Protein AF-A0A3N5VSU7-F1 (afdb_monomer)

Secondary structure (DSSP, 8-state):
----HHHIIIIIHHHHHHHHGGG---TTT--TTHHHHHHHHHHHHTT--HHHHHHHHHHHHHHHHHHHHHTT-SPPPPPPPP-HHHHTTS-HHHHHHHHHHHHHHHTTS-GGGHHHHHHHHHHHHHHHHHHHHHHH---SSTT--HHHHHHHHHHHHHTT--HHHHHHHHHHHHHHHHHHHHTT----HHHHTPPPP----PPP----HHHHHHHHHHHHHHHHT--SHHHHHHHHHHHHHHHHHHTS---HHHHTT-BGGGEETTTTEEEE--TTTS--EEEE--HHHHHHHHHHTTTS---SS-BS-EETTEEPPHHHHHHHHHHHHHHTT----HHHHHHHHHHHHHHTT--HHHHHHHHT-SSTHHHHHHHTT-SHHHHHHHHHHHHHHHHHHT-PPPP---TT---TTSS--HHHHHHHHHHHHHHT-TT--HHHHHHHHHHHHHHHHTT-PPP------------PPPPPPPPPPPP-

Solvent-accessible surface area (backbone atoms only — not comparable to full-atom values): 28752 Å² total; per-residue (Å²): 136,94,60,53,73,61,49,40,60,70,47,50,47,49,50,48,43,67,54,46,52,81,63,76,56,56,88,89,72,57,48,76,57,66,57,51,49,54,37,50,51,51,50,57,72,66,70,62,55,73,67,56,49,49,54,53,49,56,49,52,53,52,50,41,50,49,54,27,52,79,68,65,74,42,86,73,72,76,74,77,72,90,48,63,84,70,52,61,90,56,48,67,70,54,53,52,51,51,50,55,51,46,59,65,50,50,83,77,50,57,80,95,44,44,63,65,50,53,54,48,51,50,65,43,51,41,54,62,53,48,48,38,33,72,79,66,64,49,71,53,75,86,78,61,50,56,64,62,57,50,51,50,49,51,52,40,50,75,71,69,53,57,61,70,56,54,42,46,43,52,48,42,48,47,54,48,52,52,50,39,46,76,69,74,41,93,65,66,69,66,58,76,66,64,78,73,75,85,65,80,91,72,75,79,67,53,60,55,72,68,52,46,48,50,44,50,52,52,44,55,48,44,40,72,68,31,87,44,75,69,47,32,35,54,25,31,48,49,44,26,52,48,36,39,21,30,74,43,34,38,52,56,75,53,57,47,67,33,35,56,91,33,56,37,65,94,77,32,33,32,52,52,80,46,86,84,94,46,86,63,44,67,32,63,47,54,71,71,40,44,52,33,42,61,65,22,59,82,54,48,67,76,49,97,58,63,43,62,50,52,50,97,42,36,74,39,56,57,66,57,58,41,49,52,48,31,52,55,14,58,77,67,78,35,95,50,46,50,69,30,35,23,40,26,30,53,47,52,42,42,77,71,70,46,52,68,70,56,53,30,57,57,64,63,54,95,48,68,70,79,50,50,56,57,55,74,76,44,71,68,54,55,55,52,52,47,51,61,48,46,53,54,48,30,62,72,68,65,56,72,74,77,75,75,69,62,93,86,70,69,67,77,86,76,58,72,51,74,66,55,52,48,52,51,51,55,53,49,58,62,66,65,46,87,86,65,52,74,69,61,51,52,54,51,51,50,52,52,49,52,66,63,49,73,74,72,68,79,81,78,78,78,84,75,90,78,82,89,82,88,81,83,84,75,85,83,83,85,82,84,84,82,83,128

Structure (mmCIF, N/CA/C/O backbone):
data_AF-A0A3N5VSU7-F1
#
_entry.id   AF-A0A3N5VSU7-F1
#
loop_
_atom_site.group_PDB
_atom_site.id
_atom_site.type_symbol
_atom_site.label_atom_id
_atom_site.label_alt_id
_atom_site.label_comp_id
_atom_site.label_asym_id
_atom_site.label_entity_id
_atom_site.label_seq_id
_atom_site.pdbx_PDB_ins_code
_atom_site.Cartn_x
_atom_site.Cartn_y
_atom_site.Cartn_z
_atom_site.occupancy
_atom_site.B_iso_or_equiv
_atom_site.auth_seq_id
_atom_site.auth_comp_id
_atom_site.auth_asym_id
_atom_site.auth_atom_id
_atom_site.pdbx_PDB_model_num
ATOM 1 N N . GLY A 1 1 ? 15.247 24.105 -7.153 1.00 31.05 1 GLY A N 1
ATOM 2 C CA . GLY A 1 1 ? 13.771 24.134 -7.088 1.00 31.05 1 GLY A CA 1
ATOM 3 C C . GLY A 1 1 ? 13.085 23.922 -8.432 1.00 31.05 1 GLY A C 1
ATOM 4 O O . GLY A 1 1 ? 12.150 24.657 -8.707 1.00 31.05 1 GLY A O 1
ATOM 5 N N . GLY A 1 2 ? 13.484 22.916 -9.225 1.00 35.47 2 GLY A N 1
ATOM 6 C CA . GLY A 1 2 ? 12.639 22.325 -10.278 1.00 35.47 2 GLY A CA 1
ATOM 7 C C . GLY A 1 2 ? 12.098 23.236 -11.389 1.00 35.47 2 GLY A C 1
ATOM 8 O O . GLY A 1 2 ? 11.000 22.976 -11.862 1.00 35.47 2 GLY A O 1
ATOM 9 N N . ALA A 1 3 ? 12.816 24.279 -11.797 1.00 38.09 3 ALA A N 1
ATOM 10 C CA . ALA A 1 3 ? 12.512 25.017 -13.023 1.00 38.09 3 ALA A CA 1
ATOM 11 C C . ALA A 1 3 ? 13.635 24.755 -14.029 1.00 38.09 3 ALA A C 1
ATOM 13 O O . ALA A 1 3 ? 14.801 24.710 -13.624 1.00 38.09 3 ALA A O 1
ATOM 14 N N . SER A 1 4 ? 13.304 24.547 -15.309 1.00 40.97 4 SER A N 1
ATOM 15 C CA . SER A 1 4 ? 14.345 24.376 -16.331 1.00 40.97 4 SER A CA 1
ATOM 16 C C . SER A 1 4 ? 15.227 25.633 -16.388 1.00 40.97 4 SER A C 1
ATOM 18 O O . SER A 1 4 ? 14.719 26.725 -16.123 1.00 40.97 4 SER A O 1
ATOM 20 N N . PRO A 1 5 ? 16.520 25.546 -16.763 1.00 46.00 5 PRO A N 1
ATOM 21 C CA . PRO A 1 5 ? 17.362 26.734 -16.917 1.00 46.00 5 PRO A CA 1
ATOM 22 C C . PRO A 1 5 ? 16.716 27.783 -17.828 1.00 46.00 5 PRO A C 1
ATOM 24 O O . PRO A 1 5 ? 16.808 28.973 -17.548 1.00 46.00 5 PRO A O 1
ATOM 27 N N . LYS A 1 6 ? 15.968 27.336 -18.850 1.00 44.88 6 LYS A N 1
ATOM 28 C CA . LYS A 1 6 ? 15.149 28.193 -19.714 1.00 44.88 6 LYS A CA 1
ATOM 29 C C . LYS A 1 6 ? 14.007 28.874 -18.960 1.00 44.88 6 LYS A C 1
ATOM 31 O O . LYS A 1 6 ? 13.850 30.072 -19.096 1.00 44.88 6 LYS A O 1
ATOM 36 N N . GLU A 1 7 ? 13.221 28.175 -18.151 1.00 43.97 7 GLU A N 1
ATOM 37 C CA . GLU A 1 7 ? 12.134 28.804 -17.377 1.00 43.97 7 GLU A CA 1
ATOM 38 C C . GLU A 1 7 ? 12.673 29.765 -16.315 1.00 43.97 7 GLU A C 1
ATOM 40 O O . GLU A 1 7 ? 12.093 30.826 -16.082 1.00 43.97 7 GLU A O 1
ATOM 45 N N . VAL A 1 8 ? 13.807 29.421 -15.696 1.00 50.56 8 VAL A N 1
ATOM 46 C CA . VAL A 1 8 ? 14.531 30.325 -14.798 1.00 50.56 8 VAL A CA 1
ATOM 47 C C . VAL A 1 8 ? 14.943 31.584 -15.553 1.00 50.56 8 VAL A C 1
ATOM 49 O O . VAL A 1 8 ? 14.630 32.672 -15.087 1.00 50.56 8 VAL A O 1
ATOM 52 N N . TYR A 1 9 ? 15.536 31.464 -16.741 1.00 47.72 9 TYR A N 1
ATOM 53 C CA . TYR A 1 9 ? 16.007 32.613 -17.522 1.00 47.72 9 TYR A CA 1
ATOM 54 C C . TYR A 1 9 ? 14.926 33.428 -18.239 1.00 47.72 9 TYR A C 1
ATOM 56 O O . TYR A 1 9 ? 15.093 34.633 -18.380 1.00 47.72 9 TYR A O 1
ATOM 64 N N . PHE A 1 10 ? 13.847 32.803 -18.708 1.00 46.84 10 PHE A N 1
ATOM 65 C CA . PHE A 1 10 ? 12.838 33.454 -19.553 1.00 46.84 10 PHE A CA 1
ATOM 66 C C . PHE A 1 10 ? 11.585 33.881 -18.793 1.00 46.84 10 PHE A C 1
ATOM 68 O O . PHE A 1 10 ? 10.910 34.813 -19.215 1.00 46.84 10 PHE A O 1
ATOM 75 N N . LEU A 1 11 ? 11.269 33.221 -17.678 1.00 48.00 11 LEU A N 1
ATOM 76 C CA . LEU A 1 11 ? 10.078 33.518 -16.887 1.00 48.00 11 LEU A CA 1
ATOM 77 C C . LEU A 1 11 ? 10.457 34.057 -15.517 1.00 48.00 11 LEU A C 1
ATOM 79 O O . LEU A 1 11 ? 10.079 35.178 -15.196 1.00 48.00 11 LEU A O 1
ATOM 83 N N . TYR A 1 12 ? 11.231 33.313 -14.724 1.00 51.94 12 TYR A N 1
ATOM 84 C CA . TYR A 1 12 ? 11.472 33.685 -13.328 1.00 51.94 12 TYR A CA 1
ATOM 85 C C . TYR A 1 12 ? 12.434 34.869 -13.168 1.00 51.94 12 TYR A C 1
ATOM 87 O O . TYR A 1 12 ? 12.132 35.760 -12.384 1.00 51.94 12 TYR A O 1
ATOM 95 N N . ILE A 1 13 ? 13.548 34.923 -13.905 1.00 53.44 13 ILE A N 1
ATOM 96 C CA . ILE A 1 13 ? 14.518 36.031 -13.861 1.00 53.44 13 ILE A CA 1
ATOM 97 C C . ILE A 1 13 ? 13.912 37.329 -14.419 1.00 53.44 13 ILE A C 1
ATOM 99 O O . ILE A 1 13 ? 14.052 38.349 -13.752 1.00 53.44 13 ILE A O 1
ATOM 103 N N . PRO A 1 14 ? 13.184 37.341 -15.554 1.00 53.12 14 PRO A N 1
ATOM 104 C CA . PRO A 1 14 ? 12.535 38.550 -16.049 1.00 53.12 14 PRO A CA 1
ATOM 105 C C . PRO A 1 14 ? 11.371 38.992 -15.161 1.00 53.12 14 PRO A C 1
ATOM 107 O O . PRO A 1 14 ? 11.241 40.184 -14.920 1.00 53.12 14 PRO A O 1
ATOM 110 N N . MET A 1 15 ? 10.571 38.074 -14.593 1.00 56.38 15 MET A N 1
ATOM 111 C CA . MET A 1 15 ? 9.531 38.424 -13.607 1.00 56.38 15 MET A CA 1
ATOM 112 C C . MET A 1 15 ? 10.117 38.979 -12.313 1.00 56.38 15 MET A C 1
ATOM 114 O O . MET A 1 15 ? 9.653 40.007 -11.821 1.00 56.38 15 MET A O 1
ATOM 118 N N . ALA A 1 16 ? 11.142 38.321 -11.769 1.00 56.22 16 ALA A N 1
ATOM 119 C CA . ALA A 1 16 ? 11.876 38.808 -10.612 1.00 56.22 16 ALA A CA 1
ATOM 120 C C . ALA A 1 16 ? 12.530 40.156 -10.934 1.00 56.22 16 ALA A C 1
ATOM 122 O O . ALA A 1 16 ? 12.445 41.063 -10.125 1.00 56.22 16 ALA A O 1
ATOM 123 N N . GLY A 1 17 ? 13.085 40.341 -12.131 1.00 56.41 17 GLY A N 1
ATOM 124 C CA . GLY A 1 17 ? 13.634 41.607 -12.612 1.00 56.41 17 GLY A CA 1
ATOM 125 C C . GLY A 1 17 ? 12.578 42.693 -12.829 1.00 56.41 17 GLY A C 1
ATOM 126 O O . GLY A 1 17 ? 12.853 43.853 -12.574 1.00 56.41 17 GLY A O 1
ATOM 127 N N . HIS A 1 18 ? 11.352 42.358 -13.224 1.00 54.72 18 HIS A N 1
ATOM 128 C CA . HIS A 1 18 ? 10.284 43.342 -13.417 1.00 54.72 18 HIS A CA 1
ATOM 129 C C . HIS A 1 18 ? 9.660 43.785 -12.085 1.00 54.72 18 HIS A C 1
ATOM 131 O O . HIS A 1 18 ? 9.273 44.939 -11.930 1.00 54.72 18 HIS A O 1
ATOM 137 N N . VAL A 1 19 ? 9.606 42.879 -11.105 1.00 52.59 19 VAL A N 1
ATOM 138 C CA . VAL A 1 19 ? 9.018 43.123 -9.780 1.00 52.59 19 VAL A CA 1
ATOM 139 C C . VAL A 1 19 ? 10.049 43.634 -8.761 1.00 52.59 19 VAL A C 1
ATOM 141 O O . VAL A 1 19 ? 9.732 44.494 -7.946 1.00 52.59 19 VAL A O 1
ATOM 144 N N . LEU A 1 20 ? 11.298 43.163 -8.822 1.00 53.41 20 LEU A N 1
ATOM 145 C CA . LEU A 1 20 ? 12.416 43.605 -7.972 1.00 53.41 20 LEU A CA 1
ATOM 146 C C . LEU A 1 20 ? 13.298 44.660 -8.646 1.00 53.41 20 LEU A C 1
ATOM 148 O O . LEU A 1 20 ? 14.059 45.328 -7.954 1.00 53.41 20 LEU A O 1
ATOM 152 N N . GLY A 1 21 ? 13.208 44.852 -9.965 1.00 51.94 21 GLY A N 1
ATOM 153 C CA . GLY A 1 21 ? 13.948 45.904 -10.678 1.00 51.94 21 GLY A CA 1
ATOM 154 C C . GLY A 1 21 ? 13.509 47.314 -10.299 1.00 51.94 21 GLY A C 1
ATOM 155 O O . GLY A 1 21 ? 14.288 48.248 -10.445 1.00 51.94 21 GLY A O 1
ATOM 156 N N . LEU A 1 22 ? 12.321 47.467 -9.707 1.00 52.94 22 LEU A N 1
ATOM 157 C CA . LEU A 1 22 ? 11.906 48.709 -9.047 1.00 52.94 22 LEU A CA 1
ATOM 158 C C . LEU A 1 22 ? 12.660 48.965 -7.733 1.00 52.94 22 LEU A C 1
ATOM 160 O O . LEU A 1 22 ? 12.688 50.092 -7.253 1.00 52.94 22 LEU A O 1
ATOM 164 N N . ASN A 1 23 ? 13.288 47.936 -7.160 1.00 52.84 23 ASN A N 1
ATOM 165 C CA . ASN A 1 23 ? 14.057 48.028 -5.925 1.00 52.84 23 ASN A CA 1
ATOM 166 C C . ASN A 1 23 ? 15.552 48.312 -6.163 1.00 52.84 23 ASN A C 1
ATOM 168 O O . ASN A 1 23 ? 16.261 48.479 -5.180 1.00 52.84 23 ASN A O 1
ATOM 172 N N . LEU A 1 24 ? 16.037 48.367 -7.419 1.00 56.28 24 LEU A N 1
ATOM 173 C CA . LEU A 1 24 ? 17.417 48.710 -7.846 1.00 56.28 24 LEU A CA 1
ATOM 174 C C . LEU A 1 24 ? 18.577 48.054 -7.051 1.00 56.28 24 LEU A C 1
ATOM 176 O O . LEU A 1 24 ? 19.728 48.471 -7.165 1.00 56.28 24 LEU A O 1
ATOM 180 N N . LYS A 1 25 ? 18.308 47.014 -6.256 1.00 63.25 25 LYS A N 1
ATOM 181 C CA . LYS A 1 25 ? 19.294 46.351 -5.398 1.00 63.25 25 LYS A CA 1
ATOM 182 C C . LYS A 1 25 ? 19.906 45.142 -6.113 1.00 63.25 25 LYS A C 1
ATOM 184 O O . LYS A 1 25 ? 19.167 44.326 -6.670 1.00 63.25 25 LYS A O 1
ATOM 189 N N . PRO A 1 26 ? 21.235 44.950 -6.032 1.00 62.56 26 PRO A N 1
ATOM 190 C CA . PRO A 1 26 ? 21.881 43.696 -6.398 1.00 62.56 26 PRO A CA 1
ATOM 191 C C . PRO A 1 26 ? 21.276 42.509 -5.637 1.00 62.56 26 PRO A C 1
ATOM 193 O O . PRO A 1 26 ? 20.895 42.631 -4.471 1.00 62.56 26 PRO A O 1
ATOM 196 N N . HIS A 1 27 ? 21.254 41.328 -6.260 1.00 60.28 27 HIS A N 1
ATOM 197 C CA . HIS A 1 27 ? 20.685 40.112 -5.664 1.00 60.28 27 HIS A CA 1
ATOM 198 C C . HIS A 1 27 ? 21.313 39.729 -4.313 1.00 60.28 27 HIS A C 1
ATOM 200 O O . HIS A 1 27 ? 20.669 39.034 -3.536 1.00 60.28 27 HIS A O 1
ATOM 206 N N . SER A 1 28 ? 22.539 40.167 -4.010 1.00 63.94 28 SER A N 1
ATOM 207 C CA . SER A 1 28 ? 23.222 39.964 -2.725 1.00 63.94 28 SER A CA 1
ATOM 208 C C . SER A 1 28 ? 22.706 40.877 -1.604 1.00 63.94 28 SER A C 1
ATOM 210 O O . SER A 1 28 ? 22.816 40.521 -0.435 1.00 63.94 28 SER A O 1
ATOM 212 N N . GLN A 1 29 ? 22.091 42.011 -1.950 1.00 69.44 29 GLN A N 1
ATOM 213 C CA . GLN A 1 29 ? 21.651 43.068 -1.029 1.00 69.44 29 GLN A CA 1
ATOM 214 C C . GLN A 1 29 ? 20.128 43.105 -0.813 1.00 69.44 29 GLN A C 1
ATOM 216 O O . GLN A 1 29 ? 19.635 43.905 -0.021 1.00 69.44 29 GLN A O 1
ATOM 221 N N . LEU A 1 30 ? 19.368 42.248 -1.505 1.00 71.12 30 LEU A N 1
ATOM 222 C CA . LEU A 1 30 ? 17.921 42.121 -1.304 1.00 71.12 30 LEU A CA 1
ATOM 223 C C . LEU A 1 30 ? 17.590 41.570 0.090 1.00 71.12 30 LEU A C 1
ATOM 225 O O . LEU A 1 30 ? 18.140 40.537 0.492 1.00 71.12 30 LEU A O 1
ATOM 229 N N . ASP A 1 31 ? 16.639 42.194 0.780 1.00 76.94 31 ASP A N 1
ATOM 230 C CA . ASP A 1 31 ? 16.004 41.623 1.966 1.00 76.94 31 ASP A CA 1
ATOM 231 C C . ASP A 1 31 ? 14.941 40.608 1.525 1.00 76.94 31 ASP A C 1
ATOM 233 O O . ASP A 1 31 ? 13.937 40.947 0.897 1.00 76.94 31 ASP A O 1
ATOM 237 N N . LEU A 1 32 ? 15.157 39.334 1.855 1.00 72.25 32 LEU A N 1
ATOM 238 C CA . LEU A 1 32 ? 14.327 38.232 1.362 1.00 72.25 32 LEU A CA 1
ATOM 239 C C . LEU A 1 32 ? 12.917 38.181 1.968 1.00 72.25 32 LEU A C 1
ATOM 241 O O . LEU A 1 32 ? 12.115 37.335 1.564 1.00 72.25 32 LEU A O 1
ATOM 245 N N . ASN A 1 33 ? 12.622 39.025 2.951 1.00 73.19 33 ASN A N 1
ATOM 246 C CA . ASN A 1 33 ? 11.301 39.142 3.546 1.00 73.19 33 ASN A CA 1
ATOM 247 C C . ASN A 1 33 ? 10.680 40.474 3.130 1.00 73.19 33 ASN A C 1
ATOM 249 O O . ASN A 1 33 ? 9.670 40.472 2.433 1.00 73.19 33 ASN A O 1
ATOM 253 N N . ALA A 1 34 ? 11.332 41.591 3.456 1.00 75.50 34 ALA A N 1
ATOM 254 C CA . ALA A 1 34 ? 10.753 42.918 3.270 1.00 75.50 34 ALA A CA 1
ATOM 255 C C . ALA A 1 34 ? 10.638 43.329 1.792 1.00 75.50 34 ALA A C 1
ATOM 257 O O . ALA A 1 34 ? 9.630 43.908 1.386 1.00 75.50 34 ALA A O 1
ATOM 258 N N . ASP A 1 35 ? 11.641 43.024 0.959 1.00 73.06 35 ASP A N 1
ATOM 259 C CA . ASP A 1 35 ? 11.614 43.418 -0.458 1.00 73.06 35 ASP A CA 1
ATOM 260 C C . ASP A 1 35 ? 10.674 42.515 -1.280 1.00 73.06 35 ASP A C 1
ATOM 262 O O . ASP A 1 35 ? 10.074 42.963 -2.257 1.00 73.06 35 ASP A O 1
ATOM 266 N N . LEU A 1 36 ? 10.499 41.257 -0.860 1.00 72.69 36 LEU A N 1
ATOM 267 C CA . LEU A 1 36 ? 9.578 40.302 -1.486 1.00 72.69 36 LEU A CA 1
ATOM 268 C C . LEU A 1 36 ? 8.115 40.517 -1.071 1.00 72.69 36 LEU A C 1
ATOM 270 O O . LEU A 1 36 ? 7.214 40.269 -1.869 1.00 72.69 36 LEU A O 1
ATOM 274 N N . GLU A 1 37 ? 7.868 41.011 0.140 1.00 76.00 37 GLU A N 1
ATOM 275 C CA . GLU A 1 37 ? 6.533 41.400 0.601 1.00 76.00 37 GLU A CA 1
ATOM 276 C C . GLU A 1 37 ? 6.036 42.657 -0.125 1.00 76.00 37 GLU A C 1
ATOM 278 O O . GLU A 1 37 ? 4.949 42.641 -0.699 1.00 76.00 37 GLU A O 1
ATOM 283 N N . LYS A 1 38 ? 6.887 43.683 -0.269 1.00 75.50 38 LYS A N 1
ATOM 284 C CA . LYS A 1 38 ? 6.589 44.872 -1.094 1.00 75.50 38 LYS A CA 1
ATOM 285 C C . LYS A 1 38 ? 6.265 44.519 -2.548 1.00 75.50 38 LYS A C 1
ATOM 287 O O . LYS A 1 38 ? 5.363 45.093 -3.154 1.00 75.50 38 LYS A O 1
ATOM 292 N N . ALA A 1 39 ? 6.990 43.552 -3.101 1.00 73.81 39 ALA A N 1
ATOM 293 C CA . ALA A 1 39 ? 6.745 42.999 -4.425 1.00 73.81 39 ALA A CA 1
ATOM 294 C C . ALA A 1 39 ? 5.363 42.326 -4.542 1.00 73.81 39 ALA A C 1
ATOM 296 O O . ALA A 1 39 ? 4.654 42.530 -5.529 1.00 73.81 39 ALA A O 1
ATOM 297 N N . LEU A 1 40 ? 4.959 41.547 -3.534 1.00 73.94 40 LEU A N 1
ATOM 298 C CA . LEU A 1 40 ? 3.635 40.922 -3.477 1.00 73.94 40 LEU A CA 1
ATOM 299 C C . LEU A 1 40 ? 2.518 41.955 -3.336 1.00 73.94 40 LEU A C 1
ATOM 301 O O . LEU A 1 40 ? 1.483 41.824 -3.988 1.00 73.94 40 LEU A O 1
ATOM 305 N N . ASP A 1 41 ? 2.725 42.985 -2.522 1.00 78.31 41 ASP A N 1
ATOM 306 C CA . ASP A 1 41 ? 1.742 44.047 -2.321 1.00 78.31 41 ASP A CA 1
ATOM 307 C C . ASP A 1 41 ? 1.550 44.888 -3.583 1.00 78.31 41 ASP A C 1
ATOM 309 O O . ASP A 1 41 ? 0.416 45.208 -3.935 1.00 78.31 41 ASP A O 1
ATOM 313 N N . TYR A 1 42 ? 2.617 45.134 -4.348 1.00 76.88 42 TYR A N 1
ATOM 314 C CA . TYR A 1 42 ? 2.517 45.742 -5.676 1.00 76.88 42 TYR A CA 1
ATOM 315 C C . TYR A 1 42 ? 1.690 44.887 -6.652 1.00 76.88 42 TYR A C 1
ATOM 317 O O . TYR A 1 42 ? 0.819 45.399 -7.357 1.00 76.88 42 TYR A O 1
ATOM 325 N N . VAL A 1 43 ? 1.920 43.569 -6.678 1.00 73.81 43 VAL A N 1
ATOM 326 C CA . VAL A 1 43 ? 1.156 42.642 -7.531 1.00 73.81 43 VAL A CA 1
ATOM 327 C C . VAL A 1 43 ? -0.328 42.628 -7.152 1.00 73.81 43 VAL A C 1
ATOM 329 O O . VAL A 1 43 ? -1.180 42.616 -8.041 1.00 73.81 43 VAL A O 1
ATOM 332 N N . LYS A 1 44 ? -0.651 42.667 -5.853 1.00 77.12 44 LYS A N 1
ATOM 333 C CA . LYS A 1 44 ? -2.037 42.775 -5.366 1.00 77.12 44 LYS A CA 1
ATOM 334 C C . LYS A 1 44 ? -2.661 44.125 -5.732 1.00 77.12 44 LYS A C 1
ATOM 336 O O . LYS A 1 44 ? -3.796 44.160 -6.198 1.00 77.12 44 LYS A O 1
ATOM 341 N N . ALA A 1 45 ? -1.916 45.220 -5.579 1.00 76.75 45 ALA A N 1
ATOM 342 C CA . ALA A 1 45 ? -2.375 46.573 -5.891 1.00 76.75 45 ALA A CA 1
ATOM 343 C C . ALA A 1 45 ? -2.669 46.778 -7.387 1.00 76.75 45 ALA A C 1
ATOM 345 O O . ALA A 1 45 ? -3.509 47.601 -7.740 1.00 76.75 45 ALA A O 1
ATOM 346 N N . LYS A 1 46 ? -2.039 45.994 -8.274 1.00 75.31 46 LYS A N 1
ATOM 347 C CA . LYS A 1 46 ? -2.329 46.000 -9.716 1.00 75.31 46 LYS A CA 1
ATOM 348 C C . LYS A 1 46 ? -3.717 45.457 -10.091 1.00 75.31 46 LYS A C 1
ATOM 350 O O . LYS A 1 46 ? -4.072 45.526 -11.265 1.00 75.31 46 LYS A O 1
ATOM 355 N N . GLY A 1 47 ? -4.481 44.898 -9.145 1.00 61.28 47 GLY A N 1
ATOM 356 C CA . GLY A 1 47 ? -5.886 44.517 -9.351 1.00 61.28 47 GLY A CA 1
ATOM 357 C C . GLY A 1 47 ? -6.120 43.450 -10.429 1.00 61.28 47 GLY A C 1
ATOM 358 O O . GLY A 1 47 ? -7.181 43.416 -11.043 1.00 61.28 47 GLY A O 1
ATOM 359 N N . SER A 1 48 ? -5.119 42.610 -10.709 1.00 74.88 48 SER A N 1
ATOM 360 C CA . SER A 1 48 ? -5.216 41.512 -11.685 1.00 74.88 48 SER A CA 1
ATOM 361 C C . SER A 1 48 ? -6.028 40.321 -11.140 1.00 74.88 48 SER A C 1
ATOM 363 O O . SER A 1 48 ? -6.416 40.313 -9.974 1.00 74.88 48 SER A O 1
ATOM 365 N N . SER A 1 49 ? -6.299 39.306 -11.972 1.00 72.44 49 SER A N 1
ATOM 366 C CA . SER A 1 49 ? -7.096 38.135 -11.567 1.00 72.44 49 SER A CA 1
ATOM 367 C C . SER A 1 49 ? -6.483 37.370 -10.382 1.00 72.44 49 SER A C 1
ATOM 369 O O . SER A 1 49 ? -5.265 37.340 -10.205 1.00 72.44 49 SER A O 1
ATOM 371 N N . ALA A 1 50 ? -7.328 36.692 -9.595 1.00 67.88 50 ALA A N 1
ATOM 372 C CA . ALA A 1 50 ? -6.890 35.920 -8.428 1.00 67.88 50 ALA A CA 1
ATOM 373 C C . ALA A 1 50 ? -5.873 34.816 -8.784 1.00 67.88 50 ALA A C 1
ATOM 375 O O . ALA A 1 50 ? -4.913 34.599 -8.046 1.00 67.88 50 ALA A O 1
ATOM 376 N N . GLU A 1 51 ? -6.039 34.167 -9.942 1.00 55.03 51 GLU A N 1
ATOM 377 C CA . GLU A 1 51 ? -5.078 33.188 -10.469 1.00 55.03 51 GLU A CA 1
ATOM 378 C C . GLU A 1 51 ? -3.728 33.831 -10.810 1.00 55.03 51 GLU A C 1
ATOM 380 O O . GLU A 1 51 ? -2.678 33.261 -10.517 1.00 55.03 51 GLU A O 1
ATOM 385 N N . TRP A 1 52 ? -3.730 35.041 -11.377 1.00 67.69 52 TRP A N 1
ATOM 386 C CA . TRP A 1 52 ? -2.502 35.768 -11.698 1.00 67.69 52 TRP A CA 1
ATOM 387 C C . TRP A 1 52 ? -1.731 36.169 -10.436 1.00 67.69 52 TRP A C 1
ATOM 389 O O . TRP A 1 52 ? -0.522 35.947 -10.346 1.00 67.69 52 TRP A O 1
ATOM 399 N N . THR A 1 53 ? -2.429 36.695 -9.427 1.00 73.25 53 THR A N 1
ATOM 400 C CA . THR A 1 53 ? -1.834 37.015 -8.122 1.00 73.25 53 THR A CA 1
ATOM 401 C C . THR A 1 53 ? -1.241 35.770 -7.459 1.00 73.25 53 THR A C 1
ATOM 403 O O . THR A 1 53 ? -0.152 35.844 -6.884 1.00 73.25 53 THR A O 1
ATOM 406 N N . ASP A 1 54 ? -1.908 34.618 -7.576 1.00 65.75 54 ASP A N 1
ATOM 407 C CA . ASP A 1 54 ? -1.406 33.353 -7.043 1.00 65.75 54 ASP A CA 1
ATOM 408 C C . ASP A 1 54 ? -0.150 32.855 -7.777 1.00 65.75 54 ASP A C 1
ATOM 410 O O . ASP A 1 54 ? 0.853 32.517 -7.144 1.00 65.75 54 ASP A O 1
ATOM 414 N N . MET A 1 55 ? -0.137 32.892 -9.113 1.00 63.25 55 MET A N 1
ATOM 415 C CA . MET A 1 55 ? 1.055 32.529 -9.886 1.00 63.25 55 MET A CA 1
ATOM 416 C C . MET A 1 55 ? 2.263 33.401 -9.526 1.00 63.25 55 MET A C 1
ATOM 418 O O . MET A 1 55 ? 3.364 32.879 -9.325 1.00 63.25 55 MET A O 1
ATOM 422 N N . CYS A 1 56 ? 2.068 34.718 -9.404 1.00 67.44 56 CYS A N 1
ATOM 423 C CA . CYS A 1 56 ? 3.121 35.642 -8.988 1.00 67.44 56 CYS A CA 1
ATOM 424 C C . CYS A 1 56 ? 3.597 35.355 -7.560 1.00 67.44 56 CYS A C 1
ATOM 426 O O . CYS A 1 56 ? 4.804 35.365 -7.308 1.00 67.44 56 CYS A O 1
ATOM 428 N N . ARG A 1 57 ? 2.681 35.028 -6.639 1.00 76.62 57 ARG A N 1
ATOM 429 C CA . ARG A 1 57 ? 3.029 34.604 -5.278 1.00 76.62 57 ARG A CA 1
ATOM 430 C C . ARG A 1 57 ? 3.930 33.377 -5.281 1.00 76.62 57 ARG A C 1
ATOM 432 O O . ARG A 1 57 ? 5.017 33.411 -4.707 1.00 76.62 57 ARG A O 1
ATOM 439 N N . VAL A 1 58 ? 3.519 32.326 -5.984 1.00 62.56 58 VAL A N 1
ATOM 440 C CA . VAL A 1 58 ? 4.283 31.078 -6.093 1.00 62.56 58 VAL A CA 1
ATOM 441 C C . VAL A 1 58 ? 5.653 31.319 -6.742 1.00 62.56 58 VAL A C 1
ATOM 443 O O . VAL A 1 58 ? 6.651 30.733 -6.317 1.00 62.56 58 VAL A O 1
ATOM 446 N N . ALA A 1 59 ? 5.737 32.184 -7.756 1.00 62.06 59 ALA A N 1
ATOM 447 C CA . ALA A 1 59 ? 6.999 32.541 -8.404 1.00 62.06 59 ALA A CA 1
ATOM 448 C C . ALA A 1 59 ? 7.956 33.289 -7.456 1.00 62.06 59 ALA A C 1
ATOM 450 O O . ALA A 1 59 ? 9.128 32.915 -7.357 1.00 62.06 59 ALA A O 1
ATOM 451 N N . LEU A 1 60 ? 7.460 34.286 -6.715 1.00 71.81 60 LEU A N 1
ATOM 452 C CA . LEU A 1 60 ? 8.246 35.048 -5.739 1.00 71.81 60 LEU A CA 1
ATOM 453 C C . LEU A 1 60 ? 8.699 34.179 -4.557 1.00 71.81 60 LEU A C 1
ATOM 455 O O . LEU A 1 60 ? 9.842 34.289 -4.120 1.00 71.81 60 LEU A O 1
ATOM 459 N N . GLU A 1 61 ? 7.869 33.248 -4.085 1.00 67.00 61 GLU A N 1
ATOM 460 C CA . GLU A 1 61 ? 8.250 32.281 -3.047 1.00 67.00 61 GLU A CA 1
ATOM 461 C C . GLU A 1 61 ? 9.331 31.300 -3.520 1.00 67.00 61 GLU A C 1
ATOM 463 O O . GLU A 1 61 ? 10.275 30.999 -2.780 1.00 67.00 61 GLU A O 1
ATOM 468 N N . LYS A 1 62 ? 9.244 30.817 -4.765 1.00 61.03 62 LYS A N 1
ATOM 469 C CA . LYS A 1 62 ? 10.293 29.982 -5.370 1.00 61.03 62 LYS A CA 1
ATOM 470 C C . LYS A 1 62 ? 11.607 30.749 -5.503 1.00 61.03 62 LYS A C 1
ATOM 472 O O . LYS A 1 62 ? 12.657 30.193 -5.181 1.00 61.03 62 LYS A O 1
ATOM 477 N N . PHE A 1 63 ? 11.550 32.014 -5.918 1.00 66.94 63 PHE A N 1
ATOM 478 C CA . PHE A 1 63 ? 12.720 32.885 -6.018 1.00 66.94 63 PHE A CA 1
ATOM 479 C C . PHE A 1 63 ? 13.334 33.185 -4.640 1.00 66.94 63 PHE A C 1
ATOM 481 O O . PHE A 1 63 ? 14.540 33.034 -4.452 1.00 66.94 63 PHE A O 1
ATOM 488 N N . ARG A 1 64 ? 12.502 33.481 -3.632 1.00 70.62 64 ARG A N 1
ATOM 489 C CA . ARG A 1 64 ? 12.909 33.608 -2.222 1.00 70.62 64 ARG A CA 1
ATOM 490 C C . ARG A 1 64 ? 13.644 32.366 -1.746 1.00 70.62 64 ARG A C 1
ATOM 492 O O . ARG A 1 64 ? 14.706 32.459 -1.139 1.00 70.62 64 ARG A O 1
ATOM 499 N N . ARG A 1 65 ? 13.085 31.187 -2.025 1.00 61.12 65 ARG A N 1
ATOM 500 C CA . ARG A 1 65 ? 13.681 29.904 -1.653 1.00 61.12 65 ARG A CA 1
ATOM 501 C C . ARG A 1 65 ? 15.019 29.675 -2.355 1.00 61.12 65 ARG A C 1
ATOM 503 O O . ARG A 1 65 ? 15.942 29.207 -1.699 1.00 61.12 65 ARG A O 1
ATOM 510 N N . PHE A 1 66 ? 15.131 30.025 -3.635 1.00 64.88 66 PHE A N 1
ATOM 511 C CA . PHE A 1 66 ? 16.385 29.966 -4.387 1.00 64.88 66 PHE A CA 1
ATOM 512 C C . PHE A 1 66 ? 17.464 30.866 -3.764 1.00 64.88 66 PHE A C 1
ATOM 514 O O . PHE A 1 66 ? 18.532 30.374 -3.421 1.00 64.88 66 PHE A O 1
ATOM 521 N N . LEU A 1 67 ? 17.166 32.142 -3.489 1.00 68.00 67 LEU A N 1
ATOM 522 C CA . LEU A 1 67 ? 18.135 33.048 -2.858 1.00 68.00 67 LEU A CA 1
ATOM 523 C C . LEU A 1 67 ? 18.498 32.636 -1.426 1.00 68.00 67 LEU A C 1
ATOM 525 O O . LEU A 1 67 ? 19.641 32.798 -1.010 1.00 68.00 67 LEU A O 1
ATOM 529 N N . ARG A 1 68 ? 17.559 32.061 -0.662 1.00 68.75 68 ARG A N 1
ATOM 530 C CA . ARG A 1 68 ? 17.881 31.470 0.648 1.00 68.75 68 ARG A CA 1
ATOM 531 C C . ARG A 1 68 ? 18.823 30.273 0.523 1.00 68.75 68 ARG A C 1
ATOM 533 O O . ARG A 1 68 ? 19.604 30.059 1.439 1.00 68.75 68 ARG A O 1
ATOM 540 N N . GLN A 1 69 ? 18.746 29.505 -0.563 1.00 61.03 69 GLN A N 1
ATOM 541 C CA . GLN A 1 69 ? 19.659 28.391 -0.829 1.00 61.03 69 GLN A CA 1
ATOM 542 C C . GLN A 1 69 ? 21.048 28.894 -1.232 1.00 61.03 69 GLN A C 1
ATOM 544 O O . GLN A 1 69 ? 22.019 28.484 -0.608 1.00 61.03 69 GLN A O 1
ATOM 549 N N . GLU A 1 70 ? 21.131 29.843 -2.168 1.00 63.84 70 GLU A N 1
ATOM 550 C CA . GLU A 1 70 ? 22.390 30.495 -2.575 1.00 63.84 70 GLU A CA 1
ATOM 551 C C . GLU A 1 70 ? 23.114 31.164 -1.394 1.00 63.84 70 GLU A C 1
ATOM 553 O O . GLU A 1 70 ? 24.334 31.118 -1.295 1.00 63.84 70 GLU A O 1
ATOM 558 N N . ARG A 1 71 ? 22.363 31.750 -0.450 1.00 74.31 71 ARG A N 1
ATOM 559 C CA . ARG A 1 71 ? 22.918 32.402 0.751 1.00 74.31 71 ARG A CA 1
ATOM 560 C C . ARG A 1 71 ? 23.117 31.466 1.952 1.00 74.31 71 ARG A C 1
ATOM 562 O O . ARG A 1 71 ? 23.477 31.945 3.022 1.00 74.31 71 ARG A O 1
ATOM 569 N N . GLY A 1 72 ? 22.815 30.169 1.836 1.00 67.88 72 GLY A N 1
ATOM 570 C CA . GLY A 1 72 ? 22.930 29.213 2.950 1.00 67.88 72 GLY A CA 1
ATOM 571 C C . GLY A 1 72 ? 21.948 29.432 4.120 1.00 67.88 72 GLY A C 1
ATOM 572 O O . GLY A 1 72 ? 22.163 28.919 5.212 1.00 67.88 72 GLY A O 1
ATOM 573 N N . LEU A 1 73 ? 20.858 30.182 3.913 1.00 66.50 73 LEU A N 1
ATOM 574 C CA . LEU A 1 73 ? 19.846 30.576 4.916 1.00 66.50 73 LEU A CA 1
ATOM 575 C C . LEU A 1 73 ? 18.617 29.640 4.975 1.00 66.50 73 LEU A C 1
ATOM 577 O O . LEU A 1 73 ? 17.624 29.931 5.659 1.00 66.50 73 LEU A O 1
ATOM 581 N N . ALA A 1 74 ? 18.610 28.559 4.198 1.00 56.09 74 ALA A N 1
ATOM 582 C CA . ALA A 1 74 ? 17.602 27.503 4.252 1.00 56.09 74 ALA A CA 1
ATOM 583 C C . ALA A 1 74 ? 18.251 26.215 4.774 1.00 56.09 74 ALA A C 1
ATOM 585 O O . ALA A 1 74 ? 19.404 25.963 4.424 1.00 56.09 74 ALA A O 1
ATOM 586 N N . PRO A 1 75 ? 17.534 25.374 5.551 1.00 50.41 75 PRO A N 1
ATOM 587 C CA . PRO A 1 75 ? 18.015 24.025 5.812 1.00 50.41 75 PRO A CA 1
ATOM 588 C C . PRO A 1 75 ? 18.308 23.380 4.457 1.00 50.41 75 PRO A C 1
ATOM 590 O O . PRO A 1 75 ? 17.454 23.418 3.559 1.00 50.41 75 PRO A O 1
ATOM 593 N N . ALA A 1 76 ? 19.539 22.892 4.289 1.00 49.09 76 ALA A N 1
ATOM 594 C CA . ALA A 1 76 ? 19.971 22.256 3.057 1.00 49.09 76 ALA A CA 1
ATOM 595 C C . ALA A 1 76 ? 18.901 21.237 2.650 1.00 49.09 76 ALA A C 1
ATOM 597 O O . ALA A 1 76 ? 18.435 20.453 3.483 1.00 49.09 76 ALA A O 1
ATOM 598 N N . LEU A 1 77 ? 18.464 21.275 1.384 1.00 51.19 77 LEU A N 1
ATOM 599 C CA . LEU A 1 77 ? 17.737 20.127 0.850 1.00 51.19 77 LEU A CA 1
ATOM 600 C C . LEU A 1 77 ? 18.607 18.904 1.160 1.00 51.19 77 LEU A C 1
ATOM 602 O O . LEU A 1 77 ? 19.822 18.999 0.955 1.00 51.19 77 LEU A O 1
ATOM 606 N N . PRO A 1 78 ? 18.033 17.804 1.682 1.00 54.78 78 PRO A N 1
ATOM 607 C CA . PRO A 1 78 ? 18.812 16.590 1.838 1.00 54.78 78 PRO A CA 1
ATOM 608 C C . PRO A 1 78 ? 19.504 16.323 0.497 1.00 54.78 78 PRO A C 1
ATOM 610 O O . PRO A 1 78 ? 18.865 16.520 -0.548 1.00 54.78 78 PRO A O 1
ATOM 613 N N . PRO A 1 79 ? 20.805 15.984 0.510 1.00 56.50 79 PRO A N 1
ATOM 614 C CA . PRO A 1 79 ? 21.537 15.755 -0.722 1.00 56.50 79 PRO A CA 1
ATOM 615 C C . PRO A 1 79 ? 20.765 14.743 -1.575 1.00 56.50 79 PRO A C 1
ATOM 617 O O . PRO A 1 79 ? 20.093 13.864 -1.013 1.00 56.50 79 PRO A O 1
ATOM 620 N N . PRO A 1 80 ? 20.804 14.873 -2.914 1.00 64.31 80 PRO A N 1
ATOM 621 C CA . PRO A 1 80 ? 20.192 13.875 -3.774 1.00 64.31 80 PRO A CA 1
ATOM 622 C C . PRO A 1 80 ? 20.699 12.485 -3.365 1.00 64.31 80 PRO A C 1
ATOM 624 O O . PRO A 1 80 ? 21.841 12.363 -2.907 1.00 64.31 80 PRO A O 1
ATOM 627 N N . PRO A 1 81 ? 19.853 11.445 -3.468 1.00 72.88 81 PRO A N 1
ATOM 628 C CA . PRO A 1 81 ? 20.266 10.096 -3.123 1.00 72.88 81 PRO A CA 1
ATOM 629 C C . PRO A 1 81 ? 21.569 9.760 -3.840 1.00 72.88 81 PRO A C 1
ATOM 631 O O . PRO A 1 81 ? 21.687 10.004 -5.037 1.00 72.88 81 PRO A O 1
ATOM 634 N N . ASP A 1 82 ? 22.522 9.169 -3.124 1.00 78.50 82 ASP A N 1
ATOM 635 C CA . ASP A 1 82 ? 23.670 8.556 -3.779 1.00 78.50 82 ASP A CA 1
ATOM 636 C C . ASP A 1 82 ? 23.174 7.405 -4.672 1.00 78.50 82 ASP A C 1
ATOM 638 O O . ASP A 1 82 ? 22.511 6.469 -4.198 1.00 78.50 82 ASP A O 1
ATOM 642 N N . LEU A 1 83 ? 23.438 7.548 -5.973 1.00 82.94 83 LEU A N 1
ATOM 643 C CA . LEU A 1 83 ? 23.054 6.634 -7.047 1.00 82.94 83 LEU A CA 1
ATOM 644 C C . LEU A 1 83 ? 24.262 5.943 -7.689 1.00 82.94 83 LEU A C 1
ATOM 646 O O . LEU A 1 83 ? 24.077 5.193 -8.649 1.00 82.94 83 LEU A O 1
ATOM 650 N N . SER A 1 84 ? 25.471 6.163 -7.164 1.00 81.50 84 SER A N 1
ATOM 651 C CA . SER A 1 84 ? 26.726 5.616 -7.698 1.00 81.50 84 SER A CA 1
ATOM 652 C C . SER A 1 84 ? 26.627 4.110 -7.954 1.00 81.50 84 SER A C 1
ATOM 654 O O . SER A 1 84 ? 26.816 3.649 -9.076 1.00 81.50 84 SER A O 1
ATOM 656 N N . ARG A 1 85 ? 26.172 3.346 -6.956 1.00 82.94 85 ARG A N 1
ATOM 657 C CA . ARG A 1 85 ? 25.962 1.892 -7.051 1.00 82.94 85 ARG A CA 1
ATOM 658 C C . ARG A 1 85 ? 24.942 1.481 -8.121 1.00 82.94 85 ARG A C 1
ATOM 660 O O . ARG A 1 85 ? 25.002 0.385 -8.677 1.00 82.94 85 ARG A O 1
ATOM 667 N N . GLN A 1 86 ? 23.924 2.299 -8.371 1.00 82.44 86 GLN A N 1
ATOM 668 C CA . GLN A 1 86 ? 22.911 2.010 -9.383 1.00 82.44 86 GLN A CA 1
ATOM 669 C C . GLN A 1 86 ? 23.430 2.299 -10.792 1.00 82.44 86 GLN A C 1
ATOM 671 O O . GLN A 1 86 ? 22.997 1.615 -11.715 1.00 82.44 86 GLN A O 1
ATOM 676 N N . GLN A 1 87 ? 24.332 3.268 -10.933 1.00 86.31 87 GLN A N 1
ATOM 677 C CA . GLN A 1 87 ? 24.909 3.714 -12.202 1.00 86.31 87 GLN A CA 1
ATOM 678 C C . GLN A 1 87 ? 26.163 2.922 -12.598 1.00 86.31 87 GLN A C 1
ATOM 680 O O . GLN A 1 87 ? 26.483 2.835 -13.779 1.00 86.31 87 GLN A O 1
ATOM 685 N N . GLU A 1 88 ? 26.833 2.293 -11.632 1.00 85.88 88 GLU A N 1
ATOM 686 C CA . GLU A 1 88 ? 28.038 1.495 -11.848 1.00 85.88 88 GLU A CA 1
ATOM 687 C C . GLU A 1 88 ? 27.838 0.386 -12.900 1.00 85.88 88 GLU A C 1
ATOM 689 O O . GLU A 1 88 ? 26.891 -0.414 -12.829 1.00 85.88 88 GLU A O 1
ATOM 694 N N . GLY A 1 89 ? 28.757 0.349 -13.874 1.00 83.56 89 GLY A N 1
ATOM 695 C CA . GLY A 1 89 ? 28.804 -0.642 -14.952 1.00 83.56 89 GLY A CA 1
ATOM 696 C C . GLY A 1 89 ? 27.762 -0.455 -16.060 1.00 83.56 89 GLY A C 1
ATOM 697 O O . GLY A 1 89 ? 27.604 -1.352 -16.885 1.00 83.56 89 GLY A O 1
ATOM 698 N N . LEU A 1 90 ? 27.028 0.664 -16.079 1.00 88.69 90 LEU A N 1
ATOM 699 C CA . LEU A 1 90 ? 26.072 0.984 -17.142 1.00 88.69 90 LEU A CA 1
ATOM 700 C C . LEU A 1 90 ? 26.695 1.911 -18.201 1.00 88.69 90 LEU A C 1
ATOM 702 O O . LEU A 1 90 ? 27.530 2.741 -17.853 1.00 88.69 90 LEU A O 1
ATOM 706 N N . PRO A 1 91 ? 26.260 1.831 -19.473 1.00 89.81 91 PRO A N 1
ATOM 707 C CA . PRO A 1 91 ? 26.680 2.777 -20.507 1.00 89.81 91 PRO A CA 1
ATOM 708 C C . PRO A 1 91 ? 26.291 4.227 -20.178 1.00 89.81 91 PRO A C 1
ATOM 710 O O . PRO A 1 91 ? 25.167 4.480 -19.734 1.00 89.81 91 PRO A O 1
ATOM 713 N N . ASP A 1 92 ? 27.167 5.185 -20.491 1.00 90.19 92 ASP A N 1
ATOM 714 C CA . ASP A 1 92 ? 26.958 6.609 -20.175 1.00 90.19 92 ASP A CA 1
ATOM 715 C C . ASP A 1 92 ? 25.668 7.172 -20.783 1.00 90.19 92 ASP A C 1
ATOM 717 O O . ASP A 1 92 ? 24.891 7.839 -20.097 1.00 90.19 92 ASP A O 1
ATOM 721 N N . TRP A 1 93 ? 25.377 6.830 -22.046 1.00 90.25 93 TRP A N 1
ATOM 722 C CA . TRP A 1 93 ? 24.146 7.264 -22.717 1.00 90.25 93 TRP A CA 1
ATOM 723 C C . TRP A 1 93 ? 22.896 6.789 -21.965 1.00 90.25 93 TRP A C 1
ATOM 725 O O . TRP A 1 93 ? 21.900 7.506 -21.886 1.00 90.25 93 TRP A O 1
ATOM 735 N N . LEU A 1 94 ? 22.936 5.584 -21.386 1.00 91.88 94 LEU A N 1
ATOM 736 C CA . LEU A 1 94 ? 21.805 5.010 -20.670 1.00 91.88 94 LEU A CA 1
ATOM 737 C C . LEU A 1 94 ? 21.596 5.741 -19.345 1.00 91.88 94 LEU A C 1
ATOM 739 O O . LEU A 1 94 ? 20.461 6.075 -19.004 1.00 91.88 94 LEU A O 1
ATOM 743 N N . VAL A 1 95 ? 22.680 6.008 -18.611 1.00 92.38 95 VAL A N 1
ATOM 744 C CA . VAL A 1 95 ? 22.634 6.772 -17.357 1.00 92.38 95 VAL A CA 1
ATOM 745 C C . VAL A 1 95 ? 22.102 8.180 -17.613 1.00 92.38 95 VAL A C 1
ATOM 747 O O . VAL A 1 95 ? 21.225 8.646 -16.880 1.00 92.38 95 VAL A O 1
ATOM 750 N N . GLU A 1 96 ? 22.554 8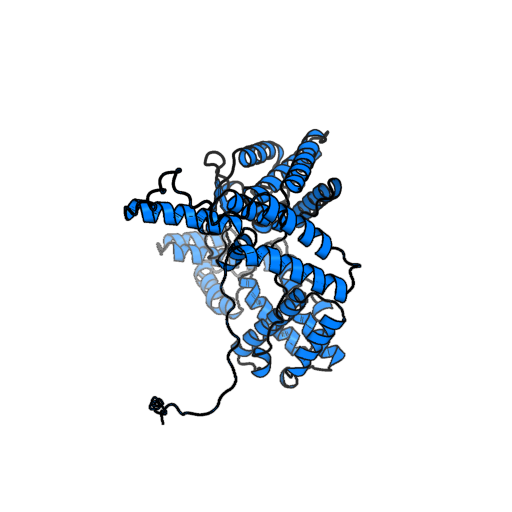.833 -18.682 1.00 91.75 96 GLU A N 1
ATOM 751 C CA . GLU A 1 96 ? 22.073 10.153 -19.081 1.00 91.75 96 GLU A CA 1
ATOM 752 C C . GLU A 1 96 ? 20.564 10.139 -19.376 1.00 91.75 96 GLU A C 1
ATOM 754 O O . GLU A 1 96 ? 19.803 10.920 -18.794 1.00 91.75 96 GLU A O 1
ATOM 759 N N . GLN A 1 97 ? 20.098 9.222 -20.231 1.00 92.81 97 GLN A N 1
ATOM 760 C CA . GLN A 1 97 ? 18.686 9.161 -20.616 1.00 92.81 97 GLN A CA 1
ATOM 761 C C . GLN A 1 97 ? 17.778 8.728 -19.460 1.00 92.81 97 GLN A C 1
ATOM 763 O O . GLN A 1 97 ? 16.686 9.276 -19.299 1.00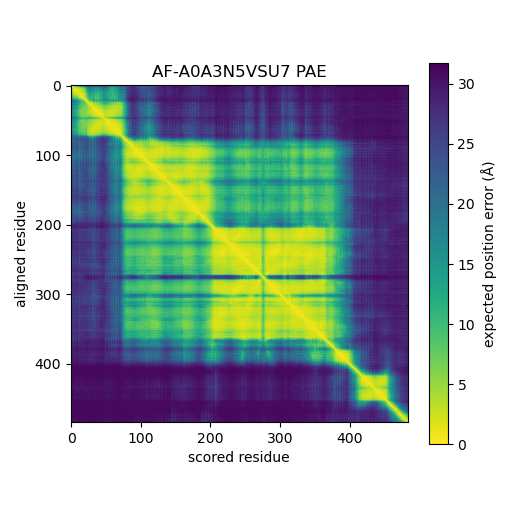 92.81 97 GLN A O 1
ATOM 768 N N . LEU A 1 98 ? 18.219 7.802 -18.602 1.00 93.69 98 LEU A N 1
ATOM 769 C CA . LEU A 1 98 ? 17.480 7.435 -17.391 1.00 93.69 98 LEU A CA 1
ATOM 770 C C . LEU A 1 98 ? 17.387 8.603 -16.411 1.00 93.69 98 LEU A C 1
ATOM 772 O O . LEU A 1 98 ? 16.337 8.784 -15.800 1.00 93.69 98 LEU A O 1
ATOM 776 N N . THR A 1 99 ? 18.431 9.426 -16.297 1.00 91.94 99 THR A N 1
ATOM 777 C CA . THR A 1 99 ? 18.409 10.642 -15.472 1.00 91.94 99 THR A CA 1
ATOM 778 C C . THR A 1 99 ? 17.400 11.656 -16.018 1.00 91.94 99 THR A C 1
ATOM 780 O O . THR A 1 99 ? 16.581 12.189 -15.266 1.00 91.94 99 THR A O 1
ATOM 783 N N . ARG A 1 100 ? 17.375 11.877 -17.340 1.00 89.88 100 ARG A N 1
ATOM 784 C CA . ARG A 1 100 ? 16.365 12.732 -17.994 1.00 89.88 100 ARG A CA 1
ATOM 785 C C . ARG A 1 100 ? 14.946 12.209 -17.759 1.00 89.88 100 ARG A C 1
ATOM 787 O O . ARG A 1 100 ? 14.069 12.974 -17.351 1.00 89.88 100 ARG A O 1
ATOM 794 N N . TYR A 1 101 ? 14.730 10.908 -17.952 1.00 92.31 101 TYR A N 1
ATOM 795 C CA . TYR A 1 101 ? 13.429 10.282 -17.733 1.00 92.31 101 TYR A CA 1
ATOM 796 C C . TYR A 1 101 ? 12.985 10.392 -16.269 1.00 92.31 101 TYR A C 1
ATOM 798 O O . TYR A 1 101 ? 11.843 10.748 -15.972 1.00 92.31 101 TYR A O 1
ATOM 806 N N . GLN A 1 102 ? 13.909 10.165 -15.339 1.00 92.25 102 GLN A N 1
ATOM 807 C CA . GLN A 1 102 ? 13.682 10.304 -13.908 1.00 92.25 102 GLN A CA 1
ATOM 808 C C . GLN A 1 102 ? 13.225 11.721 -13.544 1.00 92.25 102 GLN A C 1
ATOM 810 O O . GLN A 1 102 ? 12.224 11.861 -12.841 1.00 92.25 102 GLN A O 1
ATOM 815 N N . HIS A 1 103 ? 13.891 12.767 -14.041 1.00 86.69 103 HIS A N 1
ATOM 816 C CA . HIS A 1 103 ? 13.481 14.156 -13.796 1.00 86.69 103 HIS A CA 1
ATOM 817 C C . HIS A 1 103 ? 12.079 14.455 -14.350 1.00 86.69 103 HIS A C 1
ATOM 819 O O . HIS A 1 103 ? 11.279 15.138 -13.706 1.00 86.69 103 HIS A O 1
ATOM 825 N N . LEU A 1 104 ? 11.731 13.894 -15.514 1.00 85.12 104 LEU A N 1
ATOM 826 C CA . LEU A 1 104 ? 10.386 14.020 -16.076 1.00 85.12 104 LEU A CA 1
ATOM 827 C C . LEU A 1 104 ? 9.328 13.328 -15.199 1.00 85.12 104 LEU A C 1
ATOM 829 O O . LEU A 1 104 ? 8.204 13.818 -15.081 1.00 85.12 104 LEU A O 1
ATOM 833 N N . MET A 1 105 ? 9.662 12.203 -14.565 1.00 81.88 105 MET A N 1
ATOM 834 C CA . MET A 1 105 ? 8.745 11.488 -13.674 1.00 81.88 105 MET A CA 1
ATOM 835 C C . MET A 1 105 ? 8.591 12.150 -12.300 1.00 81.88 105 MET A C 1
ATOM 837 O O . MET A 1 105 ? 7.492 12.122 -11.739 1.00 81.88 105 MET A O 1
ATOM 841 N N . GLU A 1 106 ? 9.645 12.777 -11.773 1.00 81.88 106 GLU A N 1
ATOM 842 C CA . GLU A 1 106 ? 9.645 13.434 -10.459 1.00 81.88 106 GLU A CA 1
ATOM 843 C C . GLU A 1 106 ? 8.527 14.464 -10.292 1.00 81.88 106 GLU A C 1
ATOM 845 O O . GLU A 1 106 ? 7.959 14.579 -9.206 1.00 81.88 106 GLU A O 1
ATOM 850 N N . ARG A 1 107 ? 8.130 15.156 -11.372 1.00 73.38 107 ARG A N 1
ATOM 851 C CA . ARG A 1 107 ? 7.026 16.142 -11.362 1.00 73.38 107 ARG A CA 1
ATOM 852 C C . ARG A 1 107 ? 5.683 15.567 -10.893 1.00 73.38 107 ARG A C 1
ATOM 854 O O . ARG A 1 107 ? 4.777 16.320 -10.521 1.00 73.38 107 ARG A O 1
ATOM 861 N N . ASN A 1 108 ? 5.550 14.243 -10.964 1.00 72.88 108 ASN A N 1
ATOM 862 C CA . ASN A 1 108 ? 4.367 13.479 -10.581 1.00 72.88 108 ASN A CA 1
ATOM 863 C C . ASN A 1 108 ? 4.546 12.753 -9.240 1.00 72.88 108 ASN A C 1
ATOM 865 O O . ASN A 1 108 ? 3.610 12.111 -8.757 1.00 72.88 108 ASN A O 1
ATOM 869 N N . TRP A 1 109 ? 5.733 12.808 -8.636 1.00 77.38 109 TRP A N 1
ATOM 870 C CA . TRP A 1 109 ? 6.006 12.176 -7.353 1.00 77.38 109 TRP A CA 1
ATOM 871 C C . TRP A 1 109 ? 5.705 13.136 -6.209 1.00 77.38 109 TRP A C 1
ATOM 873 O O . TRP A 1 109 ? 5.842 14.354 -6.310 1.00 77.38 109 TRP A O 1
ATOM 883 N N . ARG A 1 110 ? 5.255 12.575 -5.085 1.00 65.94 110 ARG A N 1
ATOM 884 C CA . ARG A 1 110 ? 4.981 13.372 -3.889 1.00 65.94 110 ARG A CA 1
ATOM 885 C C . ARG A 1 110 ? 6.307 13.865 -3.296 1.00 65.94 110 ARG A C 1
ATOM 887 O O . ARG A 1 110 ? 7.174 13.019 -3.067 1.00 65.94 110 ARG A O 1
ATOM 894 N N . PRO A 1 111 ? 6.448 15.163 -2.959 1.00 66.44 111 PRO A N 1
ATOM 895 C CA . PRO A 1 111 ? 7.691 15.711 -2.409 1.00 66.44 111 PRO A CA 1
ATOM 896 C C . PRO A 1 111 ? 8.190 14.968 -1.166 1.00 66.44 111 PRO A C 1
ATOM 898 O O . PRO A 1 111 ? 9.375 14.674 -1.058 1.00 66.44 111 PRO A O 1
ATOM 901 N N . ALA A 1 112 ? 7.274 14.570 -0.278 1.00 63.75 112 ALA A N 1
ATOM 902 C CA . ALA A 1 112 ? 7.587 13.822 0.940 1.00 63.75 112 ALA A CA 1
ATOM 903 C C . ALA A 1 112 ? 8.226 12.439 0.689 1.00 63.75 112 ALA A C 1
ATOM 905 O O . ALA A 1 112 ? 8.745 11.823 1.612 1.00 63.75 112 ALA A O 1
ATOM 906 N N . ARG A 1 113 ? 8.175 11.918 -0.546 1.00 69.50 113 ARG A N 1
ATOM 907 C CA . ARG A 1 113 ? 8.630 10.561 -0.898 1.00 69.50 113 ARG A CA 1
ATOM 908 C C . ARG A 1 113 ? 9.666 10.550 -2.014 1.00 69.50 113 ARG A C 1
ATOM 910 O O . ARG A 1 113 ? 9.891 9.498 -2.610 1.00 69.50 113 ARG A O 1
ATOM 917 N N . LEU A 1 114 ? 10.259 11.701 -2.316 1.00 78.56 114 LEU A N 1
ATOM 918 C CA . LEU A 1 114 ? 11.105 11.873 -3.490 1.00 78.56 114 LEU A CA 1
ATOM 919 C C . LEU A 1 114 ? 12.303 10.907 -3.480 1.00 78.56 114 LEU A C 1
ATOM 921 O O . LEU A 1 114 ? 12.421 10.109 -4.402 1.00 78.56 114 LEU A O 1
ATOM 925 N N . ASP A 1 115 ? 13.093 10.871 -2.399 1.00 78.56 115 ASP A N 1
ATOM 926 C CA . ASP A 1 115 ? 14.259 9.974 -2.259 1.00 78.56 115 ASP A CA 1
ATOM 927 C C . ASP A 1 115 ? 13.895 8.499 -2.509 1.00 78.56 115 ASP A C 1
ATOM 929 O O . ASP A 1 115 ? 14.478 7.828 -3.364 1.00 78.56 115 ASP A O 1
ATOM 9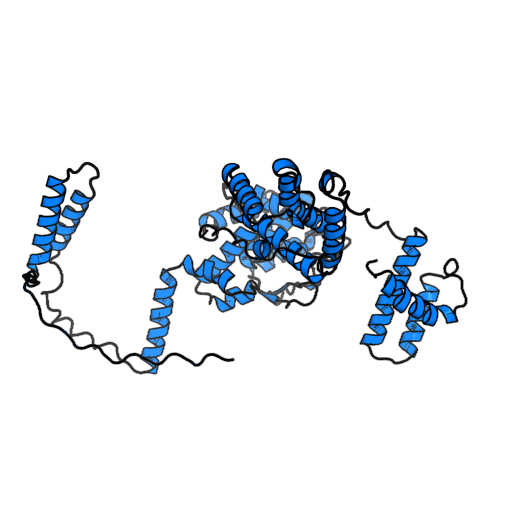33 N N . THR A 1 116 ? 12.861 7.999 -1.826 1.00 79.31 116 THR A N 1
ATOM 934 C CA . THR A 1 116 ? 12.432 6.602 -1.973 1.00 79.31 116 THR A CA 1
ATOM 935 C C . THR A 1 116 ? 11.967 6.296 -3.396 1.00 79.31 116 THR A C 1
ATOM 937 O O . THR A 1 116 ? 12.198 5.197 -3.903 1.00 79.31 116 THR A O 1
ATOM 940 N N . GLN A 1 117 ? 11.291 7.245 -4.044 1.00 84.00 117 GLN A N 1
ATOM 941 C CA . GLN A 1 117 ? 10.800 7.074 -5.408 1.00 84.00 117 GLN A CA 1
ATOM 942 C C . GLN A 1 117 ? 11.946 7.093 -6.424 1.00 84.00 117 GLN A C 1
ATOM 944 O O . GLN A 1 117 ? 11.951 6.231 -7.301 1.00 84.00 117 GLN A O 1
ATOM 949 N N . ILE A 1 118 ? 12.952 7.957 -6.246 1.00 88.50 118 ILE A N 1
ATOM 950 C CA . ILE A 1 118 ? 14.175 7.965 -7.063 1.00 88.50 118 ILE A CA 1
ATOM 951 C C . ILE A 1 118 ? 14.896 6.615 -6.943 1.00 88.50 118 ILE A C 1
ATOM 953 O O . ILE A 1 118 ? 15.168 5.960 -7.949 1.00 88.50 118 ILE A O 1
ATOM 957 N N . ARG A 1 119 ? 15.140 6.126 -5.719 1.00 86.88 119 ARG A N 1
ATOM 958 C CA . ARG A 1 119 ? 15.823 4.833 -5.509 1.00 86.88 119 ARG A CA 1
ATOM 959 C C . ARG A 1 119 ? 15.064 3.666 -6.137 1.00 86.88 119 ARG A C 1
ATOM 961 O O . ARG A 1 119 ? 15.679 2.769 -6.720 1.00 86.88 119 ARG A O 1
ATOM 968 N N . ARG A 1 120 ? 13.730 3.666 -6.033 1.00 87.31 120 ARG A N 1
ATOM 969 C CA . ARG A 1 120 ? 12.862 2.653 -6.658 1.00 87.31 120 ARG A CA 1
ATOM 970 C C . ARG A 1 120 ? 12.885 2.730 -8.177 1.00 87.31 120 ARG A C 1
ATOM 972 O O . ARG A 1 120 ? 12.938 1.681 -8.812 1.00 87.31 120 ARG A O 1
ATOM 979 N N . PHE A 1 121 ? 12.855 3.939 -8.735 1.00 92.38 121 PHE A N 1
ATOM 980 C CA . PHE A 1 121 ? 12.973 4.165 -10.169 1.00 92.38 121 PHE A CA 1
ATOM 981 C C . PHE A 1 121 ? 14.259 3.529 -10.694 1.00 92.38 121 PHE A C 1
ATOM 983 O O . PHE A 1 121 ? 14.184 2.632 -11.532 1.00 92.38 121 PHE A O 1
ATOM 990 N N . TRP A 1 122 ? 15.412 3.897 -10.132 1.00 93.00 122 TRP A N 1
ATOM 991 C CA . TRP A 1 122 ? 16.700 3.373 -10.580 1.00 93.00 122 TRP A CA 1
ATOM 992 C C . TRP A 1 122 ? 16.785 1.859 -10.396 1.00 93.00 122 TRP A C 1
ATOM 994 O O . TRP A 1 122 ? 17.061 1.143 -11.349 1.00 93.00 122 TRP A O 1
ATOM 1004 N N . SER A 1 123 ? 16.421 1.339 -9.220 1.00 89.69 123 SER A N 1
ATOM 1005 C CA . SER A 1 123 ? 16.456 -0.108 -8.944 1.00 89.69 123 SER A CA 1
ATOM 1006 C C . SER A 1 123 ? 15.567 -0.944 -9.876 1.00 89.69 123 SER A C 1
ATOM 1008 O O . SER A 1 123 ? 15.840 -2.126 -10.090 1.00 89.69 123 SER A O 1
ATOM 1010 N N . GLY A 1 124 ? 14.473 -0.370 -10.381 1.00 90.44 124 GLY A N 1
ATOM 1011 C CA . GLY A 1 124 ? 13.577 -1.025 -11.332 1.00 90.44 124 GLY A CA 1
ATOM 1012 C C . GLY A 1 124 ? 14.074 -0.951 -12.774 1.00 90.44 124 GLY A C 1
ATOM 1013 O O . GLY A 1 124 ? 13.975 -1.942 -13.489 1.00 90.44 124 GLY A O 1
ATOM 1014 N N . HIS A 1 125 ? 14.616 0.194 -13.194 1.00 92.44 125 HIS A N 1
ATOM 1015 C CA . HIS A 1 125 ? 15.034 0.405 -14.581 1.00 92.44 125 HIS A CA 1
ATOM 1016 C C . HIS A 1 125 ? 16.391 -0.229 -14.887 1.00 92.44 125 HIS A C 1
ATOM 1018 O O . HIS A 1 125 ? 16.554 -0.796 -15.959 1.00 92.44 125 HIS A O 1
ATOM 1024 N N . VAL A 1 126 ? 17.348 -0.224 -13.954 1.00 92.38 126 VAL A N 1
ATOM 1025 C CA . VAL A 1 126 ? 18.708 -0.725 -14.240 1.00 92.38 126 VAL A CA 1
ATOM 1026 C C . VAL A 1 126 ? 18.830 -2.245 -14.225 1.00 92.38 126 VAL A C 1
ATOM 1028 O O . VAL A 1 126 ? 19.823 -2.775 -14.704 1.00 92.38 126 VAL A O 1
ATOM 1031 N N . ARG A 1 127 ? 17.856 -2.975 -13.668 1.00 92.56 127 ARG A N 1
ATOM 1032 C CA . ARG A 1 127 ? 17.981 -4.425 -13.440 1.00 92.56 127 ARG A CA 1
ATOM 1033 C C . ARG A 1 127 ? 18.153 -5.211 -14.737 1.00 92.56 127 ARG A C 1
ATOM 1035 O O . ARG A 1 127 ? 19.044 -6.048 -14.823 1.00 92.56 127 ARG A O 1
ATOM 1042 N N . LEU A 1 128 ? 17.288 -4.943 -15.712 1.00 93.06 128 LEU A N 1
ATOM 1043 C CA . LEU A 1 128 ? 17.333 -5.589 -17.020 1.00 93.06 128 LEU A CA 1
ATOM 1044 C C . LEU A 1 128 ? 18.575 -5.127 -17.791 1.00 93.06 128 LEU A C 1
ATOM 1046 O O . LEU A 1 128 ? 19.317 -5.957 -18.301 1.00 93.06 128 LEU A O 1
ATOM 1050 N N . TRP A 1 129 ? 18.857 -3.822 -17.802 1.00 92.25 129 TRP A N 1
ATOM 1051 C CA . TRP A 1 129 ? 20.018 -3.261 -18.500 1.00 92.25 129 TRP A CA 1
ATOM 1052 C C . TRP A 1 129 ? 21.356 -3.782 -17.983 1.00 92.25 129 TRP A C 1
ATOM 1054 O O . TRP A 1 129 ? 22.231 -4.100 -18.779 1.00 92.25 129 TRP A O 1
ATOM 1064 N N . ARG A 1 130 ? 21.507 -3.926 -16.665 1.00 92.00 130 ARG A N 1
ATOM 1065 C CA . ARG A 1 130 ? 22.714 -4.497 -16.064 1.00 92.00 130 ARG A CA 1
ATOM 1066 C C . ARG A 1 130 ? 22.928 -5.938 -16.509 1.00 92.00 130 ARG A C 1
ATOM 1068 O O . ARG A 1 130 ? 24.042 -6.293 -16.868 1.00 92.00 130 ARG A O 1
ATOM 1075 N N . TRP A 1 131 ? 21.865 -6.741 -16.522 1.00 93.25 131 TRP A N 1
ATOM 1076 C CA . TRP A 1 131 ? 21.941 -8.112 -17.021 1.00 93.25 131 TRP A CA 1
ATOM 1077 C C . TRP A 1 131 ? 22.326 -8.145 -18.507 1.00 93.25 131 TRP A C 1
ATOM 1079 O O . TRP A 1 131 ? 23.218 -8.894 -18.881 1.00 93.25 131 TRP A O 1
ATOM 1089 N N . LEU A 1 132 ? 21.739 -7.281 -19.345 1.00 92.69 132 LEU A N 1
ATOM 1090 C CA . LEU A 1 132 ? 22.106 -7.188 -20.766 1.00 92.69 132 LEU A CA 1
ATOM 1091 C C . LEU A 1 132 ? 23.573 -6.782 -20.975 1.00 92.69 132 LEU A C 1
ATOM 1093 O O . LEU A 1 132 ? 24.244 -7.339 -21.842 1.00 92.69 132 LEU A O 1
ATOM 1097 N N . ALA A 1 133 ? 24.072 -5.830 -20.186 1.00 89.94 133 ALA A N 1
ATOM 1098 C CA . ALA A 1 133 ? 25.457 -5.380 -20.267 1.00 89.94 133 ALA A CA 1
ATOM 1099 C C . ALA A 1 133 ? 26.437 -6.486 -19.837 1.00 89.94 133 ALA A C 1
ATOM 1101 O O . ALA A 1 133 ? 27.442 -6.702 -20.506 1.00 89.94 133 ALA A O 1
ATOM 1102 N N . GLN A 1 134 ? 26.127 -7.213 -18.759 1.00 90.75 134 GLN A N 1
ATOM 1103 C CA . GLN A 1 134 ? 27.005 -8.240 -18.187 1.00 90.75 134 GLN A CA 1
ATOM 1104 C C . GLN A 1 134 ? 26.974 -9.565 -18.964 1.00 90.75 134 GLN A C 1
ATOM 1106 O O . GLN A 1 134 ? 28.022 -10.125 -19.256 1.00 90.75 134 GLN A O 1
ATOM 1111 N N . GLU A 1 135 ? 25.786 -10.056 -19.322 1.00 91.06 135 GLU A N 1
ATOM 1112 C CA . GLU A 1 135 ? 25.588 -11.416 -19.859 1.00 91.06 135 GLU A CA 1
ATOM 1113 C C . GLU A 1 135 ? 25.503 -11.467 -21.388 1.00 91.06 135 GLU A C 1
ATOM 1115 O O . GLU A 1 135 ? 25.577 -12.540 -21.993 1.00 91.06 135 GLU A O 1
ATOM 1120 N N . ARG A 1 136 ? 25.254 -10.323 -22.032 1.00 88.00 136 ARG A N 1
ATOM 1121 C CA . ARG A 1 136 ? 25.114 -10.218 -23.494 1.00 88.00 136 ARG A CA 1
ATOM 1122 C C . ARG A 1 136 ? 26.034 -9.164 -24.110 1.00 88.00 136 ARG A C 1
ATOM 1124 O O . ARG A 1 136 ? 26.035 -9.026 -25.328 1.00 88.00 136 ARG A O 1
ATOM 1131 N N . GLY A 1 137 ? 26.802 -8.428 -23.300 1.00 87.50 137 GLY A N 1
ATOM 1132 C CA . GLY A 1 137 ? 27.723 -7.391 -23.776 1.00 87.50 137 GLY A CA 1
ATOM 1133 C C . GLY A 1 137 ? 27.030 -6.219 -24.477 1.00 87.50 137 GLY A C 1
ATOM 1134 O O . GLY A 1 137 ? 27.661 -5.510 -25.258 1.00 87.50 137 GLY A O 1
ATOM 1135 N N . ILE A 1 138 ? 25.728 -6.018 -24.251 1.00 87.25 138 ILE A N 1
ATOM 1136 C CA . ILE A 1 138 ? 24.956 -5.005 -24.976 1.00 87.25 138 ILE A CA 1
ATOM 1137 C C . ILE A 1 138 ? 25.189 -3.648 -24.332 1.00 87.25 138 ILE A C 1
ATOM 1139 O O . ILE A 1 138 ? 24.679 -3.357 -23.250 1.00 87.25 138 ILE A O 1
ATOM 1143 N N . VAL A 1 139 ? 25.936 -2.809 -25.041 1.00 82.75 139 VAL A N 1
ATOM 1144 C CA . VAL A 1 139 ? 26.264 -1.447 -24.611 1.00 82.75 139 VAL A CA 1
ATOM 1145 C C . VAL A 1 139 ? 25.511 -0.378 -25.392 1.00 82.75 139 VAL A C 1
ATOM 1147 O O . VAL A 1 139 ? 25.461 0.759 -24.935 1.00 82.75 139 VAL A O 1
ATOM 1150 N N . CYS A 1 140 ? 24.886 -0.714 -26.525 1.00 86.19 140 CYS A N 1
ATOM 1151 C CA . CYS A 1 140 ? 24.097 0.226 -27.318 1.00 86.19 140 CYS A CA 1
ATOM 1152 C C . CYS A 1 140 ? 22.672 -0.282 -27.585 1.00 86.19 140 CYS A C 1
ATOM 1154 O O . CYS A 1 140 ? 22.398 -1.482 -27.597 1.00 86.19 140 CYS A O 1
ATOM 1156 N N . LEU A 1 141 ? 21.743 0.654 -27.794 1.00 86.50 141 LEU A N 1
ATOM 1157 C CA . LEU A 1 141 ? 20.337 0.336 -28.047 1.00 86.50 141 LEU A CA 1
ATOM 1158 C C . LEU A 1 141 ? 20.119 -0.367 -29.399 1.00 86.50 141 LEU A C 1
ATOM 1160 O O . LEU A 1 141 ? 19.206 -1.179 -29.516 1.00 86.50 141 LEU A O 1
ATOM 1164 N N . ALA A 1 142 ? 20.948 -0.073 -30.405 1.00 85.88 142 ALA A N 1
ATOM 1165 C CA . ALA A 1 142 ? 20.815 -0.633 -31.751 1.00 85.88 142 ALA A CA 1
ATOM 1166 C C . ALA A 1 142 ? 21.103 -2.145 -31.800 1.00 85.88 142 ALA A C 1
ATOM 1168 O O . ALA A 1 142 ? 20.480 -2.867 -32.578 1.00 85.88 142 ALA A O 1
ATOM 1169 N N . ASP A 1 143 ? 21.978 -2.636 -30.921 1.00 87.44 143 ASP A N 1
ATOM 1170 C CA . ASP A 1 143 ? 22.323 -4.060 -30.822 1.00 87.44 143 ASP A CA 1
ATOM 1171 C C . ASP A 1 143 ? 21.242 -4.879 -30.103 1.00 87.44 143 ASP A C 1
ATOM 1173 O O . ASP A 1 143 ? 21.250 -6.116 -30.112 1.00 87.44 143 ASP A O 1
ATOM 1177 N N . LEU A 1 144 ? 20.285 -4.205 -29.462 1.00 91.25 144 LEU A N 1
ATOM 1178 C CA . LEU A 1 144 ? 19.268 -4.857 -28.662 1.00 91.25 144 LEU A CA 1
ATOM 1179 C C . LEU A 1 144 ? 18.190 -5.494 -29.545 1.00 91.25 144 LEU A C 1
ATOM 1181 O O . LEU A 1 144 ? 17.390 -4.829 -30.201 1.00 91.25 144 LEU A O 1
ATOM 1185 N N . ARG A 1 145 ? 18.129 -6.826 -29.512 1.00 90.88 145 ARG A N 1
ATOM 1186 C CA . ARG A 1 145 ? 17.136 -7.638 -30.217 1.00 90.88 145 ARG A CA 1
ATOM 1187 C C . ARG A 1 145 ? 16.090 -8.178 -29.253 1.00 90.88 145 ARG A C 1
ATOM 1189 O O . ARG A 1 145 ? 16.344 -8.360 -28.065 1.00 90.88 145 ARG A O 1
ATOM 1196 N N . ARG A 1 146 ? 14.925 -8.531 -29.804 1.00 90.69 146 ARG A N 1
ATOM 1197 C CA . ARG A 1 146 ? 13.833 -9.181 -29.062 1.00 90.69 146 ARG A CA 1
ATOM 1198 C C . ARG A 1 146 ? 14.303 -10.430 -28.308 1.00 90.69 146 ARG A C 1
ATOM 1200 O O . ARG A 1 146 ? 13.879 -10.624 -27.174 1.00 90.69 146 ARG A O 1
ATOM 1207 N N . GLN A 1 147 ? 15.191 -11.226 -28.909 1.00 91.06 147 GLN A N 1
ATOM 1208 C CA . GLN A 1 147 ? 15.705 -12.451 -28.293 1.00 91.06 147 GLN A CA 1
ATOM 1209 C C . GLN A 1 147 ? 16.405 -12.182 -26.957 1.00 91.06 147 GLN A C 1
ATOM 1211 O O . GLN A 1 147 ? 16.163 -12.901 -26.003 1.00 91.06 147 GLN A O 1
ATOM 1216 N N . HIS A 1 148 ? 17.169 -11.095 -26.829 1.00 93.56 148 HIS A N 1
ATOM 1217 C CA . HIS A 1 148 ? 17.862 -10.774 -25.576 1.00 93.56 148 HIS A CA 1
ATOM 1218 C C . HIS A 1 148 ? 16.889 -10.491 -24.421 1.00 93.56 148 HIS A C 1
ATOM 1220 O O . HIS A 1 148 ? 17.196 -10.759 -23.263 1.00 93.56 148 HIS A O 1
ATOM 1226 N N . ILE A 1 149 ? 15.697 -9.969 -24.727 1.00 93.62 149 ILE A N 1
ATOM 1227 C CA . ILE A 1 149 ? 14.651 -9.751 -23.722 1.00 93.62 149 ILE A CA 1
ATOM 1228 C C . ILE A 1 149 ? 13.993 -11.076 -23.323 1.00 93.62 149 ILE A C 1
ATOM 1230 O O . ILE A 1 149 ? 13.665 -11.259 -22.155 1.00 93.62 149 ILE A O 1
ATOM 1234 N N . LEU A 1 150 ? 13.818 -12.003 -24.269 1.00 92.12 150 LEU A N 1
ATOM 1235 C CA . LEU A 1 150 ? 13.308 -13.346 -23.978 1.00 92.12 150 LEU A CA 1
ATOM 1236 C C . LEU A 1 150 ? 14.316 -14.145 -23.145 1.00 92.12 150 LEU A C 1
ATOM 1238 O O . LEU A 1 150 ? 13.939 -14.681 -22.111 1.00 92.12 150 LEU A O 1
ATOM 1242 N N . ASP A 1 151 ? 15.602 -14.092 -23.492 1.00 93.31 151 ASP A N 1
ATOM 1243 C CA . ASP A 1 151 ? 16.672 -14.702 -22.701 1.00 93.31 151 ASP A CA 1
ATOM 1244 C C . ASP A 1 151 ? 16.701 -14.162 -21.259 1.00 93.31 151 ASP A C 1
ATOM 1246 O O . ASP A 1 151 ? 16.920 -14.914 -20.310 1.00 93.31 151 ASP A O 1
ATOM 1250 N N . TYR A 1 152 ? 16.464 -12.855 -21.070 1.00 94.62 152 TYR A N 1
ATOM 1251 C CA . TYR A 1 152 ? 16.340 -12.261 -19.735 1.00 94.62 152 TYR A CA 1
ATOM 1252 C C . TYR A 1 152 ? 15.150 -12.845 -18.971 1.00 94.62 152 TYR A C 1
ATOM 1254 O O . TYR A 1 152 ? 15.253 -13.140 -17.778 1.00 94.62 152 TYR A O 1
ATOM 1262 N N . VAL A 1 153 ? 14.009 -12.996 -19.645 1.00 93.38 153 VAL A N 1
ATOM 1263 C CA . VAL A 1 153 ? 12.813 -13.603 -19.060 1.00 93.38 153 VAL A CA 1
ATOM 1264 C C . VAL A 1 153 ? 13.102 -15.042 -18.637 1.00 93.38 153 VAL A C 1
ATOM 1266 O O . VAL A 1 153 ? 12.828 -15.383 -17.486 1.00 93.38 153 VAL A O 1
ATOM 1269 N N . ASP A 1 154 ? 13.727 -15.838 -19.501 1.00 92.69 154 ASP A N 1
ATOM 1270 C CA . ASP A 1 154 ? 14.086 -17.230 -19.222 1.00 92.69 154 ASP A CA 1
ATOM 1271 C C . ASP A 1 154 ? 15.083 -17.330 -18.065 1.00 92.69 154 ASP A C 1
ATOM 1273 O O . ASP A 1 154 ? 14.879 -18.112 -17.138 1.00 92.69 154 ASP A O 1
ATOM 1277 N N . HIS A 1 155 ? 16.102 -16.466 -18.032 1.00 93.75 155 HIS A N 1
ATOM 1278 C CA . HIS A 1 155 ? 17.041 -16.375 -16.913 1.00 93.75 155 HIS A CA 1
ATOM 1279 C C . HIS A 1 155 ? 16.327 -16.079 -15.584 1.00 93.75 155 HIS A C 1
ATOM 1281 O O . HIS A 1 155 ? 16.615 -16.694 -14.554 1.00 93.75 155 HIS A O 1
ATOM 1287 N N . ARG A 1 156 ? 15.368 -15.145 -15.581 1.00 94.25 156 ARG A N 1
ATOM 1288 C CA . ARG A 1 156 ? 14.619 -14.776 -14.370 1.00 94.25 156 ARG A CA 1
ATOM 1289 C C . ARG A 1 156 ? 13.661 -15.885 -13.935 1.00 94.25 156 ARG A C 1
ATOM 1291 O O . ARG A 1 156 ? 13.501 -16.095 -12.733 1.00 94.25 156 ARG A O 1
ATOM 1298 N N . LEU A 1 157 ? 13.049 -16.595 -14.879 1.00 92.00 157 LEU A N 1
ATOM 1299 C CA . LEU A 1 157 ? 12.218 -17.763 -14.589 1.00 92.00 157 LEU A CA 1
ATOM 1300 C C . LEU A 1 157 ? 13.059 -18.913 -14.020 1.00 92.00 157 LEU A C 1
ATOM 1302 O O . LEU A 1 157 ? 12.697 -19.457 -12.980 1.00 92.00 157 LEU A O 1
ATOM 1306 N N . ALA A 1 158 ? 14.211 -19.215 -14.627 1.00 92.25 158 ALA A N 1
ATOM 1307 C CA . ALA A 1 158 ? 15.144 -20.241 -14.159 1.00 92.25 158 ALA A CA 1
ATOM 1308 C C . ALA A 1 158 ? 15.690 -19.943 -12.752 1.00 92.25 158 ALA A C 1
ATOM 1310 O O . ALA A 1 158 ? 15.868 -20.850 -11.945 1.00 92.25 158 ALA A O 1
ATOM 1311 N N . ALA A 1 159 ? 15.884 -18.664 -12.418 1.00 92.81 159 ALA A N 1
ATOM 1312 C CA . ALA A 1 159 ? 16.270 -18.223 -11.078 1.00 92.81 159 ALA A CA 1
ATOM 1313 C C . ALA A 1 159 ? 15.102 -18.174 -10.062 1.00 92.81 159 ALA A C 1
ATOM 1315 O O . ALA A 1 159 ? 15.285 -17.704 -8.938 1.00 92.81 159 ALA A O 1
ATOM 1316 N N . GLY A 1 160 ? 13.896 -18.619 -10.435 1.00 90.12 160 GLY A N 1
ATOM 1317 C CA . GLY A 1 160 ? 12.745 -18.738 -9.533 1.00 90.12 160 GLY A CA 1
ATOM 1318 C C . GLY A 1 160 ? 12.041 -17.418 -9.194 1.00 90.12 160 GLY A C 1
ATOM 1319 O O . GLY A 1 160 ? 11.305 -17.343 -8.206 1.00 90.12 160 GLY A O 1
ATOM 1320 N N . TYR A 1 161 ? 12.242 -16.351 -9.976 1.00 90.62 161 TYR A N 1
ATOM 1321 C CA . TYR A 1 161 ? 11.551 -15.083 -9.734 1.00 90.62 161 TYR A CA 1
ATOM 1322 C C . TYR A 1 161 ? 10.064 -15.165 -10.102 1.00 90.62 161 TYR A C 1
ATOM 1324 O O . TYR A 1 161 ? 9.669 -15.732 -11.117 1.00 90.62 161 TYR A O 1
ATOM 1332 N N . ALA A 1 162 ? 9.220 -14.510 -9.301 1.00 87.25 162 ALA A N 1
ATOM 1333 C CA . ALA A 1 162 ? 7.790 -14.439 -9.573 1.00 87.25 162 ALA A CA 1
ATOM 1334 C C . ALA A 1 162 ? 7.489 -13.699 -10.891 1.00 87.25 162 ALA A C 1
ATOM 1336 O O . ALA A 1 162 ? 8.013 -12.609 -11.140 1.00 87.25 162 ALA A O 1
ATOM 1337 N N . VAL A 1 163 ? 6.535 -14.229 -11.665 1.00 89.06 163 VAL A N 1
ATOM 1338 C CA . VAL A 1 163 ? 6.054 -13.667 -12.943 1.00 89.06 163 VAL A CA 1
ATOM 1339 C C . VAL A 1 163 ? 5.674 -12.184 -12.830 1.00 89.06 163 VAL A C 1
ATOM 1341 O O . VAL A 1 163 ? 5.955 -11.381 -13.718 1.00 89.06 163 VAL A O 1
ATOM 1344 N N . SER A 1 164 ? 5.077 -11.779 -11.706 1.00 86.12 164 SER A N 1
ATOM 1345 C CA . SER A 1 164 ? 4.699 -10.384 -11.445 1.00 86.12 164 SER A CA 1
ATOM 1346 C C . SER A 1 164 ? 5.898 -9.434 -11.344 1.00 86.12 164 SER A C 1
ATOM 1348 O O . SER A 1 164 ? 5.795 -8.278 -11.765 1.00 86.12 164 SER A O 1
ATOM 1350 N N . GLY A 1 165 ? 7.025 -9.916 -10.811 1.00 87.38 165 GLY A N 1
ATOM 1351 C CA . GLY A 1 165 ? 8.288 -9.186 -10.738 1.00 87.38 165 GLY A CA 1
ATOM 1352 C C . GLY A 1 165 ? 8.912 -9.015 -12.118 1.00 87.38 165 GLY A C 1
ATOM 1353 O O . GLY A 1 165 ? 9.235 -7.892 -12.493 1.00 87.38 165 GLY A O 1
ATOM 1354 N N . ILE A 1 166 ? 8.960 -10.095 -12.905 1.00 91.50 166 ILE A N 1
ATOM 1355 C CA . ILE A 1 166 ? 9.454 -10.085 -14.293 1.00 91.50 166 ILE A CA 1
ATOM 1356 C C . ILE A 1 166 ? 8.634 -9.108 -15.144 1.0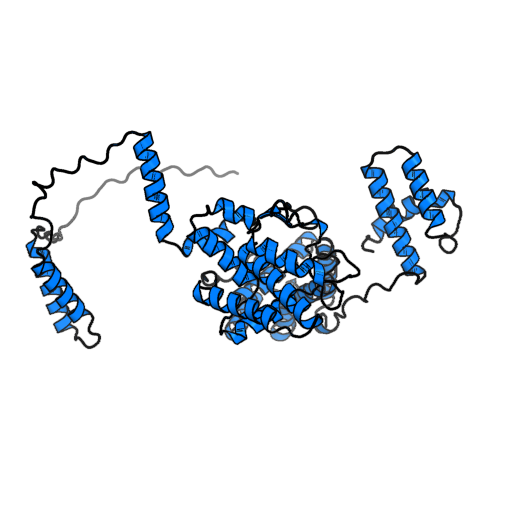0 91.50 166 ILE A C 1
ATOM 1358 O O . ILE A 1 166 ? 9.181 -8.217 -15.786 1.00 91.50 166 ILE A O 1
ATOM 1362 N N . ASN A 1 167 ? 7.305 -9.176 -15.057 1.00 92.19 167 ASN A N 1
ATOM 1363 C CA . ASN A 1 167 ? 6.416 -8.216 -15.715 1.00 92.19 167 ASN A CA 1
ATOM 1364 C C . ASN A 1 167 ? 6.590 -6.778 -15.201 1.00 92.19 167 ASN A C 1
ATOM 1366 O O . ASN A 1 167 ? 6.201 -5.829 -15.878 1.00 92.19 167 ASN A O 1
ATOM 1370 N N . GLY A 1 168 ? 7.096 -6.583 -13.981 1.00 90.88 168 GLY A N 1
ATOM 1371 C CA . GLY A 1 168 ? 7.494 -5.273 -13.466 1.00 90.88 168 GLY A CA 1
ATOM 1372 C C . GLY A 1 168 ? 8.726 -4.730 -14.181 1.00 90.88 168 GLY A C 1
ATOM 1373 O O . GLY A 1 168 ? 8.702 -3.586 -14.631 1.00 90.88 168 GLY A O 1
ATOM 1374 N N . ASP A 1 169 ? 9.749 -5.569 -14.338 1.00 92.62 169 ASP A N 1
ATOM 1375 C CA . ASP A 1 169 ? 10.972 -5.235 -15.070 1.00 92.62 169 ASP A CA 1
ATOM 1376 C C . ASP A 1 169 ? 10.648 -4.911 -16.546 1.00 92.62 169 ASP A C 1
ATOM 1378 O O . ASP A 1 169 ? 11.026 -3.848 -17.040 1.00 92.62 169 ASP A O 1
ATOM 1382 N N . LEU A 1 170 ? 9.834 -5.743 -17.215 1.00 92.81 170 LEU A N 1
ATOM 1383 C CA . LEU A 1 170 ? 9.389 -5.519 -18.601 1.00 92.81 170 LEU A CA 1
ATOM 1384 C C . LEU A 1 170 ? 8.568 -4.231 -18.769 1.00 92.81 170 LEU A C 1
ATOM 1386 O O . LEU A 1 170 ? 8.731 -3.519 -19.758 1.00 92.81 170 LEU A O 1
ATOM 1390 N N . ARG A 1 171 ? 7.705 -3.889 -17.802 1.00 92.88 171 ARG A N 1
ATOM 1391 C CA . ARG A 1 171 ? 6.939 -2.630 -17.835 1.00 92.88 171 ARG A CA 1
ATOM 1392 C C . ARG A 1 171 ? 7.830 -1.401 -17.704 1.00 92.88 171 ARG A C 1
ATOM 1394 O O . ARG A 1 171 ? 7.593 -0.428 -18.414 1.00 92.88 171 ARG A O 1
ATOM 1401 N N . ASN A 1 172 ? 8.825 -1.433 -16.816 1.00 93.00 172 ASN A N 1
ATOM 1402 C CA . ASN A 1 172 ? 9.787 -0.335 -16.674 1.00 93.00 172 ASN A CA 1
ATOM 1403 C C . ASN A 1 172 ? 10.605 -0.168 -17.957 1.00 93.00 172 ASN A C 1
ATOM 1405 O O . ASN A 1 172 ? 10.753 0.944 -18.454 1.00 93.00 172 ASN A O 1
ATOM 1409 N N . PHE A 1 173 ? 11.074 -1.283 -18.522 1.00 93.62 173 PHE A N 1
ATOM 1410 C CA . PHE A 1 173 ? 11.790 -1.298 -19.792 1.00 93.62 173 PHE A CA 1
ATOM 1411 C C . PHE A 1 173 ? 10.945 -0.702 -20.924 1.00 93.62 173 PHE A C 1
ATOM 1413 O O . PHE A 1 173 ? 11.380 0.236 -21.583 1.00 93.62 173 PHE A O 1
ATOM 1420 N N . HIS A 1 174 ? 9.703 -1.163 -21.090 1.00 92.56 174 HIS A N 1
ATOM 1421 C CA . HIS A 1 174 ? 8.807 -0.658 -22.128 1.00 92.56 174 HIS A CA 1
ATOM 1422 C C . HIS A 1 174 ? 8.480 0.832 -21.954 1.00 92.56 174 HIS A C 1
ATOM 1424 O O . HIS A 1 174 ? 8.531 1.592 -22.915 1.00 92.56 174 HIS A O 1
ATOM 1430 N N . ALA A 1 175 ? 8.198 1.275 -20.724 1.00 91.88 175 ALA A N 1
ATOM 1431 C CA . ALA A 1 175 ? 7.937 2.685 -20.440 1.00 91.88 175 ALA A CA 1
ATOM 1432 C C . ALA A 1 175 ? 9.147 3.575 -20.768 1.00 91.88 175 ALA A C 1
ATOM 1434 O O . ALA A 1 175 ? 8.976 4.675 -21.285 1.00 91.88 175 ALA A O 1
ATOM 1435 N N . PHE A 1 176 ? 10.362 3.089 -20.507 1.00 94.69 176 PHE A N 1
ATOM 1436 C CA . PHE A 1 176 ? 11.583 3.794 -20.877 1.00 94.69 176 PHE A CA 1
ATOM 1437 C C . PHE A 1 176 ? 11.803 3.831 -22.394 1.00 94.69 176 PHE A C 1
ATOM 1439 O O . PHE A 1 176 ? 12.154 4.880 -22.919 1.00 94.69 176 PHE A O 1
ATOM 1446 N N . LEU A 1 177 ? 11.535 2.740 -23.119 1.00 93.69 177 LEU A N 1
ATOM 1447 C CA . LEU A 1 177 ? 11.609 2.743 -24.584 1.00 93.69 177 LEU A CA 1
ATOM 1448 C C . LEU A 1 177 ? 10.626 3.734 -25.222 1.00 93.69 177 LEU A C 1
ATOM 1450 O O . LEU A 1 177 ? 10.989 4.426 -26.166 1.00 93.69 177 LEU A O 1
ATOM 1454 N N . LEU A 1 178 ? 9.406 3.842 -24.688 1.00 93.12 178 LEU A N 1
ATOM 1455 C CA . LEU A 1 178 ? 8.440 4.846 -25.143 1.00 93.12 178 LEU A CA 1
ATOM 1456 C C . LEU A 1 178 ? 8.935 6.273 -24.876 1.00 93.12 178 LEU A C 1
ATOM 1458 O O . LEU A 1 178 ? 8.760 7.141 -25.722 1.00 93.12 178 LEU A O 1
ATOM 1462 N N . PHE A 1 179 ? 9.587 6.509 -23.733 1.00 93.94 179 PHE A N 1
ATOM 1463 C CA . PHE A 1 179 ? 10.247 7.788 -23.464 1.00 93.94 179 PHE A CA 1
ATOM 1464 C C . PHE A 1 179 ? 11.350 8.084 -24.489 1.00 93.94 179 PHE A C 1
ATOM 1466 O O . PHE A 1 179 ? 11.399 9.191 -25.004 1.00 93.94 179 PHE A O 1
ATOM 1473 N N . LEU A 1 180 ? 12.205 7.112 -24.822 1.00 93.88 180 LEU A N 1
ATOM 1474 C CA . LEU A 1 180 ? 13.244 7.304 -25.840 1.00 93.88 180 LEU A CA 1
ATOM 1475 C C . LEU A 1 180 ? 12.636 7.651 -27.206 1.00 93.88 180 LEU A C 1
ATOM 1477 O O . LEU A 1 180 ? 13.110 8.571 -27.865 1.00 93.88 180 LEU A O 1
ATOM 1481 N N . GLN A 1 181 ? 11.555 6.969 -27.592 1.00 92.56 181 GLN A N 1
ATOM 1482 C CA . GLN A 1 181 ? 10.836 7.245 -28.835 1.00 92.56 181 GLN A CA 1
ATOM 1483 C C . GLN A 1 181 ? 10.235 8.663 -28.863 1.00 92.56 181 GLN A C 1
ATOM 1485 O O . GLN A 1 181 ? 10.290 9.316 -29.897 1.00 92.56 181 GLN A O 1
ATOM 1490 N N . ASP A 1 182 ? 9.703 9.149 -27.737 1.00 91.44 182 ASP A N 1
ATOM 1491 C CA . ASP A 1 182 ? 9.179 10.519 -27.579 1.00 91.44 182 ASP A CA 1
ATOM 1492 C C . ASP A 1 182 ? 10.282 11.595 -27.621 1.00 91.44 182 ASP A C 1
ATOM 1494 O O . ASP A 1 182 ? 10.008 12.763 -27.872 1.00 91.44 182 ASP A O 1
ATOM 1498 N N . GLN A 1 183 ? 11.539 11.212 -27.383 1.00 90.94 183 GLN A N 1
ATOM 1499 C CA . GLN A 1 183 ? 12.716 12.076 -27.528 1.00 90.94 183 GLN A CA 1
ATOM 1500 C C . GLN A 1 183 ? 13.393 11.928 -28.904 1.00 90.94 183 GLN A C 1
ATOM 1502 O O . GLN A 1 183 ? 14.564 12.279 -29.043 1.00 90.94 183 GLN A O 1
ATOM 1507 N N . ASP A 1 184 ? 12.686 11.369 -29.893 1.00 90.38 184 ASP A N 1
ATOM 1508 C CA . ASP A 1 184 ? 13.174 11.104 -31.254 1.00 90.38 184 ASP A CA 1
ATOM 1509 C C . ASP A 1 184 ? 14.415 10.187 -31.318 1.00 90.38 184 ASP A C 1
ATOM 1511 O O . ASP A 1 184 ? 15.144 10.158 -32.313 1.00 90.38 184 ASP A O 1
ATOM 1515 N N . ILE A 1 185 ? 14.668 9.391 -30.271 1.00 90.25 185 ILE A N 1
ATOM 1516 C CA . ILE A 1 185 ? 15.758 8.411 -30.257 1.00 90.25 185 ILE A CA 1
ATOM 1517 C C . ILE A 1 185 ? 15.282 7.135 -30.977 1.00 90.25 185 ILE A C 1
ATOM 1519 O O . ILE A 1 185 ? 14.212 6.613 -30.648 1.00 90.25 185 ILE A O 1
ATOM 1523 N N . PRO A 1 186 ? 16.056 6.572 -31.930 1.00 88.62 186 PRO A N 1
ATOM 1524 C CA . PRO A 1 186 ? 15.639 5.389 -32.678 1.00 88.62 186 PRO A CA 1
ATOM 1525 C C . PRO A 1 186 ? 15.487 4.161 -31.773 1.00 88.62 186 PRO A C 1
ATOM 1527 O O . PRO A 1 186 ? 16.461 3.661 -31.213 1.00 88.62 186 PRO A O 1
ATOM 1530 N N . VAL A 1 187 ? 14.264 3.635 -31.669 1.00 90.38 187 VAL A N 1
ATOM 1531 C CA . VAL A 1 187 ? 13.954 2.410 -30.917 1.00 90.38 187 VAL A CA 1
ATOM 1532 C C . VAL A 1 187 ? 13.495 1.308 -31.877 1.00 90.38 187 VAL A C 1
ATOM 1534 O O . VAL A 1 187 ? 12.538 1.517 -32.632 1.00 90.38 187 VAL A O 1
ATOM 1537 N N . PRO A 1 188 ? 14.096 0.103 -31.834 1.00 88.81 188 PRO A N 1
ATOM 1538 C CA . PRO A 1 188 ? 13.602 -1.035 -32.602 1.00 88.81 188 PRO A CA 1
ATOM 1539 C C . PRO A 1 188 ? 12.152 -1.393 -32.233 1.00 88.81 188 PRO A C 1
ATOM 1541 O O . PRO A 1 188 ? 11.862 -1.814 -31.112 1.00 88.81 188 PRO A O 1
ATOM 1544 N N . GLN A 1 189 ? 11.232 -1.300 -33.200 1.00 87.25 189 GLN A N 1
ATOM 1545 C CA . GLN A 1 189 ? 9.791 -1.541 -32.988 1.00 87.25 189 GLN A CA 1
ATOM 1546 C C . GLN A 1 189 ? 9.475 -2.948 -32.454 1.00 87.25 189 GLN A C 1
ATOM 1548 O O . GLN A 1 189 ? 8.488 -3.150 -31.747 1.00 87.25 189 GLN A O 1
ATOM 1553 N N . ALA A 1 190 ? 10.332 -3.930 -32.744 1.00 87.00 190 ALA A N 1
ATOM 1554 C CA . ALA A 1 190 ? 10.201 -5.287 -32.221 1.00 87.00 190 ALA A CA 1
ATOM 1555 C C . ALA A 1 190 ? 10.279 -5.353 -30.682 1.00 87.00 190 ALA A C 1
ATOM 1557 O O . ALA A 1 190 ? 9.662 -6.236 -30.086 1.00 87.00 190 ALA A O 1
ATOM 1558 N N . LEU A 1 191 ? 10.995 -4.424 -30.037 1.00 88.38 191 LEU A N 1
ATOM 1559 C CA . LEU A 1 191 ? 11.135 -4.369 -28.578 1.00 88.38 191 LEU A CA 1
ATOM 1560 C C . LEU A 1 191 ? 9.873 -3.833 -27.888 1.00 88.38 191 LEU A C 1
ATOM 1562 O O . LEU A 1 191 ? 9.571 -4.239 -26.769 1.00 88.38 191 LEU A O 1
ATOM 1566 N N . LEU A 1 192 ? 9.098 -2.985 -28.572 1.00 86.12 192 LEU A N 1
ATOM 1567 C CA . LEU A 1 192 ? 7.818 -2.468 -28.069 1.00 86.12 192 LEU A CA 1
ATOM 1568 C C . LEU A 1 192 ? 6.702 -3.527 -28.087 1.00 86.12 192 LEU A C 1
ATOM 1570 O O . LEU A 1 192 ? 5.671 -3.376 -27.440 1.00 86.12 192 LEU A O 1
ATOM 1574 N N . ARG A 1 193 ? 6.906 -4.628 -28.820 1.00 84.25 193 ARG A N 1
ATOM 1575 C CA . ARG A 1 193 ? 5.935 -5.725 -28.967 1.00 84.25 193 ARG A CA 1
ATOM 1576 C C . ARG A 1 193 ? 6.245 -6.939 -28.089 1.00 84.25 193 ARG A C 1
ATOM 1578 O O . ARG A 1 193 ? 5.640 -7.992 -28.281 1.00 84.25 193 ARG A O 1
ATOM 1585 N N . VAL A 1 194 ? 7.190 -6.832 -27.153 1.00 84.62 194 VAL A N 1
ATOM 1586 C CA . VAL A 1 194 ? 7.490 -7.928 -26.223 1.00 84.62 194 VAL A CA 1
ATOM 1587 C C . VAL A 1 194 ? 6.286 -8.139 -25.294 1.00 84.62 194 VAL A C 1
ATOM 1589 O O . VAL A 1 194 ? 5.918 -7.218 -24.560 1.00 84.62 194 VAL A O 1
ATOM 1592 N N . PRO A 1 195 ? 5.648 -9.324 -25.310 1.00 80.69 195 PRO A N 1
ATOM 1593 C CA . PRO A 1 195 ? 4.475 -9.569 -24.487 1.00 80.69 195 PRO A CA 1
ATOM 1594 C C . PRO A 1 195 ? 4.865 -9.682 -23.009 1.00 80.69 195 PRO A C 1
ATOM 1596 O O . PRO A 1 195 ? 5.929 -10.189 -22.660 1.00 80.69 195 PRO A O 1
ATOM 1599 N N . SER A 1 196 ? 3.969 -9.240 -22.127 1.00 86.12 196 SER A N 1
ATOM 1600 C CA . SER A 1 196 ? 4.057 -9.604 -20.711 1.00 86.12 196 SER A CA 1
ATOM 1601 C C . SER A 1 196 ? 3.664 -11.068 -20.531 1.00 86.12 196 SER A C 1
ATOM 1603 O O . SER A 1 196 ? 2.779 -11.574 -21.222 1.00 86.12 196 SER A O 1
ATOM 1605 N N . LEU A 1 197 ? 4.282 -11.734 -19.563 1.00 85.06 197 LEU A N 1
ATOM 1606 C CA . LEU A 1 197 ? 3.922 -13.094 -19.184 1.00 85.06 197 LEU A CA 1
ATOM 1607 C C . LEU A 1 197 ? 2.511 -13.123 -18.588 1.00 85.06 197 LEU A C 1
ATOM 1609 O O . LEU A 1 197 ? 2.154 -12.232 -17.811 1.00 85.06 197 LEU A O 1
ATOM 1613 N N . LYS A 1 198 ? 1.720 -14.155 -18.900 1.00 79.00 198 LYS A N 1
ATOM 1614 C CA . LYS A 1 198 ? 0.399 -14.349 -18.287 1.00 79.00 198 LYS A CA 1
ATOM 1615 C C . LYS A 1 198 ? 0.593 -14.684 -16.799 1.00 79.00 198 LYS A C 1
ATOM 1617 O O . LYS A 1 198 ? 1.158 -15.734 -16.498 1.00 79.00 198 LYS A O 1
ATOM 1622 N N . PRO A 1 199 ? 0.194 -13.808 -15.857 1.00 71.44 199 PRO A N 1
ATOM 1623 C CA . PRO A 1 199 ? 0.273 -14.148 -14.446 1.00 71.44 199 PRO A CA 1
ATOM 1624 C C . PRO A 1 199 ? -0.764 -15.237 -14.126 1.00 71.44 199 PRO A C 1
ATOM 1626 O O . PRO A 1 199 ? -1.826 -15.254 -14.752 1.00 71.44 199 PRO A O 1
ATOM 1629 N N . PRO A 1 200 ? -0.496 -16.121 -13.152 1.00 67.31 200 PRO A N 1
ATOM 1630 C CA . PRO A 1 200 ? -1.531 -17.002 -12.628 1.00 67.31 200 PRO A CA 1
ATOM 1631 C C . PRO A 1 200 ? -2.661 -16.165 -12.015 1.00 67.31 200 PRO A C 1
ATOM 1633 O O . PRO A 1 200 ? -2.400 -15.139 -11.374 1.00 67.31 200 PRO A O 1
ATOM 1636 N N . ASP A 1 201 ? -3.908 -16.600 -12.202 1.00 60.47 201 ASP A N 1
ATOM 1637 C CA . ASP A 1 201 ? -5.070 -15.970 -11.579 1.00 60.47 201 ASP A CA 1
ATOM 1638 C C . ASP A 1 201 ? -5.003 -16.194 -10.063 1.00 60.47 201 ASP A C 1
ATOM 1640 O O . ASP A 1 201 ? -5.344 -17.254 -9.546 1.00 60.47 201 ASP A O 1
ATOM 1644 N N . SER A 1 202 ? -4.506 -15.202 -9.323 1.00 60.56 202 SER A N 1
ATOM 1645 C CA . SER A 1 202 ? -4.483 -15.261 -7.863 1.00 60.56 202 SER A CA 1
ATOM 1646 C C . SER A 1 202 ? -5.746 -14.624 -7.301 1.00 60.56 202 SER A C 1
ATOM 1648 O O . SER A 1 202 ? -5.952 -13.417 -7.475 1.00 60.56 202 SER A O 1
ATOM 1650 N N . LEU A 1 203 ? -6.547 -15.398 -6.569 1.00 64.50 203 LEU A N 1
ATOM 1651 C CA . LEU A 1 203 ? -7.618 -14.833 -5.754 1.00 64.50 203 LEU A CA 1
ATOM 1652 C C . LEU A 1 203 ? -7.028 -13.858 -4.714 1.00 64.50 203 LEU A C 1
ATOM 1654 O O . LEU A 1 203 ? -5.913 -14.081 -4.215 1.00 64.50 203 LEU A O 1
ATOM 1658 N N . PRO A 1 204 ? -7.728 -12.758 -4.375 1.00 66.31 204 PRO A N 1
ATOM 1659 C CA . PRO A 1 204 ? -7.290 -11.850 -3.334 1.00 66.31 204 PRO A CA 1
ATOM 1660 C C . PRO A 1 204 ? -7.138 -12.632 -2.044 1.00 66.31 204 PRO A C 1
ATOM 1662 O O . PRO A 1 204 ? -8.042 -13.336 -1.608 1.00 66.31 204 PRO A O 1
ATOM 1665 N N . LYS A 1 205 ? -5.988 -12.477 -1.400 1.00 78.94 205 LYS A N 1
ATOM 1666 C CA . LYS A 1 205 ? -5.791 -13.017 -0.061 1.00 78.94 205 LYS A CA 1
ATOM 1667 C C . LYS A 1 205 ? -6.456 -12.042 0.904 1.00 78.94 205 LYS A C 1
ATOM 1669 O O . LYS A 1 205 ? -5.896 -10.975 1.146 1.00 78.94 205 LYS A O 1
ATOM 1674 N N . PHE A 1 206 ? -7.634 -12.388 1.414 1.00 85.31 206 PHE A N 1
ATOM 1675 C CA . PHE A 1 206 ? -8.306 -11.710 2.528 1.00 85.31 206 PHE A CA 1
ATOM 1676 C C . PHE A 1 206 ? -8.127 -12.522 3.823 1.00 85.31 206 PHE A C 1
ATOM 1678 O O . PHE A 1 206 ? -7.426 -13.539 3.826 1.00 85.31 206 PHE A O 1
ATOM 1685 N N . LEU A 1 207 ? -8.612 -12.009 4.949 1.00 87.69 207 LEU A N 1
ATOM 1686 C CA . LEU A 1 207 ? -8.636 -12.718 6.235 1.00 87.69 207 LEU A CA 1
ATOM 1687 C C . LEU A 1 207 ? -10.016 -13.339 6.446 1.00 87.69 207 LEU A C 1
ATOM 1689 O O . LEU A 1 207 ? -11.000 -12.681 6.126 1.00 87.69 207 LEU A O 1
ATOM 1693 N N . THR A 1 208 ? -10.080 -14.546 7.009 1.00 89.19 208 THR A N 1
ATOM 1694 C CA . THR A 1 208 ? -11.359 -15.109 7.477 1.00 89.19 208 THR A CA 1
ATOM 1695 C C . THR A 1 208 ? -11.858 -14.359 8.711 1.00 89.19 208 THR A C 1
ATOM 1697 O O . THR A 1 208 ? -11.088 -13.646 9.367 1.00 89.19 208 THR A O 1
ATOM 1700 N N . ASP A 1 209 ? -13.128 -14.534 9.063 1.00 88.31 209 ASP A N 1
ATOM 1701 C CA . ASP A 1 209 ? -13.719 -13.864 10.221 1.00 88.31 209 ASP A CA 1
ATOM 1702 C C . ASP A 1 209 ? -13.087 -14.323 11.543 1.00 88.31 209 ASP A C 1
ATOM 1704 O O . ASP A 1 209 ? -12.944 -13.529 12.469 1.00 88.31 209 ASP A O 1
ATOM 1708 N N . GLU A 1 210 ? -12.617 -15.568 11.637 1.00 91.56 210 GLU A N 1
ATOM 1709 C CA . GLU A 1 210 ? -11.845 -16.074 12.783 1.00 91.56 210 GLU A CA 1
ATOM 1710 C C . GLU A 1 210 ? -10.500 -15.351 12.889 1.00 91.56 210 GLU A C 1
ATOM 1712 O O . GLU A 1 210 ? -10.118 -14.892 13.964 1.00 91.56 210 GLU A O 1
ATOM 1717 N N . GLN A 1 211 ? -9.793 -15.196 11.764 1.00 94.06 211 GLN A N 1
ATOM 1718 C CA . GLN A 1 211 ? -8.499 -14.506 11.723 1.00 94.06 211 GLN A CA 1
ATOM 1719 C C . GLN A 1 211 ? -8.640 -13.024 12.084 1.00 94.06 211 GLN A C 1
ATOM 1721 O O . GLN A 1 211 ? -7.779 -12.459 12.759 1.00 94.06 211 GLN A O 1
ATOM 1726 N N . VAL A 1 212 ? -9.722 -12.391 11.630 1.00 94.06 212 VAL A N 1
ATOM 1727 C CA . VAL A 1 212 ? -10.067 -11.006 11.961 1.00 94.06 212 VAL A CA 1
ATOM 1728 C C . VAL A 1 212 ? -10.393 -10.866 13.442 1.00 94.06 212 VAL A C 1
ATOM 1730 O O . VAL A 1 212 ? -9.865 -9.956 14.077 1.00 94.06 212 VAL A O 1
ATOM 1733 N N . ARG A 1 213 ? -11.209 -11.772 14.001 1.00 95.06 213 ARG A N 1
ATOM 1734 C CA . ARG A 1 213 ? -11.539 -11.802 15.433 1.00 95.06 213 ARG A CA 1
ATOM 1735 C C . ARG A 1 213 ? -10.281 -11.947 16.287 1.00 95.06 213 ARG A C 1
ATOM 1737 O O . ARG A 1 213 ? -10.035 -11.088 17.125 1.00 95.06 213 ARG A O 1
ATOM 1744 N N . ALA A 1 214 ? -9.434 -12.934 15.996 1.00 96.12 214 ALA A N 1
ATOM 1745 C CA . ALA A 1 214 ? -8.181 -13.146 16.721 1.00 96.12 214 ALA A CA 1
ATOM 1746 C C . ALA A 1 214 ? -7.257 -11.916 16.669 1.00 96.12 214 ALA A C 1
ATOM 1748 O O . ALA A 1 214 ? -6.705 -11.498 17.686 1.00 96.12 214 ALA A O 1
ATOM 1749 N N . LEU A 1 215 ? -7.112 -11.297 15.491 1.00 96.12 215 LEU A N 1
ATOM 1750 C CA . LEU A 1 215 ? -6.291 -10.097 15.331 1.00 96.12 215 LEU A CA 1
ATOM 1751 C C . LEU A 1 215 ? -6.874 -8.884 16.071 1.00 96.12 215 LEU A C 1
ATOM 1753 O O . LEU A 1 215 ? -6.122 -8.136 16.694 1.00 96.12 215 LEU A O 1
ATOM 1757 N N . ARG A 1 216 ? -8.196 -8.685 16.009 1.00 96.50 216 ARG A N 1
ATOM 1758 C CA . ARG A 1 216 ? -8.903 -7.635 16.756 1.00 96.50 216 ARG A CA 1
ATOM 1759 C C . ARG A 1 216 ? -8.665 -7.807 18.253 1.00 96.50 216 ARG A C 1
ATOM 1761 O O . ARG A 1 216 ? -8.266 -6.850 18.907 1.00 96.50 216 ARG A O 1
ATOM 1768 N N . ASP A 1 217 ? -8.880 -9.010 18.770 1.00 96.31 217 ASP A N 1
ATOM 1769 C CA . ASP A 1 217 ? -8.801 -9.292 20.202 1.00 96.31 217 ASP A CA 1
ATOM 1770 C C . ASP A 1 217 ? -7.377 -9.082 20.734 1.00 96.31 217 ASP A C 1
ATOM 1772 O O . ASP A 1 217 ? -7.201 -8.500 21.801 1.00 96.31 217 ASP A O 1
ATOM 1776 N N . GLU A 1 218 ? -6.346 -9.433 19.959 1.00 97.19 218 GLU A N 1
ATOM 17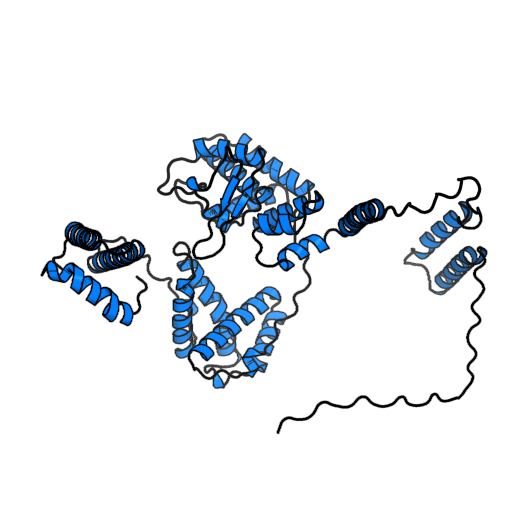77 C CA . GLU A 1 218 ? -4.950 -9.144 20.314 1.00 97.19 218 GLU A CA 1
ATOM 1778 C C . GLU A 1 218 ? -4.623 -7.639 20.315 1.00 97.19 218 GLU A C 1
ATOM 1780 O O . GLU A 1 218 ? -3.870 -7.166 21.171 1.00 97.19 218 GLU A O 1
ATOM 1785 N N . ILE A 1 219 ? -5.193 -6.862 19.389 1.00 95.69 219 ILE A N 1
ATOM 1786 C CA . ILE A 1 219 ? -5.020 -5.401 19.356 1.00 95.69 219 ILE A CA 1
ATOM 1787 C C . ILE A 1 219 ? -5.720 -4.745 20.552 1.00 95.69 219 ILE A C 1
ATOM 1789 O O . ILE A 1 219 ? -5.133 -3.880 21.206 1.00 95.69 219 ILE A O 1
ATOM 1793 N N . GLU A 1 220 ? -6.940 -5.176 20.877 1.00 95.62 220 GLU A N 1
ATOM 1794 C CA . GLU A 1 220 ? -7.684 -4.701 22.051 1.00 95.62 220 GLU A CA 1
ATOM 1795 C C . GLU A 1 220 ? -6.963 -5.087 23.359 1.00 95.62 220 GLU A C 1
ATOM 1797 O O . GLU A 1 220 ? -6.748 -4.237 24.227 1.00 95.62 220 GLU A O 1
ATOM 1802 N N . ALA A 1 221 ? -6.465 -6.324 23.471 1.00 95.50 221 ALA A N 1
ATOM 1803 C CA . ALA A 1 221 ? -5.644 -6.767 24.599 1.00 95.50 221 ALA A CA 1
ATOM 1804 C C . ALA A 1 221 ? -4.343 -5.955 24.731 1.00 95.50 221 ALA A C 1
ATOM 1806 O O . ALA A 1 221 ? -3.878 -5.689 25.841 1.00 95.50 221 ALA A O 1
ATOM 1807 N N . GLY A 1 222 ? -3.761 -5.512 23.612 1.00 93.75 222 GLY A N 1
ATOM 1808 C CA . GLY A 1 222 ? -2.606 -4.616 23.592 1.00 93.75 222 GLY A CA 1
ATOM 1809 C C . GLY A 1 222 ? -2.854 -3.278 24.295 1.00 93.75 222 GLY A C 1
ATOM 1810 O O . GLY A 1 222 ? -1.952 -2.780 24.969 1.00 93.75 222 GLY A O 1
ATOM 1811 N N . VAL A 1 223 ? -4.068 -2.728 24.196 1.00 94.94 223 VAL A N 1
ATOM 1812 C CA . VAL A 1 223 ? -4.460 -1.501 24.911 1.00 94.94 223 VAL A CA 1
ATOM 1813 C C . VAL A 1 223 ? -4.580 -1.759 26.412 1.00 94.94 223 VAL A C 1
ATOM 1815 O O . VAL A 1 223 ? -4.114 -0.944 27.202 1.00 94.94 223 VAL A O 1
ATOM 1818 N N . ILE A 1 224 ? -5.138 -2.906 26.809 1.00 95.31 224 ILE A N 1
ATOM 1819 C CA . ILE A 1 224 ? -5.305 -3.285 28.223 1.00 95.31 224 ILE A CA 1
ATOM 1820 C C . ILE A 1 224 ? -3.948 -3.545 28.896 1.00 95.31 224 ILE A C 1
ATOM 1822 O O . ILE A 1 224 ? -3.730 -3.135 30.032 1.00 95.31 224 ILE A O 1
ATOM 1826 N N . ARG A 1 225 ? -3.006 -4.191 28.195 1.00 94.81 225 ARG A N 1
ATOM 1827 C CA . ARG A 1 225 ? -1.655 -4.480 28.716 1.00 94.81 225 ARG A CA 1
ATOM 1828 C C . ARG A 1 225 ? -0.756 -3.243 28.831 1.00 94.81 225 ARG A C 1
ATOM 1830 O O . ARG A 1 225 ? 0.336 -3.341 29.389 1.00 94.81 225 ARG A O 1
ATOM 1837 N N . ALA A 1 226 ? -1.150 -2.101 28.270 1.00 93.50 226 ALA A N 1
ATOM 1838 C CA . ALA A 1 226 ? -0.322 -0.904 28.261 1.00 93.50 226 ALA A CA 1
ATOM 1839 C C . ALA A 1 226 ? -0.248 -0.263 29.659 1.00 93.50 226 ALA A C 1
ATOM 1841 O O . ALA A 1 226 ? -1.153 0.450 30.077 1.00 93.50 226 ALA A O 1
ATOM 1842 N N . GLY A 1 227 ? 0.860 -0.492 30.369 1.00 91.31 227 GLY A N 1
ATOM 1843 C CA . GLY A 1 227 ? 1.054 -0.002 31.740 1.00 91.31 227 GLY A CA 1
ATOM 1844 C C . GLY A 1 227 ? 1.636 1.411 31.848 1.00 91.31 227 GLY A C 1
ATOM 1845 O O . GLY A 1 227 ? 1.649 1.988 32.930 1.00 91.31 227 GLY A O 1
ATOM 1846 N N . THR A 1 228 ? 2.141 1.982 30.749 1.00 94.25 228 THR A N 1
ATOM 1847 C CA . THR A 1 228 ? 2.761 3.320 30.733 1.00 94.25 228 THR A CA 1
ATOM 1848 C C . THR A 1 228 ? 2.063 4.256 29.744 1.00 94.25 228 THR A C 1
ATOM 1850 O O . THR A 1 228 ? 1.562 3.782 28.721 1.00 94.25 228 THR A O 1
ATOM 1853 N N . PRO A 1 229 ? 2.105 5.590 29.947 1.00 90.06 229 PRO A N 1
ATOM 1854 C CA . PRO A 1 229 ? 1.486 6.544 29.019 1.00 90.06 229 PRO A CA 1
ATOM 1855 C C . PRO A 1 229 ? 1.995 6.419 27.575 1.00 90.06 229 PRO A C 1
ATOM 1857 O O . PRO A 1 229 ? 1.234 6.550 26.617 1.00 90.06 229 PRO A O 1
ATOM 1860 N N . VAL A 1 230 ? 3.287 6.115 27.401 1.00 89.62 230 VAL A N 1
ATOM 1861 C CA . VAL A 1 230 ? 3.896 5.923 26.075 1.00 89.62 230 VAL A CA 1
ATOM 1862 C C . VAL A 1 230 ? 3.350 4.667 25.398 1.00 89.62 230 VAL A C 1
ATOM 1864 O O . VAL A 1 230 ? 2.977 4.719 24.226 1.00 89.62 230 VAL A O 1
ATOM 1867 N N . GLN A 1 231 ? 3.266 3.550 26.127 1.00 92.44 231 GLN A N 1
ATOM 1868 C CA . GLN A 1 231 ? 2.681 2.312 25.605 1.00 92.44 231 GLN A CA 1
ATOM 1869 C C . GLN A 1 231 ? 1.196 2.488 25.290 1.00 92.44 231 GLN A C 1
ATOM 1871 O O . GLN A 1 231 ? 0.737 2.000 24.263 1.00 92.44 231 GLN A O 1
ATOM 1876 N N . GLN A 1 232 ? 0.462 3.221 26.130 1.00 93.94 232 GLN A N 1
ATOM 1877 C CA . GLN A 1 232 ? -0.963 3.468 25.938 1.00 93.94 232 GLN A CA 1
ATOM 1878 C C . GLN A 1 232 ? -1.209 4.287 24.669 1.00 93.94 232 GLN A C 1
ATOM 1880 O O . GLN A 1 232 ? -2.052 3.918 23.852 1.00 93.94 232 GLN A O 1
ATOM 1885 N N . ARG A 1 233 ? -0.421 5.349 24.447 1.00 94.00 233 ARG A N 1
ATOM 1886 C CA . ARG A 1 233 ? -0.463 6.122 23.200 1.00 94.00 233 ARG A CA 1
ATOM 1887 C C . ARG A 1 233 ? -0.218 5.236 21.984 1.00 94.00 233 ARG A C 1
ATOM 1889 O O . ARG A 1 233 ? -0.972 5.300 21.017 1.00 94.00 233 ARG A O 1
ATOM 1896 N N . ASP A 1 234 ? 0.844 4.439 22.021 1.00 93.44 234 ASP A N 1
ATOM 1897 C CA . ASP A 1 234 ? 1.239 3.588 20.903 1.00 93.44 234 ASP A CA 1
ATOM 1898 C C . ASP A 1 234 ? 0.194 2.489 20.613 1.00 93.44 234 ASP A C 1
ATOM 1900 O O . ASP A 1 234 ? -0.076 2.204 19.446 1.00 93.44 234 ASP A O 1
ATOM 1904 N N . ALA A 1 235 ? -0.425 1.909 21.647 1.00 95.81 235 ALA A N 1
ATOM 1905 C CA . ALA A 1 235 ? -1.480 0.904 21.510 1.00 95.81 235 ALA A CA 1
ATOM 1906 C C . ALA A 1 235 ? -2.784 1.503 20.956 1.00 95.81 235 ALA A C 1
ATOM 1908 O O . ALA A 1 235 ? -3.398 0.930 20.058 1.00 95.81 235 ALA A O 1
ATOM 1909 N N . LEU A 1 236 ? -3.184 2.691 21.424 1.00 96.44 236 LEU A N 1
ATOM 1910 C CA . LEU A 1 236 ? -4.355 3.404 20.899 1.00 96.44 236 LEU A CA 1
ATOM 1911 C C . LEU A 1 236 ? -4.145 3.864 19.449 1.00 96.44 236 LEU A C 1
ATOM 1913 O O . LEU A 1 236 ? -5.063 3.767 18.634 1.00 96.44 236 LEU A O 1
ATOM 1917 N N . MET A 1 237 ? -2.927 4.292 19.105 1.00 96.19 237 MET A N 1
ATOM 1918 C CA . MET A 1 237 ? -2.527 4.588 17.728 1.00 96.19 237 MET A CA 1
ATOM 1919 C C . MET A 1 237 ? -2.691 3.355 16.830 1.00 96.19 237 MET A C 1
ATOM 1921 O O . MET A 1 237 ? -3.283 3.441 15.755 1.00 96.19 237 MET A O 1
ATOM 1925 N N . GLU A 1 238 ? -2.171 2.207 17.271 1.00 95.56 238 GLU A N 1
ATOM 1926 C CA . GLU A 1 238 ? -2.245 0.935 16.548 1.00 95.56 238 GLU A CA 1
ATOM 1927 C C . GLU A 1 238 ? -3.696 0.474 16.361 1.00 95.56 238 GLU A C 1
ATOM 1929 O O . GLU A 1 238 ? -4.085 0.130 15.244 1.00 95.56 238 GLU A O 1
ATOM 1934 N N . ARG A 1 239 ? -4.518 0.574 17.412 1.00 97.31 239 ARG A N 1
ATOM 1935 C CA . ARG A 1 239 ? -5.957 0.284 17.375 1.00 97.31 239 ARG A CA 1
ATOM 1936 C C . ARG A 1 239 ? -6.700 1.161 16.368 1.00 97.31 239 ARG A C 1
ATOM 1938 O O . ARG A 1 239 ? -7.418 0.644 15.513 1.00 97.31 239 ARG A O 1
ATOM 1945 N N . ALA A 1 240 ? -6.512 2.479 16.422 1.00 97.12 240 ALA A N 1
ATOM 1946 C CA . ALA A 1 240 ? -7.148 3.402 15.485 1.00 97.12 240 ALA A CA 1
ATOM 1947 C C . ALA A 1 240 ? -6.692 3.151 14.036 1.00 97.12 240 ALA A C 1
ATOM 1949 O O . ALA A 1 240 ? -7.515 3.138 13.117 1.00 97.12 240 ALA A O 1
ATOM 1950 N N . ALA A 1 241 ? -5.398 2.888 13.821 1.00 96.75 241 ALA A N 1
ATOM 1951 C CA . ALA A 1 241 ? -4.870 2.554 12.501 1.00 96.75 241 ALA A CA 1
ATOM 1952 C C . ALA A 1 241 ? -5.458 1.239 11.962 1.00 96.75 241 ALA A C 1
ATOM 1954 O O . ALA A 1 241 ? -5.831 1.171 10.791 1.00 96.75 241 ALA A O 1
ATOM 1955 N N . PHE A 1 242 ? -5.589 0.213 12.806 1.00 97.06 242 PHE A N 1
ATOM 1956 C CA . PHE A 1 242 ? -6.199 -1.065 12.445 1.00 97.06 242 PHE A CA 1
ATOM 1957 C C . PHE A 1 242 ? -7.645 -0.901 11.967 1.00 97.06 242 PHE A C 1
ATOM 1959 O O . PHE A 1 242 ? -7.961 -1.323 10.853 1.00 97.06 242 PHE A O 1
ATOM 1966 N N . TYR A 1 243 ? -8.496 -0.224 12.743 1.00 96.88 243 TYR A N 1
ATOM 1967 C CA . TYR A 1 243 ? -9.898 -0.020 12.369 1.00 96.88 243 TYR A CA 1
ATOM 1968 C C . TYR A 1 243 ? -10.054 0.854 11.120 1.00 96.88 243 TYR A C 1
ATOM 1970 O O . TYR A 1 243 ? -10.899 0.568 10.275 1.00 96.88 243 TYR A O 1
ATOM 1978 N N . LEU A 1 244 ? -9.216 1.874 10.924 1.00 95.31 244 LEU A N 1
ATOM 1979 C CA . LEU A 1 244 ? -9.241 2.664 9.687 1.00 95.31 244 LEU A CA 1
ATOM 1980 C C . LEU A 1 244 ? -8.820 1.849 8.452 1.00 95.31 244 LEU A C 1
ATOM 1982 O O . LEU A 1 244 ? -9.389 2.022 7.373 1.00 95.31 244 LEU A O 1
ATOM 1986 N N . LEU A 1 245 ? -7.846 0.945 8.584 1.00 94.75 245 LEU A N 1
ATOM 1987 C CA . LEU A 1 245 ? -7.444 0.054 7.489 1.00 94.75 245 LEU A CA 1
ATOM 1988 C C . LEU A 1 245 ? -8.503 -1.012 7.190 1.00 94.75 245 LEU A C 1
ATOM 1990 O O . LEU A 1 245 ? -8.720 -1.333 6.021 1.00 94.75 245 LEU A O 1
ATOM 1994 N N . TRP A 1 246 ? -9.131 -1.564 8.229 1.00 94.75 246 TRP A N 1
ATOM 1995 C CA . TRP A 1 246 ? -10.101 -2.648 8.109 1.00 94.75 246 TRP A CA 1
ATOM 1996 C C . TRP A 1 246 ? -11.518 -2.150 7.807 1.00 94.75 246 TRP A C 1
ATOM 1998 O O . TRP A 1 246 ? -12.059 -2.520 6.779 1.00 94.75 246 TRP A O 1
ATOM 2008 N N . HIS A 1 247 ? -12.123 -1.282 8.614 1.00 93.25 247 HIS A N 1
ATOM 2009 C CA . HIS A 1 247 ? -13.487 -0.793 8.357 1.00 93.25 247 HIS A CA 1
ATOM 2010 C C . HIS A 1 247 ? -13.503 0.330 7.317 1.00 93.25 247 HIS A C 1
ATOM 2012 O O . HIS A 1 247 ? -14.362 0.360 6.444 1.00 93.25 247 HIS A O 1
ATOM 2018 N N . GLY A 1 248 ? -12.537 1.250 7.384 1.00 88.50 248 GLY A N 1
ATOM 2019 C CA . GLY A 1 248 ? -12.446 2.366 6.436 1.00 88.50 248 GLY A CA 1
ATOM 2020 C C . GLY A 1 248 ? -11.849 1.976 5.079 1.00 88.50 248 GLY A C 1
ATOM 2021 O O . GLY A 1 248 ? -11.836 2.779 4.145 1.00 88.50 248 GLY A O 1
ATOM 2022 N N . GLY A 1 249 ? -11.290 0.768 4.962 1.00 89.44 249 GLY A N 1
ATOM 2023 C CA . GLY A 1 249 ? -10.660 0.282 3.739 1.00 89.44 249 GLY A CA 1
ATOM 2024 C C . GLY A 1 249 ? -9.525 1.178 3.229 1.00 89.44 249 GLY A C 1
ATOM 2025 O O . GLY A 1 249 ? -9.236 1.152 2.031 1.00 89.44 249 GLY A O 1
ATOM 2026 N N . LEU A 1 250 ? -8.885 2.004 4.068 1.00 90.44 250 LEU A N 1
ATOM 2027 C CA . LEU A 1 250 ? -7.861 2.951 3.615 1.00 90.44 250 LEU A CA 1
ATOM 2028 C C . LEU A 1 250 ? -6.627 2.229 3.052 1.00 90.44 250 LEU A C 1
ATOM 2030 O O . LEU A 1 250 ? -6.221 1.156 3.501 1.00 90.44 250 LEU A O 1
ATOM 2034 N N . ARG A 1 251 ? -5.966 2.833 2.057 1.00 89.75 251 ARG A N 1
ATOM 2035 C CA . ARG A 1 251 ? -4.602 2.422 1.700 1.00 89.75 251 ARG A CA 1
ATOM 2036 C C . ARG A 1 251 ? -3.646 2.902 2.787 1.00 89.75 251 ARG A C 1
ATOM 2038 O O . ARG A 1 251 ? -3.787 4.004 3.299 1.00 89.75 251 ARG A O 1
ATOM 2045 N N . LEU A 1 252 ? -2.582 2.141 3.034 1.00 90.50 252 LEU A N 1
ATOM 2046 C CA . LEU A 1 252 ? -1.557 2.520 4.013 1.00 90.50 252 LEU A CA 1
ATOM 2047 C C . LEU A 1 252 ? -0.970 3.921 3.770 1.00 90.50 252 LEU A C 1
ATOM 2049 O O . LEU A 1 252 ? -0.771 4.673 4.710 1.00 90.50 252 LEU A O 1
ATOM 2053 N N . GLY A 1 253 ? -0.726 4.280 2.506 1.00 86.88 253 GLY A N 1
ATOM 2054 C CA . GLY A 1 253 ? -0.232 5.614 2.158 1.00 86.88 253 GLY A CA 1
ATOM 2055 C C . GLY A 1 253 ? -1.287 6.723 2.230 1.00 86.88 253 GLY A C 1
ATOM 2056 O O . GLY A 1 253 ? -0.916 7.883 2.199 1.00 86.88 253 GLY A O 1
ATOM 2057 N N . GLU A 1 254 ? -2.578 6.389 2.277 1.00 89.62 254 GLU A N 1
ATOM 2058 C CA . GLU A 1 254 ? -3.641 7.366 2.563 1.00 89.62 254 GLU A CA 1
ATOM 2059 C C . GLU A 1 254 ? -3.714 7.607 4.073 1.00 89.62 254 GLU A C 1
ATOM 2061 O O . GLU A 1 254 ? -3.803 8.747 4.501 1.00 89.62 254 GLU A O 1
ATOM 2066 N N . LEU A 1 255 ? -3.588 6.543 4.870 1.00 92.50 255 LEU A N 1
ATOM 2067 C CA . LEU A 1 255 ? -3.571 6.617 6.327 1.00 92.50 255 LEU A CA 1
ATOM 2068 C C . LEU A 1 255 ? -2.346 7.367 6.881 1.00 92.50 255 LEU A C 1
ATOM 2070 O O . LEU A 1 255 ? -2.477 8.144 7.818 1.00 92.50 255 LEU A O 1
ATOM 2074 N N . GLU A 1 256 ? -1.170 7.156 6.285 1.00 90.38 256 GLU A N 1
ATOM 2075 C CA . GLU A 1 256 ? 0.081 7.857 6.624 1.00 90.38 256 GLU A CA 1
ATOM 2076 C C . GLU A 1 256 ? -0.019 9.384 6.454 1.00 90.38 256 GLU A C 1
ATOM 2078 O O . GLU A 1 256 ? 0.586 10.132 7.211 1.00 90.38 256 GLU A O 1
ATOM 2083 N N . GLU A 1 257 ? -0.789 9.846 5.468 1.00 87.50 257 GLU A N 1
ATOM 2084 C CA . GLU A 1 257 ? -0.883 11.264 5.085 1.00 87.50 257 GLU A CA 1
ATOM 2085 C C . GLU A 1 257 ? -2.163 11.930 5.615 1.00 87.50 257 GLU A C 1
ATOM 2087 O O . GLU A 1 257 ? -2.407 13.100 5.330 1.00 87.50 257 GLU A O 1
ATOM 2092 N N . LEU A 1 258 ? -3.003 11.180 6.334 1.00 91.19 258 LEU A N 1
ATOM 2093 C CA . LEU A 1 258 ? -4.288 11.649 6.841 1.00 91.19 258 LEU A CA 1
ATOM 2094 C C . LEU A 1 258 ? -4.063 12.746 7.883 1.00 91.19 258 LEU A C 1
ATOM 2096 O O . LEU A 1 258 ? -3.265 12.559 8.805 1.00 91.19 258 LEU A O 1
ATOM 2100 N N . LYS A 1 259 ? -4.765 13.874 7.764 1.00 91.00 259 LYS A N 1
ATOM 2101 C CA . LYS A 1 259 ? -4.651 15.012 8.685 1.00 91.00 259 LYS A CA 1
ATOM 2102 C C . LYS A 1 259 ? -5.872 15.154 9.586 1.00 91.00 259 LYS A C 1
ATOM 2104 O O . LYS A 1 259 ? -6.934 14.613 9.303 1.00 91.00 259 LYS A O 1
ATOM 2109 N N . LEU A 1 260 ? -5.737 15.925 10.664 1.00 88.00 260 LEU A N 1
ATOM 2110 C CA . LEU A 1 260 ? -6.848 16.239 11.570 1.00 88.00 260 LEU A CA 1
ATOM 2111 C C . LEU A 1 260 ? -7.996 16.965 10.850 1.00 88.00 260 LEU A C 1
ATOM 2113 O O . LEU A 1 260 ? -9.154 16.644 11.078 1.00 88.00 260 LEU A O 1
ATOM 2117 N N . GLU A 1 261 ? -7.673 17.871 9.923 1.00 89.12 261 GLU A N 1
ATOM 2118 C CA . GLU A 1 261 ? -8.647 18.585 9.079 1.00 89.12 261 GLU A CA 1
ATOM 2119 C C . GLU A 1 261 ? -9.441 17.677 8.119 1.00 89.12 261 GLU A C 1
ATOM 2121 O O . GLU A 1 261 ? -10.445 18.106 7.558 1.00 89.12 261 GLU A O 1
ATOM 2126 N N . ASP A 1 262 ? -9.004 16.433 7.905 1.00 90.12 262 ASP A N 1
ATOM 2127 C CA . ASP A 1 262 ? -9.722 15.464 7.070 1.00 90.12 262 ASP A CA 1
ATOM 2128 C C . ASP A 1 262 ? -10.851 14.747 7.807 1.00 90.12 262 ASP A C 1
ATOM 2130 O O . ASP A 1 262 ? -11.630 14.035 7.173 1.00 90.12 262 ASP A O 1
ATOM 2134 N N . LEU A 1 263 ? -10.912 14.873 9.133 1.00 90.81 263 LEU A N 1
ATOM 2135 C CA . LEU A 1 263 ? -11.812 14.107 9.980 1.00 90.81 263 LEU A CA 1
ATOM 2136 C C . LEU A 1 263 ? -13.073 14.905 10.301 1.00 90.81 263 LEU A C 1
ATOM 2138 O O . LEU A 1 263 ? -13.015 15.952 10.938 1.00 90.81 263 LEU A O 1
ATOM 2142 N N . ASP A 1 264 ? -14.224 14.340 9.957 1.00 90.94 264 ASP A N 1
ATOM 2143 C CA . ASP A 1 264 ? -15.523 14.755 10.475 1.00 90.94 264 ASP A CA 1
ATOM 2144 C C . ASP A 1 264 ? -16.100 13.594 11.292 1.00 90.94 264 ASP A C 1
ATOM 2146 O O . ASP A 1 264 ? -16.871 12.763 10.806 1.00 90.94 264 ASP A O 1
ATOM 2150 N N . LEU A 1 265 ? -15.644 13.499 12.544 1.00 88.88 265 LEU A N 1
ATOM 2151 C CA . LEU A 1 265 ? -16.070 12.452 13.473 1.00 88.88 265 LEU A CA 1
ATOM 2152 C C . LEU A 1 265 ? -17.567 12.545 13.826 1.00 88.88 265 LEU A C 1
ATOM 2154 O O . LEU A 1 265 ? -18.209 11.495 13.807 1.00 88.88 265 LEU A O 1
ATOM 2158 N N . PRO A 1 266 ? -18.160 13.737 14.074 1.00 89.38 266 PRO A N 1
ATOM 2159 C CA . PRO A 1 266 ? -19.610 13.868 14.249 1.00 89.38 266 PRO A CA 1
ATOM 2160 C C . PRO A 1 266 ? -20.400 13.410 13.016 1.00 89.38 266 PRO A C 1
ATOM 2162 O O . PRO A 1 266 ? -21.389 12.691 13.141 1.00 89.38 266 PRO A O 1
ATOM 2165 N N . GLY A 1 267 ? -19.932 13.763 11.815 1.00 85.44 267 GLY A N 1
ATOM 2166 C CA . GLY A 1 267 ? -20.502 13.314 10.545 1.00 85.44 267 GLY A CA 1
ATOM 2167 C C . GLY A 1 267 ? -20.107 11.892 10.137 1.00 85.44 267 GLY A C 1
ATOM 2168 O O . GLY A 1 267 ? -20.509 11.443 9.062 1.00 85.44 267 GLY A O 1
ATOM 2169 N N . ARG A 1 268 ? -19.320 11.188 10.966 1.00 90.75 268 ARG A N 1
ATOM 2170 C CA . ARG A 1 268 ? -18.820 9.820 10.752 1.00 90.75 268 ARG A CA 1
ATOM 2171 C C . ARG A 1 268 ? -18.203 9.616 9.369 1.00 90.75 268 ARG A C 1
ATOM 2173 O O . ARG A 1 268 ? -18.428 8.607 8.701 1.00 90.75 268 ARG A O 1
ATOM 2180 N N . LYS A 1 269 ? -17.415 10.588 8.922 1.00 89.75 269 LYS A N 1
ATOM 2181 C CA . LYS A 1 269 ? -16.748 10.555 7.621 1.00 89.75 269 LYS A CA 1
ATOM 2182 C C . LYS A 1 269 ? -15.339 11.117 7.721 1.00 89.75 269 LYS A C 1
ATOM 2184 O O . LYS A 1 269 ? -15.026 11.935 8.579 1.00 89.75 269 LYS A O 1
ATOM 2189 N N . LEU A 1 270 ? -14.484 10.691 6.806 1.00 91.75 270 LEU A N 1
ATOM 2190 C CA . LEU A 1 270 ? -13.204 11.340 6.561 1.00 91.75 270 LEU A CA 1
ATOM 2191 C C . LEU A 1 270 ? -13.008 11.603 5.076 1.00 91.75 270 LEU A C 1
ATOM 2193 O O . LEU A 1 270 ? -13.578 10.906 4.231 1.00 91.75 270 LEU A O 1
ATOM 2197 N N . MET A 1 271 ? -12.187 12.596 4.761 1.00 89.31 271 MET A N 1
ATOM 2198 C CA . MET A 1 271 ? -11.821 12.933 3.393 1.00 89.31 271 MET A CA 1
ATOM 2199 C C . MET A 1 271 ? -10.440 12.376 3.057 1.00 89.31 271 MET A C 1
ATOM 2201 O O . MET A 1 271 ? -9.436 12.739 3.660 1.00 89.31 271 MET A O 1
ATOM 2205 N N . VAL A 1 272 ? -10.359 11.502 2.055 1.00 86.94 272 VAL A N 1
ATOM 2206 C CA . VAL A 1 272 ? -9.066 11.050 1.530 1.00 86.94 272 VAL A CA 1
ATOM 2207 C C . VAL A 1 272 ? -8.640 11.988 0.410 1.00 86.94 272 VAL A C 1
ATOM 2209 O O . VAL A 1 272 ? -9.084 11.831 -0.732 1.00 86.94 272 VAL A O 1
ATOM 2212 N N . ARG A 1 273 ? -7.737 12.922 0.728 1.00 77.69 273 ARG A N 1
ATOM 2213 C CA . ARG A 1 273 ? -7.139 13.827 -0.259 1.00 77.69 273 ARG A CA 1
ATOM 2214 C C . ARG A 1 273 ? -6.128 13.104 -1.141 1.00 77.69 273 ARG A C 1
ATOM 2216 O O . ARG A 1 273 ? -5.165 12.484 -0.666 1.00 77.69 273 ARG A O 1
ATOM 2223 N N . LYS A 1 274 ? -6.276 13.220 -2.458 1.00 67.19 274 LYS A N 1
ATOM 2224 C CA . LYS A 1 274 ? -5.219 12.821 -3.397 1.00 67.19 274 LYS A CA 1
ATOM 2225 C C . LYS A 1 274 ? -4.545 14.068 -3.951 1.00 67.19 274 LYS A C 1
ATOM 2227 O O . LYS A 1 274 ? -5.130 14.817 -4.716 1.00 67.19 274 LYS A O 1
ATOM 2232 N N . GLY A 1 275 ? -3.268 14.262 -3.613 1.00 48.34 275 GLY A N 1
ATOM 2233 C CA . GLY A 1 275 ? -2.462 15.316 -4.230 1.00 48.34 275 GLY A CA 1
ATOM 2234 C C . GLY A 1 275 ? -2.497 15.250 -5.766 1.00 48.34 275 GLY A C 1
ATOM 2235 O O . GLY A 1 275 ? -2.293 14.176 -6.334 1.00 48.34 275 GLY A O 1
ATOM 2236 N N . LYS A 1 276 ? -2.718 16.423 -6.379 1.00 36.34 276 LYS A N 1
ATOM 2237 C CA . LYS A 1 276 ? -2.668 16.769 -7.813 1.00 36.34 276 LYS A CA 1
ATOM 2238 C C . LYS A 1 276 ? -3.633 15.976 -8.718 1.00 36.34 276 LYS A C 1
ATOM 2240 O O . LYS A 1 276 ? -3.284 14.940 -9.279 1.00 36.34 276 LYS A O 1
ATOM 2245 N N . GLY A 1 277 ? -4.832 16.535 -8.914 1.00 42.47 277 GLY A N 1
ATOM 2246 C CA . GLY A 1 277 ? -5.701 16.255 -10.067 1.00 42.47 277 GLY A CA 1
ATOM 2247 C C . GLY A 1 277 ? -6.444 14.917 -10.068 1.00 42.47 277 GLY A C 1
ATOM 2248 O O . GLY A 1 277 ? -6.845 14.452 -11.132 1.00 42.47 277 GLY A O 1
ATOM 2249 N N . LEU A 1 278 ? -6.623 14.265 -8.915 1.00 49.59 278 LEU A N 1
ATOM 2250 C CA . LEU A 1 278 ? -7.368 13.009 -8.816 1.00 49.59 278 LEU A CA 1
ATOM 2251 C C . LEU A 1 278 ? -8.423 13.111 -7.726 1.00 49.59 278 LEU A C 1
ATOM 2253 O O . LEU A 1 278 ? -8.095 13.473 -6.608 1.00 49.59 278 LEU A O 1
ATOM 2257 N N . SER A 1 279 ? -9.656 12.748 -8.077 1.00 60.25 279 SER A N 1
ATOM 2258 C CA . SER A 1 279 ? -10.856 12.903 -7.257 1.00 60.25 279 SER A CA 1
ATOM 2259 C C . SER A 1 279 ? -10.640 12.476 -5.809 1.00 60.25 279 SER A C 1
ATOM 2261 O O . SER A 1 279 ? -10.298 11.314 -5.533 1.00 60.25 279 SER A O 1
ATOM 2263 N N . ASP A 1 280 ? -10.867 13.431 -4.913 1.00 80.00 280 ASP A N 1
ATOM 2264 C CA . ASP A 1 280 ? -11.040 13.181 -3.492 1.00 80.00 280 ASP A CA 1
ATOM 2265 C C . ASP A 1 280 ? -12.225 12.235 -3.284 1.00 80.00 280 ASP A C 1
ATOM 2267 O O . ASP A 1 280 ? -13.121 12.119 -4.129 1.00 80.00 280 ASP A O 1
ATOM 2271 N N . ARG A 1 281 ? -12.213 11.508 -2.169 1.00 85.44 281 ARG A N 1
ATOM 2272 C CA . ARG A 1 281 ? -13.350 10.668 -1.793 1.00 85.44 281 ARG A CA 1
ATOM 2273 C C . ARG A 1 281 ? -13.631 10.758 -0.307 1.00 85.44 281 ARG A C 1
ATOM 2275 O O . ARG A 1 281 ? -12.705 10.754 0.506 1.00 85.44 281 ARG A O 1
ATOM 2282 N N . ALA A 1 282 ? -14.915 10.740 0.018 1.00 88.00 282 ALA A N 1
ATOM 2283 C CA . ALA A 1 282 ? -15.369 10.496 1.371 1.00 88.00 282 ALA A CA 1
ATOM 2284 C C . ALA A 1 282 ? -15.250 8.999 1.694 1.00 88.00 282 ALA A C 1
ATOM 2286 O O . ALA A 1 282 ? -15.573 8.142 0.869 1.00 88.00 282 ALA A O 1
ATOM 2287 N N . VAL A 1 283 ? -14.784 8.699 2.900 1.00 89.69 283 VAL A N 1
ATOM 2288 C CA . VAL A 1 283 ? -14.821 7.367 3.506 1.00 89.69 283 VAL A CA 1
ATOM 2289 C C . VAL A 1 283 ? -15.725 7.465 4.724 1.00 89.69 283 VAL A C 1
ATOM 2291 O O . VAL A 1 283 ? -15.495 8.301 5.595 1.00 89.69 283 VAL A O 1
ATOM 2294 N N . TYR A 1 284 ? -16.756 6.629 4.765 1.00 89.88 284 TYR A N 1
ATOM 2295 C CA . TYR A 1 284 ? -17.686 6.552 5.888 1.00 89.88 284 TYR A CA 1
ATOM 2296 C C . TYR A 1 284 ? -17.111 5.667 6.990 1.00 89.88 284 TYR A C 1
ATOM 2298 O O . TYR A 1 284 ? -16.465 4.655 6.711 1.00 89.88 284 TYR A O 1
ATOM 2306 N N . LEU A 1 285 ? -17.322 6.074 8.238 1.00 89.56 285 LEU A N 1
ATOM 2307 C CA . LEU A 1 285 ? -16.756 5.447 9.423 1.00 89.56 285 LEU A CA 1
ATOM 2308 C C . LEU A 1 285 ? -17.871 4.820 10.254 1.00 89.56 285 LEU A C 1
ATOM 2310 O O . LEU A 1 285 ? -18.907 5.431 10.494 1.00 89.56 285 LEU A O 1
ATOM 2314 N N . THR A 1 286 ? -17.639 3.603 10.730 1.00 91.06 286 THR A N 1
ATOM 2315 C CA . THR A 1 286 ? -18.495 2.978 11.745 1.00 91.06 286 THR A CA 1
ATOM 2316 C C . THR A 1 286 ? -18.248 3.620 13.109 1.00 91.06 286 THR A C 1
ATOM 2318 O O . THR A 1 286 ? -17.132 4.082 13.365 1.00 91.06 286 THR A O 1
ATOM 2321 N N . ASP A 1 287 ? -19.207 3.527 14.026 1.00 90.94 287 ASP A N 1
ATOM 2322 C CA . ASP A 1 287 ? -19.066 4.071 15.385 1.00 90.94 287 ASP A CA 1
ATOM 2323 C C . ASP A 1 287 ? -17.839 3.498 16.122 1.00 90.94 287 ASP A C 1
ATOM 2325 O O . ASP A 1 287 ? -17.141 4.224 16.823 1.00 90.94 287 ASP A O 1
ATOM 2329 N N . THR A 1 288 ? -17.475 2.236 15.865 1.00 91.62 288 THR A N 1
ATOM 2330 C CA . THR A 1 288 ? -16.247 1.611 16.394 1.00 91.62 288 THR A CA 1
ATOM 2331 C C . THR A 1 288 ? -14.972 2.345 15.969 1.00 91.62 288 THR A C 1
ATOM 2333 O O . THR A 1 288 ? -14.065 2.547 16.773 1.00 91.62 288 THR A O 1
ATOM 2336 N N . VAL A 1 289 ? -14.900 2.775 14.706 1.00 92.69 289 VAL A N 1
ATOM 2337 C CA . VAL A 1 289 ? -13.747 3.516 14.170 1.00 92.69 289 VAL A CA 1
ATOM 2338 C C . VAL A 1 289 ? -13.692 4.898 14.802 1.00 92.69 289 VAL A C 1
ATOM 2340 O O . VAL A 1 289 ? -12.621 5.347 15.203 1.00 92.69 289 VAL A O 1
ATOM 2343 N N . VAL A 1 290 ? -14.847 5.557 14.915 1.00 93.31 290 VAL A N 1
ATOM 2344 C CA . VAL A 1 290 ? -14.959 6.871 15.553 1.00 93.31 290 VAL A CA 1
ATOM 2345 C C . VAL A 1 290 ? -14.493 6.792 17.003 1.00 93.31 290 VAL A C 1
ATOM 2347 O O . VAL A 1 290 ? -13.616 7.562 17.385 1.00 93.31 290 VAL A O 1
ATOM 2350 N N . ALA A 1 291 ? -14.974 5.812 17.769 1.00 94.69 291 ALA A N 1
ATOM 2351 C CA . ALA A 1 291 ? -14.561 5.589 19.150 1.00 94.69 291 ALA A CA 1
ATOM 2352 C C . ALA A 1 291 ? -13.052 5.314 19.273 1.00 94.69 291 ALA A C 1
ATOM 2354 O O . ALA A 1 291 ? -12.386 5.883 20.137 1.00 94.69 291 ALA A O 1
ATOM 2355 N N . ALA A 1 292 ? -12.479 4.495 18.383 1.00 95.62 292 ALA A N 1
ATOM 2356 C CA . ALA A 1 292 ? -11.044 4.213 18.383 1.00 95.62 292 ALA A CA 1
ATOM 2357 C C . ALA A 1 292 ? -10.201 5.471 18.103 1.00 95.62 292 ALA A C 1
ATOM 2359 O O . ALA A 1 292 ? -9.198 5.709 18.777 1.00 95.62 292 ALA A O 1
ATOM 2360 N N . VAL A 1 293 ? -10.617 6.302 17.141 1.00 95.06 293 VAL A N 1
ATOM 2361 C CA . VAL A 1 293 ? -9.938 7.570 16.830 1.00 95.06 293 VAL A CA 1
ATOM 2362 C C . VAL A 1 293 ? -10.098 8.570 17.978 1.00 95.06 293 VAL A C 1
ATOM 2364 O O . VAL A 1 293 ? -9.112 9.176 18.391 1.00 95.06 293 VAL A O 1
ATOM 2367 N N . GLN A 1 294 ? -11.299 8.708 18.543 1.00 96.19 294 GLN A N 1
ATOM 2368 C CA . GLN A 1 294 ? -11.567 9.584 19.690 1.00 96.19 294 GLN A CA 1
ATOM 2369 C C . GLN A 1 294 ? -10.768 9.186 20.931 1.00 96.19 294 GLN A C 1
ATOM 2371 O O . GLN A 1 294 ? -10.306 10.065 21.648 1.00 96.19 294 GLN A O 1
ATOM 2376 N N . ALA A 1 295 ? -10.543 7.891 21.165 1.00 94.88 295 ALA A N 1
ATOM 2377 C CA . ALA A 1 295 ? -9.692 7.427 22.258 1.00 94.88 295 ALA A CA 1
ATOM 2378 C C . ALA A 1 295 ? -8.211 7.787 22.039 1.00 94.88 295 ALA A C 1
ATOM 2380 O O . ALA A 1 295 ? -7.487 8.057 22.995 1.00 94.88 295 ALA A O 1
ATOM 2381 N N . TYR A 1 296 ? -7.751 7.816 20.785 1.00 96.31 296 TYR A N 1
ATOM 2382 C CA . TYR A 1 296 ? -6.368 8.155 20.448 1.00 96.31 296 TYR A CA 1
ATOM 2383 C C . TYR A 1 296 ? -6.086 9.666 20.466 1.00 96.31 296 TYR A C 1
ATOM 2385 O O . TYR A 1 296 ? -5.005 10.076 20.889 1.00 96.31 296 TYR A O 1
ATOM 2393 N N . LEU A 1 297 ? -7.028 10.511 20.033 1.00 93.69 297 LEU A N 1
ATOM 2394 C CA . LEU A 1 297 ? -6.803 11.957 19.886 1.00 93.69 297 LEU A CA 1
ATOM 2395 C C . LEU A 1 297 ? -6.263 12.658 21.155 1.00 93.69 297 LEU A C 1
ATOM 2397 O O . LEU A 1 297 ? -5.296 13.411 21.015 1.00 93.69 297 LEU A O 1
ATOM 2401 N N . PRO A 1 298 ? -6.777 12.397 22.377 1.00 92.38 298 PRO A N 1
ATOM 2402 C CA . PRO A 1 298 ? -6.259 13.007 23.604 1.00 92.38 298 PRO A CA 1
ATOM 2403 C C . PRO A 1 298 ? -4.806 12.631 23.915 1.00 92.38 298 PRO A C 1
ATOM 2405 O O . PRO A 1 298 ? -4.063 13.437 24.469 1.00 92.38 298 PRO A O 1
ATOM 2408 N N . VAL A 1 299 ? -4.382 11.415 23.548 1.00 91.00 299 VAL A N 1
ATOM 2409 C CA . VAL A 1 299 ? -3.033 10.895 23.839 1.00 91.00 299 VAL A CA 1
ATOM 2410 C C . VAL A 1 299 ? -2.052 11.064 22.678 1.00 91.00 299 VAL A C 1
ATOM 2412 O O . VAL A 1 299 ? -0.853 10.851 22.860 1.00 91.00 299 VAL A O 1
ATOM 2415 N N . ARG A 1 300 ? -2.529 11.456 21.486 1.00 89.31 300 ARG A N 1
ATOM 2416 C CA . ARG A 1 300 ? -1.731 11.654 20.260 1.00 89.31 300 ARG A CA 1
ATOM 2417 C C . ARG A 1 300 ? -0.481 12.506 20.509 1.00 89.31 300 ARG A C 1
ATOM 2419 O O . ARG A 1 300 ? 0.579 12.212 19.955 1.00 89.31 300 ARG A O 1
ATOM 2426 N N . GLY A 1 301 ? -0.610 13.529 21.353 1.00 79.38 301 GLY A N 1
ATOM 2427 C CA . GLY A 1 301 ? 0.425 14.522 21.627 1.00 79.38 301 GLY A CA 1
ATOM 2428 C C . GLY A 1 301 ? 0.513 15.612 20.557 1.00 79.38 301 GLY A C 1
ATOM 2429 O O . GLY A 1 301 ? -0.192 15.590 19.542 1.00 79.38 301 GLY A O 1
ATOM 2430 N N . LEU A 1 302 ? 1.390 16.585 20.803 1.00 78.25 302 LEU A N 1
ATOM 2431 C CA . LEU A 1 302 ? 1.712 17.655 19.860 1.00 78.25 302 LEU A CA 1
ATOM 2432 C C . LEU A 1 302 ? 2.847 17.207 18.935 1.00 78.25 302 LEU A C 1
ATOM 2434 O O . LEU A 1 302 ? 3.784 16.531 19.359 1.00 78.25 302 LEU A O 1
ATOM 2438 N N . GLY A 1 303 ? 2.771 17.602 17.669 1.00 72.94 303 GLY A N 1
ATOM 2439 C CA . GLY A 1 303 ? 3.809 17.356 16.675 1.00 72.94 303 GLY A CA 1
ATOM 2440 C C . GLY A 1 303 ? 3.942 18.554 15.740 1.00 72.94 303 GLY A C 1
ATOM 2441 O O . GLY A 1 303 ? 3.060 19.409 15.721 1.00 72.94 303 GLY A O 1
ATOM 2442 N N . PRO A 1 304 ? 5.002 18.616 14.922 1.00 71.38 304 PRO A N 1
ATOM 2443 C CA . PRO A 1 304 ? 5.261 19.735 14.017 1.00 71.38 304 PRO A CA 1
ATOM 2444 C C . PRO A 1 304 ? 4.286 19.790 12.829 1.00 71.38 304 PRO A C 1
ATOM 2446 O O . PRO A 1 304 ? 4.446 20.612 11.934 1.00 71.38 304 PRO A O 1
ATOM 2449 N N . THR A 1 305 ? 3.318 18.871 12.768 1.00 80.31 305 THR A N 1
ATOM 2450 C CA . THR A 1 305 ? 2.370 18.731 11.663 1.00 80.31 305 THR A CA 1
ATOM 2451 C C . THR A 1 305 ? 1.015 18.239 12.162 1.00 80.31 305 THR A C 1
ATOM 2453 O O . THR A 1 305 ? 0.938 17.519 13.164 1.00 80.31 305 THR A O 1
ATOM 2456 N N . ASP A 1 306 ? -0.019 18.487 11.365 1.00 86.62 306 ASP A N 1
ATOM 2457 C CA . ASP A 1 306 ? -1.403 18.106 11.665 1.00 86.62 306 ASP A CA 1
ATOM 2458 C C . ASP A 1 306 ? -1.770 16.676 11.232 1.00 86.62 306 ASP A C 1
ATOM 2460 O O . ASP A 1 306 ? -2.946 16.359 11.081 1.00 86.62 306 ASP A O 1
ATOM 2464 N N . HIS A 1 307 ? -0.792 15.790 11.009 1.00 91.44 307 HIS A N 1
ATOM 2465 C CA . HIS A 1 307 ? -1.061 14.386 10.663 1.00 91.44 307 HIS A CA 1
ATOM 2466 C C . HIS A 1 307 ? -1.800 13.677 11.798 1.00 91.44 307 HIS A C 1
ATOM 2468 O O . HIS A 1 307 ? -1.387 13.786 12.947 1.00 91.44 307 HIS A O 1
ATOM 2474 N N . LEU A 1 308 ? -2.840 12.896 11.512 1.00 93.50 308 LEU A N 1
ATOM 2475 C CA . LEU A 1 308 ? -3.580 12.162 12.536 1.00 93.50 308 LEU A CA 1
ATOM 2476 C C . LEU A 1 308 ? -2.639 11.288 13.372 1.00 93.50 308 LEU A C 1
ATOM 2478 O O . LEU A 1 308 ? -2.659 11.371 14.594 1.00 93.50 308 LEU A O 1
ATOM 2482 N N . PHE A 1 309 ? -1.772 10.516 12.721 1.00 94.25 309 PHE A N 1
ATOM 2483 C CA . PHE A 1 309 ? -0.886 9.571 13.389 1.00 94.25 309 PHE A CA 1
ATOM 2484 C C . PHE A 1 309 ? 0.513 10.140 13.615 1.00 94.25 309 PHE A C 1
ATOM 2486 O O . PHE A 1 309 ? 1.228 10.473 12.666 1.00 94.25 309 PHE A O 1
ATOM 2493 N N . LEU A 1 310 ? 0.922 10.179 14.886 1.00 89.12 310 LEU A N 1
ATOM 2494 C CA . LEU A 1 310 ? 2.264 10.565 15.313 1.00 89.12 310 LEU A CA 1
ATOM 2495 C C . LEU A 1 310 ? 2.967 9.425 16.057 1.00 89.12 310 LEU A C 1
ATOM 2497 O O . LEU A 1 310 ? 2.367 8.743 16.885 1.00 89.12 310 LEU A O 1
ATOM 2501 N N . TYR A 1 311 ? 4.270 9.281 15.820 1.00 86.88 311 TYR A N 1
ATOM 2502 C CA . TYR A 1 311 ? 5.165 8.442 16.608 1.00 86.88 311 TYR A CA 1
ATOM 2503 C C . TYR A 1 311 ? 6.351 9.276 17.073 1.00 86.88 311 TYR A C 1
ATOM 2505 O O . TYR A 1 311 ? 7.034 9.901 16.264 1.00 86.88 311 TYR A O 1
ATOM 2513 N N . ARG A 1 312 ? 6.578 9.318 18.393 1.00 82.81 312 ARG A N 1
ATOM 2514 C CA . ARG A 1 312 ? 7.593 10.194 19.015 1.00 82.81 312 ARG A CA 1
ATOM 2515 C C . ARG A 1 312 ? 7.479 11.654 18.533 1.00 82.81 312 ARG A C 1
ATOM 2517 O O . ARG A 1 312 ? 8.481 12.293 18.241 1.00 82.81 312 ARG A O 1
ATOM 2524 N N . ASN A 1 313 ? 6.244 12.155 18.448 1.00 79.88 313 ASN A N 1
ATOM 2525 C CA . ASN A 1 313 ? 5.890 13.516 18.021 1.00 79.88 313 ASN A CA 1
ATOM 2526 C C . ASN A 1 313 ? 6.231 13.856 16.559 1.00 79.88 313 ASN A C 1
ATOM 2528 O O . ASN A 1 313 ? 6.115 15.011 16.171 1.00 79.88 313 ASN A O 1
ATOM 2532 N N . ALA A 1 314 ? 6.594 12.876 15.730 1.00 84.25 314 ALA A N 1
ATOM 2533 C CA . ALA A 1 314 ? 6.791 13.043 14.292 1.00 84.25 314 ALA A CA 1
ATOM 2534 C C . ALA A 1 314 ? 5.718 12.268 13.503 1.00 84.25 314 ALA A C 1
ATOM 2536 O O . ALA A 1 314 ? 5.162 11.305 14.041 1.00 84.25 314 ALA A O 1
ATOM 2537 N N . PRO A 1 315 ? 5.419 12.647 12.244 1.00 85.69 315 PRO A N 1
ATOM 2538 C CA . PRO A 1 315 ? 4.542 11.867 11.372 1.00 85.69 315 PRO A CA 1
ATOM 2539 C C . PRO A 1 315 ? 4.963 10.401 11.322 1.00 85.69 315 PRO A C 1
ATOM 2541 O O . PRO A 1 315 ? 6.148 10.082 11.180 1.00 85.69 315 PRO A O 1
ATOM 2544 N N . VAL A 1 316 ? 3.993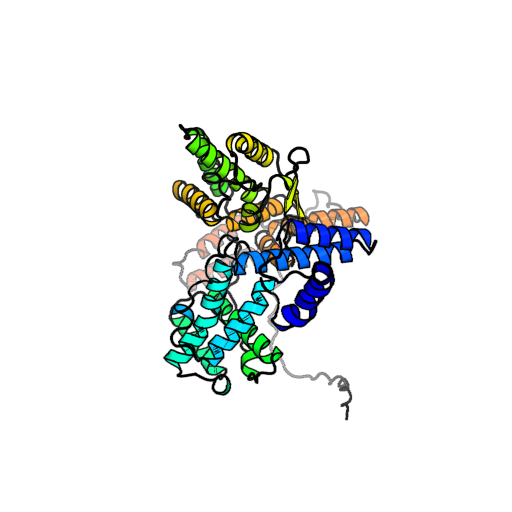 9.500 11.447 1.00 89.06 316 VAL A N 1
ATOM 2545 C CA . VAL A 1 316 ? 4.265 8.065 11.379 1.00 89.06 316 VAL A CA 1
ATOM 2546 C C . VAL A 1 316 ? 4.745 7.674 9.985 1.00 89.06 316 VAL A C 1
ATOM 2548 O O . VAL A 1 316 ? 4.124 8.017 8.989 1.00 89.06 316 VAL A O 1
ATOM 2551 N N . CYS A 1 317 ? 5.806 6.870 9.916 1.00 86.62 317 CYS A N 1
ATOM 2552 C CA . CYS A 1 317 ? 6.183 6.176 8.688 1.00 86.62 317 CYS A CA 1
ATOM 2553 C C . CYS A 1 317 ? 5.290 4.945 8.479 1.00 86.62 317 CYS A C 1
ATOM 2555 O O . CYS A 1 317 ? 5.101 4.136 9.392 1.00 86.62 317 CYS A O 1
ATOM 2557 N N . LYS A 1 318 ? 4.809 4.728 7.253 1.00 86.00 318 LYS A N 1
ATOM 2558 C CA . LYS A 1 318 ? 4.027 3.538 6.865 1.00 86.00 318 LYS A CA 1
ATOM 2559 C C . LYS A 1 318 ? 4.637 2.199 7.295 1.00 86.00 318 LYS A C 1
ATOM 2561 O O . LYS A 1 318 ? 3.898 1.257 7.582 1.00 86.00 318 LYS A O 1
ATOM 2566 N N . ASP A 1 319 ? 5.967 2.094 7.312 1.00 87.19 319 ASP A N 1
ATOM 2567 C CA . ASP A 1 319 ? 6.653 0.845 7.639 1.00 87.19 319 ASP A CA 1
ATOM 2568 C C . ASP A 1 319 ? 6.528 0.515 9.133 1.00 87.19 319 ASP A C 1
ATOM 2570 O O . ASP A 1 319 ? 6.463 -0.663 9.472 1.00 87.19 319 ASP A O 1
ATOM 2574 N N . LEU A 1 320 ? 6.357 1.522 10.002 1.00 91.00 320 LEU A N 1
ATOM 2575 C CA . LEU A 1 320 ? 6.045 1.324 11.421 1.00 91.00 320 LEU A CA 1
ATOM 2576 C C . LEU A 1 320 ? 4.649 0.723 11.614 1.00 91.00 320 LEU A C 1
ATOM 2578 O O . LEU A 1 320 ? 4.480 -0.228 12.369 1.00 91.00 320 LEU A O 1
ATOM 2582 N N . ILE A 1 321 ? 3.634 1.259 10.933 1.00 93.38 321 ILE A N 1
ATOM 2583 C CA . ILE A 1 321 ? 2.263 0.728 11.037 1.00 93.38 321 ILE A CA 1
ATOM 2584 C C . ILE A 1 321 ? 2.219 -0.694 10.490 1.00 93.38 321 ILE A C 1
ATOM 2586 O O . ILE A 1 321 ? 1.616 -1.580 11.090 1.00 93.38 321 ILE A O 1
ATOM 2590 N N . ARG A 1 322 ? 2.896 -0.931 9.360 1.00 93.56 322 ARG A N 1
ATOM 2591 C CA . ARG A 1 322 ? 3.020 -2.272 8.790 1.00 93.56 322 ARG A CA 1
ATOM 2592 C C . ARG A 1 322 ? 3.697 -3.231 9.767 1.00 93.56 322 ARG A C 1
ATOM 2594 O O . ARG A 1 322 ? 3.178 -4.329 9.937 1.00 93.56 322 ARG A O 1
ATOM 2601 N N . SER A 1 323 ? 4.825 -2.849 10.366 1.00 93.81 323 SER A N 1
ATOM 2602 C CA . SER A 1 323 ? 5.578 -3.731 11.261 1.00 93.81 323 SER A CA 1
ATOM 2603 C C . SER A 1 323 ? 4.809 -4.034 12.543 1.00 93.81 323 SER A C 1
ATOM 2605 O O . SER A 1 323 ? 4.782 -5.186 12.961 1.00 93.81 323 SER A O 1
ATOM 2607 N N . ARG A 1 324 ? 4.111 -3.047 13.119 1.00 94.38 324 ARG A N 1
ATOM 2608 C CA . ARG A 1 324 ? 3.228 -3.250 14.277 1.00 94.38 324 ARG A CA 1
ATOM 2609 C C . ARG A 1 324 ? 2.087 -4.209 13.968 1.00 94.38 324 ARG A C 1
ATOM 2611 O O . ARG A 1 324 ? 1.924 -5.202 14.666 1.00 94.38 324 ARG A O 1
ATOM 2618 N N . LEU A 1 325 ? 1.391 -3.989 12.853 1.00 95.38 325 LEU A N 1
ATOM 2619 C CA . LEU A 1 325 ? 0.312 -4.869 12.413 1.00 95.38 325 LEU A CA 1
ATOM 2620 C C . LEU A 1 325 ? 0.808 -6.300 12.145 1.00 95.38 325 LEU A C 1
ATOM 2622 O O . LEU A 1 325 ? 0.151 -7.265 12.521 1.00 95.38 325 LEU A O 1
ATOM 2626 N N . GLN A 1 326 ? 1.982 -6.447 11.523 1.00 95.38 326 GLN A N 1
ATOM 2627 C CA . GLN A 1 326 ? 2.621 -7.750 11.331 1.00 95.38 326 GLN A CA 1
ATOM 2628 C C . GLN A 1 326 ? 2.982 -8.407 12.662 1.00 95.38 326 GLN A C 1
ATOM 2630 O O . GLN A 1 326 ? 2.736 -9.596 12.818 1.00 95.38 326 GLN A O 1
ATOM 2635 N N . ALA A 1 327 ? 3.520 -7.653 13.622 1.00 95.56 327 ALA A N 1
ATOM 2636 C CA . ALA A 1 327 ? 3.856 -8.171 14.942 1.00 95.56 327 ALA A CA 1
ATOM 2637 C C . ALA A 1 327 ? 2.610 -8.649 15.703 1.00 95.56 327 ALA A C 1
ATOM 2639 O O . ALA A 1 327 ? 2.652 -9.729 16.285 1.00 95.56 327 ALA A O 1
ATOM 2640 N N . ALA A 1 328 ? 1.507 -7.892 15.663 1.00 95.50 328 ALA A N 1
ATOM 2641 C CA . ALA A 1 328 ? 0.223 -8.320 16.218 1.00 95.50 328 ALA A CA 1
ATOM 2642 C C . ALA A 1 328 ? -0.264 -9.611 15.545 1.00 95.50 328 ALA A C 1
ATOM 2644 O O . ALA A 1 328 ? -0.586 -10.578 16.224 1.00 95.50 328 ALA A O 1
ATOM 2645 N N . GLY A 1 329 ? -0.206 -9.668 14.211 1.00 96.38 329 GLY A N 1
ATOM 2646 C CA . GLY A 1 329 ? -0.531 -10.867 13.443 1.00 96.38 329 GLY A CA 1
ATOM 2647 C C . GLY A 1 329 ? 0.294 -12.093 13.822 1.00 96.38 329 GLY A C 1
ATOM 2648 O O . GLY A 1 329 ? -0.264 -13.164 14.033 1.00 96.38 329 GLY A O 1
ATOM 2649 N N . THR A 1 330 ? 1.612 -11.945 13.964 1.00 97.25 330 THR A N 1
ATOM 2650 C CA . THR A 1 330 ? 2.511 -13.043 14.347 1.00 97.25 330 THR A CA 1
ATOM 2651 C C . THR A 1 330 ? 2.134 -13.653 15.696 1.00 97.25 330 THR A C 1
ATOM 2653 O O . THR A 1 330 ? 2.171 -14.873 15.821 1.00 97.25 330 THR A O 1
ATOM 2656 N N . ARG A 1 331 ? 1.720 -12.845 16.684 1.00 96.25 331 ARG A N 1
ATOM 2657 C CA . ARG A 1 331 ? 1.314 -13.343 18.016 1.00 96.25 331 ARG A CA 1
ATOM 2658 C C . ARG A 1 331 ? 0.089 -14.257 17.965 1.00 96.25 331 ARG A C 1
ATOM 2660 O O . ARG A 1 331 ? -0.040 -15.126 18.816 1.00 96.25 331 ARG A O 1
ATOM 2667 N N . VAL A 1 332 ? -0.777 -14.076 16.968 1.00 96.81 332 VAL A N 1
ATOM 2668 C CA . VAL A 1 332 ? -2.005 -14.866 16.780 1.00 96.81 332 VAL A CA 1
ATOM 2669 C C . VAL A 1 332 ? -1.940 -15.806 15.571 1.00 96.81 332 VAL A C 1
ATOM 2671 O O . VAL A 1 332 ? -2.959 -16.340 15.146 1.00 96.81 332 VAL A O 1
ATOM 2674 N N . GLY A 1 333 ? -0.763 -15.995 14.964 1.00 95.25 333 GLY A N 1
ATOM 2675 C CA . GLY A 1 333 ? -0.602 -16.858 13.786 1.00 95.25 333 GLY A CA 1
ATOM 2676 C C . GLY A 1 333 ? -1.264 -16.330 12.503 1.00 95.25 333 GLY A C 1
ATOM 2677 O O . GLY A 1 333 ? -1.450 -17.076 11.542 1.00 95.25 333 GLY A O 1
ATOM 2678 N N . VAL A 1 334 ? -1.607 -15.039 12.439 1.00 94.75 334 VAL A N 1
ATOM 2679 C CA . VAL A 1 334 ? -2.295 -14.414 11.301 1.00 94.75 334 VAL A CA 1
ATOM 2680 C C . VAL A 1 334 ? -1.327 -13.578 10.464 1.00 94.75 334 VAL A C 1
ATOM 2682 O O . VAL A 1 334 ? -0.830 -12.531 10.874 1.00 94.75 334 VAL A O 1
ATOM 2685 N N . LYS A 1 335 ? -1.109 -13.978 9.207 1.00 93.50 335 LYS A N 1
ATOM 2686 C CA . LYS A 1 335 ? -0.294 -13.199 8.259 1.00 93.50 335 LYS A CA 1
ATOM 2687 C C . LYS A 1 335 ? -1.047 -11.963 7.758 1.00 93.50 335 LYS A C 1
ATOM 2689 O O . LYS A 1 335 ? -1.725 -12.031 6.736 1.00 93.50 335 LYS A O 1
ATOM 2694 N N . VAL A 1 336 ? -0.900 -10.815 8.405 1.00 93.50 336 VAL A N 1
ATOM 2695 C CA . VAL A 1 336 ? -1.615 -9.581 8.033 1.00 93.50 336 VAL A CA 1
ATOM 2696 C C . VAL A 1 336 ? -0.690 -8.495 7.466 1.00 93.50 336 VAL A C 1
ATOM 2698 O O . VAL A 1 336 ? 0.487 -8.387 7.797 1.00 93.50 336 VAL A O 1
ATOM 2701 N N . TYR A 1 337 ? -1.232 -7.685 6.558 1.00 92.00 337 TYR A N 1
ATOM 2702 C CA . TYR A 1 337 ? -0.641 -6.438 6.078 1.00 92.00 337 TYR A CA 1
ATOM 2703 C C . TYR A 1 337 ? -1.764 -5.491 5.621 1.00 92.00 337 TYR A C 1
ATOM 2705 O O . TYR A 1 337 ? -2.864 -5.957 5.319 1.00 92.00 337 TYR A O 1
ATOM 2713 N N . PRO A 1 338 ? -1.523 -4.174 5.501 1.00 92.31 338 PRO A N 1
ATOM 2714 C CA . PRO A 1 338 ? -2.594 -3.196 5.270 1.00 92.31 338 PRO A CA 1
ATOM 2715 C C . PRO A 1 338 ? -3.462 -3.448 4.029 1.00 92.31 338 PRO A C 1
ATOM 2717 O O . PRO A 1 338 ? -4.672 -3.260 4.065 1.00 92.31 338 PRO A O 1
ATOM 2720 N N . HIS A 1 339 ? -2.875 -3.924 2.925 1.00 89.19 339 HIS A N 1
ATOM 2721 C CA . HIS A 1 339 ? -3.666 -4.295 1.747 1.00 89.19 339 HIS A CA 1
ATOM 2722 C C . HIS A 1 339 ? -4.534 -5.540 1.969 1.00 89.19 339 HIS A C 1
ATOM 2724 O O . HIS A 1 339 ? -5.623 -5.590 1.415 1.00 89.19 339 HIS A O 1
ATOM 2730 N N . ARG A 1 340 ? -4.110 -6.496 2.807 1.00 90.31 340 ARG A N 1
ATOM 2731 C CA . ARG A 1 340 ? -4.927 -7.660 3.177 1.00 90.31 340 ARG A CA 1
ATOM 2732 C C . ARG A 1 340 ? -6.156 -7.238 3.982 1.00 90.31 340 ARG A C 1
ATOM 2734 O O . ARG A 1 340 ? -7.238 -7.680 3.638 1.00 90.31 340 ARG A O 1
ATOM 2741 N N . LEU A 1 341 ? -6.015 -6.315 4.941 1.00 92.38 341 LEU A N 1
ATOM 2742 C CA . LEU A 1 341 ? -7.162 -5.737 5.666 1.00 92.38 341 LEU A CA 1
ATOM 2743 C C . LEU A 1 341 ? -8.137 -5.014 4.736 1.00 92.38 341 LEU A C 1
ATOM 2745 O O . LEU A 1 341 ? -9.344 -5.187 4.848 1.00 92.38 341 LEU A O 1
ATOM 2749 N N . ARG A 1 342 ? -7.616 -4.253 3.770 1.00 90.44 342 ARG A N 1
ATOM 2750 C CA . ARG A 1 342 ? -8.449 -3.606 2.755 1.00 90.44 342 ARG A CA 1
ATOM 2751 C C . ARG A 1 342 ? -9.180 -4.617 1.863 1.00 90.44 342 ARG A C 1
ATOM 2753 O O . ARG A 1 342 ? -10.311 -4.356 1.470 1.00 90.44 342 ARG A O 1
ATOM 2760 N N . HIS A 1 343 ? -8.548 -5.739 1.518 1.00 87.06 343 HIS A N 1
ATOM 2761 C CA . HIS A 1 343 ? -9.224 -6.822 0.800 1.00 87.06 343 HIS A CA 1
ATOM 2762 C C . HIS A 1 343 ? -10.303 -7.467 1.671 1.00 87.06 343 HIS A C 1
ATOM 2764 O O . HIS A 1 343 ? -11.414 -7.635 1.191 1.00 87.06 343 HIS A O 1
ATOM 2770 N N . THR A 1 344 ? -10.019 -7.723 2.951 1.00 90.31 344 THR A N 1
ATOM 2771 C CA . THR A 1 344 ? -11.017 -8.204 3.917 1.00 90.31 344 THR A CA 1
ATOM 2772 C C . THR A 1 344 ? -12.216 -7.267 4.014 1.00 90.31 344 THR A C 1
ATOM 2774 O O . THR A 1 344 ? -13.338 -7.736 3.926 1.00 90.31 344 THR A O 1
ATOM 2777 N N . CYS A 1 345 ? -11.991 -5.952 4.100 1.00 90.25 345 CYS A N 1
ATOM 2778 C CA . CYS A 1 345 ? -13.047 -4.936 4.061 1.00 90.25 345 CYS A CA 1
ATOM 2779 C C . CYS A 1 345 ? -13.949 -5.095 2.831 1.00 90.25 345 CYS A C 1
ATOM 2781 O O . CYS A 1 345 ? -15.167 -5.161 2.941 1.00 90.25 345 CYS A O 1
ATOM 2783 N N . ALA A 1 346 ? -13.330 -5.174 1.648 1.00 86.75 346 ALA A N 1
ATOM 2784 C CA . ALA A 1 346 ? -14.040 -5.285 0.382 1.00 86.75 346 ALA A CA 1
ATOM 2785 C C . ALA A 1 346 ? -14.873 -6.569 0.309 1.00 86.75 346 ALA A C 1
ATOM 2787 O O . ALA A 1 346 ? -16.034 -6.513 -0.081 1.00 86.75 346 ALA A O 1
ATOM 2788 N N . THR A 1 347 ? -14.282 -7.700 0.703 1.00 83.94 347 THR A N 1
ATOM 2789 C CA . THR A 1 347 ? -14.954 -9.000 0.724 1.00 83.94 347 THR A CA 1
ATOM 2790 C C . THR A 1 347 ? -16.089 -9.019 1.746 1.00 83.94 347 THR A C 1
ATOM 2792 O O . THR A 1 347 ? -17.182 -9.427 1.399 1.00 83.94 347 THR A O 1
ATOM 2795 N N . GLN A 1 348 ? -15.891 -8.515 2.967 1.00 86.69 348 GLN A N 1
ATOM 2796 C CA . GLN A 1 348 ? -16.950 -8.478 3.984 1.00 86.69 348 GLN A CA 1
ATOM 2797 C C . GLN A 1 348 ? -18.116 -7.570 3.584 1.00 86.69 348 GLN A C 1
ATOM 2799 O O . GLN A 1 348 ? -19.265 -7.944 3.780 1.00 86.69 348 GLN A O 1
ATOM 2804 N N . LEU A 1 349 ? -17.845 -6.406 2.980 1.00 86.12 349 LEU A N 1
ATOM 2805 C CA . LEU A 1 349 ? -18.908 -5.553 2.441 1.00 86.12 349 LEU A CA 1
ATOM 2806 C C . LEU A 1 349 ? -19.682 -6.257 1.325 1.00 86.12 349 LEU A C 1
ATOM 2808 O O . LEU A 1 349 ? -20.903 -6.154 1.284 1.00 86.12 349 LEU A O 1
ATOM 2812 N N . LEU A 1 350 ? -18.983 -6.963 0.435 1.00 84.31 350 LEU A N 1
ATOM 2813 C CA . LEU A 1 350 ? -19.616 -7.717 -0.643 1.00 84.31 350 LEU A CA 1
ATOM 2814 C C . LEU A 1 350 ? -20.480 -8.860 -0.096 1.00 84.31 350 LEU A C 1
ATOM 2816 O O . LEU A 1 350 ? -21.640 -8.962 -0.472 1.00 84.31 350 LEU A O 1
ATOM 2820 N N . ASN A 1 351 ? -19.942 -9.650 0.835 1.00 79.50 351 ASN A N 1
ATOM 2821 C CA . ASN A 1 351 ? -20.648 -10.755 1.488 1.00 79.50 351 ASN A CA 1
ATOM 2822 C C . ASN A 1 351 ? -21.855 -10.265 2.305 1.00 79.50 351 ASN A C 1
ATOM 2824 O O . ASN A 1 351 ? -22.820 -10.994 2.480 1.00 79.50 351 ASN A O 1
ATOM 2828 N N . ALA A 1 352 ? -21.824 -9.020 2.788 1.00 82.12 352 ALA A N 1
ATOM 2829 C CA . ALA A 1 352 ? -22.957 -8.373 3.445 1.00 82.12 352 ALA A CA 1
ATOM 2830 C C . ALA A 1 352 ? -23.989 -7.778 2.456 1.00 82.12 352 ALA A C 1
ATOM 2832 O O . ALA A 1 352 ? -24.847 -6.999 2.867 1.00 82.12 352 ALA A O 1
ATOM 2833 N N . GLY A 1 353 ? -23.889 -8.082 1.155 1.00 78.69 353 GLY A N 1
ATOM 2834 C CA . GLY A 1 353 ? -24.828 -7.631 0.121 1.00 78.69 353 GLY A CA 1
ATOM 2835 C C . GLY A 1 353 ? -24.589 -6.205 -0.387 1.00 78.69 353 GLY A C 1
ATOM 2836 O O . GLY A 1 353 ? -25.458 -5.608 -1.028 1.00 78.69 353 GLY A O 1
ATOM 2837 N N . CYS A 1 354 ? -23.430 -5.595 -0.110 1.00 80.00 354 CYS A N 1
ATOM 2838 C CA . CYS A 1 354 ? -23.134 -4.266 -0.637 1.00 80.00 354 CYS A CA 1
ATOM 2839 C C . CYS A 1 354 ? -22.845 -4.335 -2.143 1.00 80.00 354 CYS A C 1
ATOM 2841 O O . CYS A 1 354 ? -21.960 -5.060 -2.598 1.00 80.00 354 CYS A O 1
ATOM 2843 N N . GLN A 1 355 ? -23.541 -3.503 -2.919 1.00 82.62 355 GLN A N 1
ATOM 2844 C CA . GLN A 1 355 ? -23.358 -3.444 -4.368 1.00 82.62 355 GLN A CA 1
ATOM 2845 C C . GLN A 1 355 ? -21.896 -3.158 -4.750 1.00 82.62 355 GLN A C 1
ATOM 2847 O O . GLN A 1 355 ? -21.259 -2.227 -4.243 1.00 82.62 355 GLN A O 1
ATOM 2852 N N . VAL A 1 356 ? -21.388 -3.897 -5.739 1.00 81.44 356 VAL A N 1
ATOM 2853 C CA . VAL A 1 356 ? -20.010 -3.787 -6.256 1.00 81.44 356 VAL A CA 1
ATOM 2854 C C . VAL A 1 356 ? -19.647 -2.348 -6.654 1.00 81.44 356 VAL A C 1
ATOM 2856 O O . VAL A 1 356 ? -18.523 -1.892 -6.426 1.00 81.44 356 VAL A O 1
ATOM 2859 N N . THR A 1 357 ? -20.598 -1.596 -7.215 1.00 80.69 357 THR A N 1
ATOM 2860 C CA . THR A 1 357 ? -20.426 -0.188 -7.615 1.00 80.69 357 THR A CA 1
ATOM 2861 C C . THR A 1 357 ? -20.235 0.741 -6.410 1.00 80.69 357 THR A C 1
ATOM 2863 O O . THR A 1 357 ? -19.402 1.653 -6.458 1.00 80.69 357 THR A O 1
ATOM 2866 N N . SER A 1 358 ? -20.938 0.486 -5.305 1.00 84.56 358 SER A N 1
ATOM 2867 C CA . SER A 1 358 ? -20.784 1.202 -4.034 1.00 84.56 358 SER A CA 1
ATOM 2868 C C . SER A 1 358 ? -19.425 0.911 -3.402 1.00 84.56 358 SER A C 1
ATOM 2870 O O . SER A 1 358 ? -18.692 1.846 -3.067 1.00 84.56 358 SER A O 1
ATOM 2872 N N . ILE A 1 359 ? -19.022 -0.363 -3.357 1.00 84.44 359 ILE A N 1
ATOM 2873 C CA . ILE A 1 359 ? -17.695 -0.779 -2.875 1.00 84.44 359 ILE A CA 1
ATOM 2874 C C . ILE A 1 359 ? -16.590 -0.128 -3.721 1.00 84.44 359 ILE A C 1
ATOM 2876 O O . ILE A 1 359 ? -15.605 0.385 -3.186 1.00 84.44 359 ILE A O 1
ATOM 2880 N N . GLN A 1 360 ? -16.747 -0.081 -5.048 1.00 82.38 360 GLN A N 1
ATOM 2881 C CA . GLN A 1 360 ? -15.780 0.552 -5.947 1.00 82.38 360 GLN A CA 1
ATOM 2882 C C . GLN A 1 360 ? -15.577 2.041 -5.624 1.00 82.38 360 GLN A C 1
ATOM 2884 O O . GLN A 1 360 ? -14.427 2.500 -5.576 1.00 82.38 360 GLN A O 1
ATOM 2889 N N . LYS A 1 361 ? -16.669 2.790 -5.413 1.00 83.38 361 LYS A N 1
ATOM 2890 C CA . LYS A 1 361 ? -16.629 4.216 -5.047 1.00 83.38 361 LYS A CA 1
ATOM 2891 C C . LYS A 1 361 ? -15.990 4.412 -3.672 1.00 83.38 361 LYS A C 1
ATOM 2893 O O . LYS A 1 361 ? -15.043 5.192 -3.564 1.00 83.38 361 LYS A O 1
ATOM 2898 N N . PHE A 1 362 ? -16.417 3.636 -2.676 1.00 84.56 362 PHE A N 1
ATOM 2899 C CA . PHE A 1 362 ? -15.885 3.654 -1.308 1.00 84.56 362 PHE A CA 1
ATOM 2900 C C . PHE A 1 362 ? -14.367 3.408 -1.270 1.00 84.56 362 PHE A C 1
ATOM 2902 O O . PHE A 1 362 ? -13.588 4.181 -0.711 1.00 84.56 362 PHE A O 1
ATOM 2909 N N . LEU A 1 363 ? -13.900 2.386 -1.988 1.00 84.44 363 LEU A N 1
ATOM 2910 C CA . LEU A 1 363 ? -12.481 2.062 -2.113 1.00 84.44 363 LEU A CA 1
ATOM 2911 C C . LEU A 1 363 ? -11.736 3.020 -3.071 1.00 84.44 363 LEU A C 1
ATOM 2913 O O . LEU A 1 363 ? -10.496 3.087 -3.077 1.00 84.44 363 LEU A O 1
ATOM 2917 N N . GLY A 1 364 ? -12.445 3.795 -3.892 1.00 78.31 364 GLY A N 1
ATOM 2918 C CA . GLY A 1 364 ? -11.916 4.662 -4.948 1.00 78.31 364 GLY A CA 1
ATOM 2919 C C . GLY A 1 364 ? -11.019 3.913 -5.931 1.00 78.31 364 GLY A C 1
ATOM 2920 O O . GLY A 1 364 ? -9.840 4.258 -6.108 1.00 78.31 364 GLY A O 1
ATOM 2921 N N . HIS A 1 365 ? -11.564 2.842 -6.502 1.00 79.31 365 HIS A N 1
ATOM 2922 C CA . HIS A 1 365 ? -10.986 2.092 -7.613 1.00 79.31 365 HIS A CA 1
ATOM 2923 C C . HIS A 1 365 ? -11.334 2.762 -8.948 1.00 79.31 365 HIS A C 1
ATOM 2925 O O . HIS A 1 365 ? -12.503 2.953 -9.271 1.00 79.31 365 HIS A O 1
ATOM 2931 N N . LYS A 1 366 ? -10.314 3.086 -9.757 1.00 64.06 366 LYS A N 1
ATOM 2932 C CA . LYS A 1 366 ? -10.513 3.687 -11.090 1.00 64.06 366 LYS A CA 1
ATOM 2933 C C . LYS A 1 366 ? -11.094 2.711 -12.120 1.00 64.06 366 LYS A C 1
ATOM 2935 O O . LYS A 1 366 ? -11.668 3.154 -13.101 1.00 64.06 366 LYS A O 1
ATOM 2940 N N . ARG A 1 367 ? -10.898 1.400 -11.936 1.00 59.59 367 ARG A N 1
ATOM 2941 C CA . ARG A 1 367 ? -11.346 0.356 -12.869 1.00 59.59 367 ARG A CA 1
ATOM 2942 C C . ARG A 1 367 ? -12.175 -0.689 -12.130 1.00 59.59 367 ARG A C 1
ATOM 2944 O O . ARG A 1 367 ? -11.719 -1.195 -11.102 1.00 59.59 367 ARG A O 1
ATOM 2951 N N . LEU A 1 368 ? -13.317 -1.059 -12.707 1.00 56.81 368 LEU A N 1
ATOM 2952 C CA . LEU A 1 368 ? -14.196 -2.124 -12.209 1.00 56.81 368 LEU A CA 1
ATOM 2953 C C . LEU A 1 368 ? -13.464 -3.461 -12.059 1.00 56.81 368 LEU A C 1
ATOM 2955 O O . LEU A 1 368 ? -13.681 -4.149 -11.070 1.00 56.81 368 LEU A O 1
ATOM 2959 N N . ASN A 1 369 ? -12.510 -3.775 -12.947 1.00 52.94 369 ASN A N 1
ATOM 2960 C CA . ASN A 1 369 ? -11.730 -5.020 -12.880 1.00 52.94 369 ASN A CA 1
ATOM 2961 C C . ASN A 1 369 ? -11.063 -5.246 -11.518 1.00 52.94 369 ASN A C 1
ATOM 2963 O O . ASN A 1 369 ? -10.962 -6.380 -11.082 1.00 52.94 369 ASN A O 1
ATOM 2967 N N . SER A 1 370 ? -10.646 -4.188 -10.812 1.00 60.50 370 SER A N 1
ATOM 2968 C CA . SER A 1 370 ? -10.051 -4.332 -9.471 1.00 60.50 370 SER A CA 1
ATOM 2969 C C . SER A 1 370 ? -11.058 -4.671 -8.365 1.00 60.50 370 SER A C 1
ATOM 2971 O O . SER A 1 370 ? -10.644 -5.073 -7.282 1.00 60.50 370 SER A O 1
ATOM 2973 N N . THR A 1 371 ? -12.355 -4.515 -8.636 1.00 57.75 371 THR A N 1
ATOM 2974 C CA . THR A 1 371 ? -13.460 -4.911 -7.754 1.00 57.75 371 THR A CA 1
ATOM 2975 C C . THR A 1 371 ? -14.080 -6.247 -8.192 1.00 57.75 371 THR A C 1
ATOM 2977 O O . THR A 1 371 ? -14.449 -7.043 -7.339 1.00 57.75 371 THR A O 1
ATOM 2980 N N . MET A 1 372 ? -14.090 -6.558 -9.496 1.00 58.16 372 MET A N 1
ATOM 2981 C CA . MET A 1 372 ? -14.568 -7.846 -10.036 1.00 58.16 372 MET A CA 1
ATOM 2982 C C . MET A 1 372 ? -13.804 -9.057 -9.496 1.00 58.16 372 MET A C 1
ATOM 2984 O O . MET A 1 372 ? -14.354 -10.148 -9.403 1.00 58.16 372 MET A O 1
ATOM 2988 N N . VAL A 1 373 ? -12.539 -8.873 -9.113 1.00 61.66 373 VAL A N 1
ATOM 2989 C CA . VAL A 1 373 ? -11.752 -9.938 -8.484 1.00 61.66 373 VAL A CA 1
ATOM 2990 C C . VAL A 1 373 ? -12.377 -10.383 -7.141 1.00 61.66 373 VAL A C 1
ATOM 2992 O O . VAL A 1 373 ? -12.214 -11.540 -6.773 1.00 61.66 373 VAL A O 1
ATOM 2995 N N . TYR A 1 374 ? -13.129 -9.522 -6.439 1.00 62.84 374 TYR A N 1
ATOM 2996 C CA . TYR A 1 374 ? -13.863 -9.916 -5.224 1.00 62.84 374 TYR A CA 1
ATOM 2997 C C . TYR A 1 374 ? -15.166 -10.655 -5.539 1.00 62.84 374 TYR A C 1
ATOM 2999 O O . TYR A 1 374 ? -15.495 -11.595 -4.831 1.00 62.84 374 TYR A O 1
ATOM 3007 N N . ALA A 1 375 ? -15.859 -10.288 -6.623 1.00 58.91 375 ALA A N 1
ATOM 3008 C CA . ALA A 1 375 ? -17.082 -10.969 -7.059 1.00 58.91 375 ALA A CA 1
ATOM 3009 C C . ALA A 1 375 ? -16.835 -12.446 -7.409 1.00 58.91 375 ALA A C 1
ATOM 3011 O O . ALA A 1 375 ? -17.650 -13.297 -7.090 1.00 58.91 375 ALA A O 1
ATOM 3012 N N . ARG A 1 376 ? -15.661 -12.773 -7.970 1.00 56.56 376 ARG A N 1
ATOM 3013 C CA . ARG A 1 376 ? -15.268 -14.165 -8.272 1.00 56.56 376 ARG A CA 1
ATOM 3014 C C . ARG A 1 376 ? -15.153 -15.076 -7.047 1.00 56.56 376 ARG A C 1
ATOM 3016 O O . ARG A 1 376 ? -15.074 -16.283 -7.215 1.00 56.56 376 ARG A O 1
ATOM 3023 N N . VAL A 1 377 ? -15.057 -14.513 -5.844 1.00 55.00 377 VAL A N 1
ATOM 3024 C CA . VAL A 1 377 ? -14.941 -15.287 -4.599 1.00 55.00 377 VAL A CA 1
ATOM 3025 C C . VAL A 1 377 ? -16.325 -15.700 -4.073 1.00 55.00 377 VAL A C 1
ATOM 3027 O O . VAL A 1 377 ? -16.396 -16.541 -3.186 1.00 55.00 377 VAL A O 1
ATOM 3030 N N . HIS A 1 378 ? -17.416 -15.157 -4.627 1.00 55.75 378 HIS A N 1
ATOM 3031 C CA . HIS A 1 378 ? -18.770 -15.359 -4.118 1.00 55.75 378 HIS A CA 1
ATOM 3032 C C . HIS A 1 378 ? -19.734 -15.774 -5.247 1.00 55.75 378 HIS A C 1
ATOM 3034 O O . HIS A 1 378 ? -20.385 -14.939 -5.869 1.00 55.75 378 HIS A O 1
ATOM 3040 N N . ASP A 1 379 ? -19.819 -17.078 -5.526 1.00 53.66 379 ASP A N 1
ATOM 3041 C CA . ASP A 1 379 ? -20.767 -17.640 -6.511 1.00 53.66 379 ASP A CA 1
ATOM 3042 C C . ASP A 1 379 ? -22.223 -17.574 -5.994 1.00 53.66 379 ASP A C 1
ATOM 3044 O O . ASP A 1 379 ? -23.174 -17.363 -6.743 1.00 53.66 379 ASP A O 1
ATOM 3048 N N . GLN A 1 380 ? -22.395 -17.630 -4.669 1.00 52.97 380 GLN A N 1
ATOM 3049 C CA . GLN A 1 380 ? -23.697 -17.677 -3.990 1.00 52.97 380 GLN A CA 1
ATOM 3050 C C . GLN A 1 380 ? -24.512 -16.373 -4.134 1.00 52.97 380 GLN A C 1
ATOM 3052 O O . GLN A 1 380 ? -25.733 -16.410 -4.231 1.00 52.97 380 GLN A O 1
ATOM 3057 N N . THR A 1 381 ? -23.841 -15.221 -4.270 1.00 58.28 381 THR A N 1
ATOM 3058 C CA . THR A 1 381 ? -24.504 -13.908 -4.441 1.00 58.28 381 THR A CA 1
ATOM 3059 C C . THR A 1 381 ? -25.084 -13.730 -5.830 1.00 58.28 381 THR A C 1
ATOM 3061 O O . THR A 1 381 ? -26.030 -12.976 -5.988 1.00 58.28 381 THR A O 1
ATOM 3064 N N . VAL A 1 382 ? -24.528 -14.392 -6.851 1.00 59.94 382 VAL A N 1
ATOM 3065 C CA . VAL A 1 382 ? -25.047 -14.246 -8.218 1.00 59.94 382 VAL A CA 1
ATOM 3066 C C . VAL A 1 382 ? -26.430 -14.878 -8.314 1.00 59.94 382 VAL A C 1
ATOM 3068 O O . VAL A 1 382 ? -27.322 -14.282 -8.909 1.00 59.94 382 VAL A O 1
ATOM 3071 N N . ALA A 1 383 ? -26.614 -16.043 -7.688 1.00 62.16 383 ALA A N 1
ATOM 3072 C CA . ALA A 1 383 ? -27.909 -16.702 -7.600 1.00 62.16 383 ALA A CA 1
ATOM 3073 C C . ALA A 1 383 ? -28.909 -15.855 -6.798 1.00 62.16 383 ALA A C 1
ATOM 3075 O O . ALA A 1 383 ? -29.995 -15.572 -7.291 1.00 62.16 383 ALA A O 1
ATOM 3076 N N . GLU A 1 384 ? -28.532 -15.387 -5.607 1.00 69.69 384 GLU A N 1
ATOM 3077 C CA . GLU A 1 384 ? -29.398 -14.551 -4.762 1.00 69.69 384 GLU A CA 1
ATOM 3078 C C . GLU A 1 384 ? -29.785 -13.224 -5.436 1.00 69.69 384 GLU A C 1
ATOM 3080 O O . GLU A 1 384 ? -30.963 -12.867 -5.460 1.00 69.69 384 GLU A O 1
ATOM 3085 N N . ASP A 1 385 ? -28.823 -12.516 -6.040 1.00 67.88 385 ASP A N 1
ATOM 3086 C CA . ASP A 1 385 ? -29.077 -11.279 -6.786 1.00 67.88 385 ASP A CA 1
ATOM 3087 C C . ASP A 1 385 ? -29.960 -11.540 -8.013 1.00 67.88 385 ASP A C 1
ATOM 3089 O O . ASP A 1 385 ? -30.827 -10.721 -8.327 1.00 67.88 385 ASP A O 1
ATOM 3093 N N . TYR A 1 386 ? -29.755 -12.667 -8.707 1.00 74.00 386 TYR A N 1
ATOM 3094 C CA . TYR A 1 386 ? -30.575 -13.077 -9.844 1.00 74.00 386 TYR A CA 1
ATOM 3095 C C . TYR A 1 386 ? -32.018 -13.335 -9.419 1.00 74.00 386 TYR A C 1
ATOM 3097 O O . TYR A 1 386 ? -32.915 -12.716 -9.988 1.00 74.00 386 TYR A O 1
ATOM 3105 N N . TYR A 1 387 ? -32.244 -14.174 -8.403 1.00 79.19 387 TYR A N 1
ATOM 3106 C CA . TYR A 1 387 ? -33.588 -14.470 -7.907 1.00 79.19 387 TYR A CA 1
ATOM 3107 C C . TYR A 1 387 ? -34.272 -13.196 -7.402 1.00 79.19 387 TYR A C 1
ATOM 3109 O O . TYR A 1 387 ? -35.363 -12.873 -7.853 1.00 79.19 387 TYR A O 1
ATOM 3117 N N . ALA A 1 388 ? -33.590 -12.366 -6.607 1.00 81.00 388 ALA A N 1
ATOM 3118 C CA . ALA A 1 388 ? -34.156 -11.104 -6.131 1.00 81.00 388 ALA A CA 1
ATOM 3119 C C . ALA A 1 388 ? -34.448 -10.092 -7.259 1.00 81.00 388 ALA A C 1
ATOM 3121 O O . ALA A 1 388 ? -35.356 -9.262 -7.143 1.00 81.00 388 ALA A O 1
ATOM 3122 N N . ALA A 1 389 ? -33.661 -10.089 -8.339 1.00 77.19 389 ALA A N 1
ATOM 3123 C CA . ALA A 1 389 ? -33.916 -9.243 -9.502 1.00 77.19 389 ALA A CA 1
ATOM 3124 C C . ALA A 1 389 ? -35.081 -9.777 -10.342 1.00 77.19 389 ALA A C 1
ATOM 3126 O O . ALA A 1 389 ? -35.931 -8.984 -10.754 1.00 77.19 389 ALA A O 1
ATOM 3127 N N . MET A 1 390 ? -35.132 -11.089 -10.567 1.00 83.38 390 MET A N 1
ATOM 3128 C CA . MET A 1 390 ? -36.199 -11.745 -11.314 1.00 83.38 390 MET A CA 1
ATOM 3129 C C . MET A 1 390 ? -37.531 -11.663 -10.577 1.00 83.38 390 MET A C 1
ATOM 3131 O O . MET A 1 390 ? -38.496 -11.254 -11.207 1.00 83.38 390 MET A O 1
ATOM 3135 N N . ASP A 1 391 ? -37.566 -11.837 -9.255 1.00 85.12 391 ASP A N 1
ATOM 3136 C CA . ASP A 1 391 ? -38.767 -11.626 -8.433 1.00 85.12 391 ASP A CA 1
ATOM 3137 C C . ASP A 1 391 ? -39.367 -10.232 -8.658 1.00 85.12 391 ASP A C 1
ATOM 3139 O O . ASP A 1 391 ? -40.570 -10.066 -8.855 1.00 85.12 391 ASP A O 1
ATOM 3143 N N . ARG A 1 392 ? -38.526 -9.187 -8.686 1.00 85.19 392 ARG A N 1
ATOM 3144 C CA . ARG A 1 392 ? -38.982 -7.810 -8.957 1.00 85.19 392 ARG A CA 1
ATOM 3145 C C . ARG A 1 392 ? -39.470 -7.637 -10.393 1.00 85.19 392 ARG A C 1
ATOM 3147 O O . ARG A 1 392 ? -40.380 -6.843 -10.639 1.00 85.19 392 ARG A O 1
ATOM 3154 N N . VAL A 1 393 ? -38.836 -8.311 -11.351 1.00 79.69 393 VAL A N 1
ATOM 3155 C CA . VAL A 1 393 ? -39.245 -8.283 -12.760 1.00 79.69 393 VAL A CA 1
ATOM 3156 C C . VAL A 1 393 ? -40.587 -8.989 -12.932 1.00 79.69 393 VAL A C 1
ATOM 3158 O O . VAL A 1 393 ? -41.472 -8.408 -13.555 1.00 79.69 393 VAL A O 1
ATOM 3161 N N . GLU A 1 394 ? -40.763 -10.165 -12.340 1.00 86.88 394 GLU A N 1
ATOM 3162 C CA . GLU A 1 394 ? -41.992 -10.958 -12.360 1.00 86.88 394 GLU A CA 1
ATOM 3163 C C . GLU A 1 394 ? -43.138 -10.227 -11.664 1.00 86.88 394 GLU A C 1
ATOM 3165 O O . GLU A 1 394 ? -44.202 -10.078 -12.260 1.00 86.88 394 GLU A O 1
ATOM 3170 N N . GLN A 1 395 ? -42.905 -9.632 -10.487 1.00 84.81 395 GLN A N 1
ATOM 3171 C CA . GLN A 1 395 ? -43.886 -8.770 -9.815 1.00 84.81 395 GLN A CA 1
ATOM 3172 C C . GLN A 1 395 ? -44.303 -7.581 -10.688 1.00 84.81 395 GLN A C 1
ATOM 3174 O O . GLN A 1 395 ? -45.490 -7.274 -10.805 1.00 84.81 395 GLN A O 1
ATOM 3179 N N . ARG A 1 396 ? -43.341 -6.906 -11.331 1.00 88.06 396 ARG A N 1
ATOM 3180 C CA . ARG A 1 396 ? -43.624 -5.764 -12.215 1.00 88.06 396 ARG A CA 1
ATOM 3181 C C . ARG A 1 396 ? -44.397 -6.178 -13.466 1.00 88.06 396 ARG A C 1
ATOM 3183 O O . ARG A 1 396 ? -45.231 -5.409 -13.935 1.00 88.06 396 ARG A O 1
ATOM 3190 N N . LEU A 1 397 ? -44.088 -7.345 -14.023 1.00 85.69 397 LEU A N 1
ATOM 3191 C CA . LEU A 1 397 ? -44.748 -7.895 -15.207 1.00 85.69 397 LEU A CA 1
ATOM 3192 C C . LEU A 1 397 ? -46.018 -8.689 -14.868 1.00 85.69 397 LEU A C 1
ATOM 3194 O O . LEU A 1 397 ? -46.693 -9.139 -15.787 1.00 85.69 397 LEU A O 1
ATOM 3198 N N . GLN A 1 398 ? -46.351 -8.827 -13.578 1.00 85.06 398 GLN A N 1
ATOM 3199 C CA . GLN A 1 398 ? -47.479 -9.618 -13.072 1.00 85.06 398 GLN A CA 1
ATOM 3200 C C . GLN A 1 398 ? -47.448 -11.069 -13.573 1.00 85.06 398 GLN A C 1
ATOM 3202 O O . GLN A 1 398 ? -48.485 -11.683 -13.821 1.00 85.06 398 GLN A O 1
ATOM 3207 N N . ILE A 1 399 ? -46.243 -11.614 -13.734 1.00 75.44 399 ILE A N 1
ATOM 3208 C CA . ILE A 1 399 ? -46.041 -13.015 -14.081 1.00 75.44 399 ILE A CA 1
ATOM 3209 C C . ILE A 1 399 ? -46.276 -13.790 -12.790 1.00 75.44 399 ILE A C 1
ATOM 3211 O O . ILE A 1 399 ? -45.458 -13.745 -11.875 1.00 75.44 399 ILE A O 1
ATOM 3215 N N . ALA A 1 400 ? -47.442 -14.423 -12.678 1.00 65.75 400 ALA A N 1
ATOM 3216 C CA . ALA A 1 400 ? -47.698 -15.325 -11.571 1.00 65.75 400 ALA A CA 1
ATOM 3217 C C . ALA A 1 400 ? -46.743 -16.522 -11.698 1.00 65.75 400 ALA A C 1
ATOM 3219 O O . ALA A 1 400 ? -46.576 -17.027 -12.817 1.00 65.75 400 ALA A O 1
ATOM 3220 N N . PRO A 1 401 ? -46.143 -17.003 -10.592 1.00 60.88 401 PRO A N 1
ATOM 3221 C CA . PRO A 1 401 ? -45.514 -18.313 -10.621 1.00 60.88 401 PRO A CA 1
ATOM 3222 C C . PRO A 1 401 ? -46.556 -19.312 -11.139 1.00 60.88 401 PRO A C 1
ATOM 3224 O O . PRO A 1 401 ? -47.749 -19.135 -10.847 1.00 60.88 401 PRO A O 1
ATOM 3227 N N . PRO A 1 402 ? -46.153 -20.312 -11.946 1.00 60.25 402 PRO A N 1
ATOM 3228 C CA . PRO A 1 402 ? -47.085 -21.337 -12.390 1.00 60.25 402 PRO A CA 1
ATOM 3229 C C . PRO A 1 402 ? -47.821 -21.836 -11.153 1.00 60.25 402 PRO A C 1
ATOM 3231 O O . PRO A 1 402 ? -47.176 -22.119 -10.140 1.00 60.25 402 PRO A O 1
ATOM 3234 N N . ALA A 1 403 ? -49.158 -21.816 -11.208 1.00 54.78 403 ALA A N 1
ATOM 3235 C CA . ALA A 1 403 ? -49.989 -22.261 -10.103 1.00 54.78 403 ALA A CA 1
ATOM 3236 C C . ALA A 1 403 ? -49.411 -23.590 -9.634 1.00 54.78 403 ALA A C 1
ATOM 3238 O O . ALA A 1 403 ? -49.299 -24.516 -10.440 1.00 54.78 403 ALA A O 1
ATOM 3239 N N . THR A 1 404 ? -48.959 -23.641 -8.380 1.00 48.59 404 THR A N 1
ATOM 3240 C CA . THR A 1 404 ? -48.540 -24.890 -7.767 1.00 48.59 404 THR A CA 1
ATOM 3241 C C . THR A 1 404 ? -49.678 -25.855 -8.034 1.00 48.59 404 THR A C 1
ATOM 3243 O O . THR A 1 404 ? -50.814 -25.587 -7.626 1.00 48.59 404 THR A O 1
ATOM 3246 N N . LEU A 1 405 ? -49.397 -26.906 -8.808 1.00 44.00 405 LEU A N 1
ATOM 3247 C CA . LEU A 1 405 ? -50.339 -27.998 -8.986 1.00 44.00 405 LEU A CA 1
ATOM 3248 C C . LEU A 1 405 ? -50.832 -28.377 -7.581 1.00 44.00 405 LEU A C 1
ATOM 3250 O O . LEU A 1 405 ? -50.025 -28.344 -6.640 1.00 44.00 405 LEU A O 1
ATOM 3254 N N . PRO A 1 406 ? -52.138 -28.641 -7.397 1.00 42.03 406 PRO A N 1
ATOM 3255 C CA . PRO A 1 406 ? -52.640 -29.126 -6.122 1.00 42.03 406 PRO A CA 1
ATOM 3256 C C . PRO A 1 406 ? -51.717 -30.241 -5.641 1.00 42.03 406 PRO A C 1
ATOM 3258 O O . PRO A 1 406 ? -51.359 -31.118 -6.425 1.00 42.03 406 PRO A O 1
ATOM 3261 N N . ALA A 1 407 ? -51.321 -30.191 -4.371 1.00 48.88 407 ALA A N 1
ATOM 3262 C CA . ALA A 1 407 ? -50.379 -31.126 -3.758 1.00 48.88 407 ALA A CA 1
ATOM 3263 C C . ALA A 1 407 ? -50.853 -32.602 -3.744 1.00 48.88 407 ALA A C 1
ATOM 3265 O O . ALA A 1 407 ? -50.214 -33.424 -3.101 1.00 48.88 407 ALA A O 1
ATOM 3266 N N . ASP A 1 408 ? -51.928 -32.926 -4.468 1.00 44.69 408 ASP A N 1
ATOM 3267 C CA . ASP A 1 408 ? -52.540 -34.249 -4.599 1.00 44.69 408 ASP A CA 1
ATOM 3268 C C . ASP A 1 408 ? -52.415 -34.850 -6.017 1.00 44.69 408 ASP A C 1
ATOM 3270 O O . ASP A 1 408 ? -52.896 -35.952 -6.252 1.00 44.69 408 ASP A O 1
ATOM 3274 N N . GLU A 1 409 ? -51.744 -34.177 -6.959 1.00 45.03 409 GLU A N 1
ATOM 3275 C CA . GLU A 1 409 ? -51.340 -34.770 -8.250 1.00 45.03 409 GLU A CA 1
ATOM 3276 C C . GLU A 1 409 ? -49.876 -34.431 -8.577 1.00 45.03 409 GLU A C 1
ATOM 3278 O O . GLU A 1 409 ? -49.514 -34.116 -9.712 1.00 45.03 409 GLU A O 1
ATOM 3283 N N . ALA A 1 410 ? -49.002 -34.473 -7.564 1.00 40.41 410 ALA A N 1
ATOM 3284 C CA . ALA A 1 410 ? -47.604 -34.761 -7.846 1.00 40.41 410 ALA A CA 1
ATOM 3285 C C . ALA A 1 410 ? -47.564 -36.208 -8.335 1.00 40.41 410 ALA A C 1
ATOM 3287 O O . ALA A 1 410 ? -47.785 -37.133 -7.559 1.00 40.41 410 ALA A O 1
ATOM 3288 N N . ASP A 1 411 ? -47.362 -36.373 -9.635 1.00 42.50 411 ASP A N 1
ATOM 3289 C CA . ASP A 1 411 ? -47.031 -37.638 -10.264 1.00 42.50 411 ASP A CA 1
ATOM 3290 C C . ASP A 1 411 ? -45.917 -38.305 -9.430 1.00 42.50 411 ASP A C 1
ATOM 3292 O O . ASP A 1 411 ? -44.756 -37.891 -9.467 1.00 42.50 411 ASP A O 1
ATOM 3296 N N . GLU A 1 412 ? -46.279 -39.311 -8.624 1.00 44.97 412 GLU A N 1
ATOM 3297 C CA . GLU A 1 412 ? -45.355 -40.149 -7.838 1.00 44.97 412 GLU A CA 1
ATOM 3298 C C . GLU A 1 412 ? -44.344 -40.891 -8.744 1.00 44.97 412 GLU A C 1
ATOM 3300 O O . GLU A 1 412 ? -43.466 -41.599 -8.259 1.00 44.97 412 GLU A O 1
ATOM 3305 N N . SER A 1 413 ? -44.434 -40.695 -10.062 1.00 46.25 413 SER A N 1
ATOM 3306 C CA . SER A 1 413 ? -43.582 -41.255 -11.108 1.00 46.25 413 SER A CA 1
ATOM 3307 C C . SER A 1 413 ? -42.176 -40.647 -11.224 1.00 46.25 413 SER A C 1
ATOM 3309 O O . SER A 1 413 ? -41.356 -41.221 -11.933 1.00 46.25 413 SER A O 1
ATOM 3311 N N . GLU A 1 414 ? -41.861 -39.505 -10.593 1.00 49.91 414 GLU A N 1
ATOM 3312 C CA . GLU A 1 414 ? -40.580 -38.793 -10.840 1.00 49.91 414 GLU A CA 1
ATOM 3313 C C . GLU A 1 414 ? -39.696 -38.526 -9.609 1.00 49.91 414 GLU A C 1
ATOM 3315 O O . GLU A 1 414 ? -38.649 -37.877 -9.705 1.00 49.91 414 GLU A O 1
ATOM 3320 N N . LEU A 1 415 ? -40.042 -39.079 -8.448 1.00 50.06 415 LEU A N 1
ATOM 3321 C CA . LEU A 1 415 ? -39.116 -39.172 -7.321 1.00 50.06 415 LEU A CA 1
ATOM 3322 C C . LEU A 1 415 ? -38.564 -40.597 -7.293 1.00 50.06 415 LEU A C 1
ATOM 3324 O O . LEU A 1 415 ? -39.320 -41.528 -7.042 1.00 50.06 415 LEU A O 1
ATOM 3328 N N . LEU A 1 416 ? -37.253 -40.761 -7.545 1.00 55.03 416 LEU A N 1
ATOM 3329 C CA . LEU A 1 416 ? -36.532 -42.003 -7.219 1.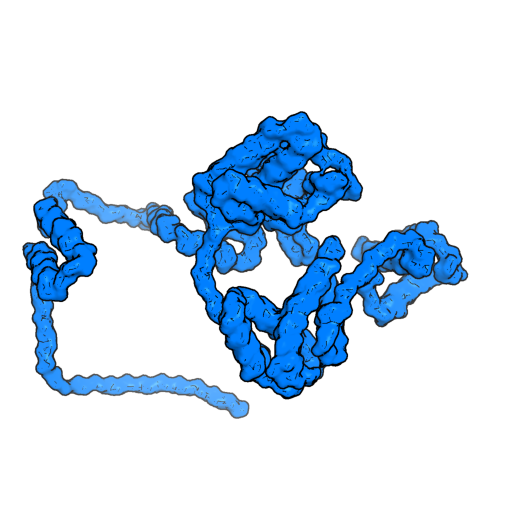00 55.03 416 LEU A CA 1
ATOM 3330 C C . LEU A 1 416 ? -37.018 -42.459 -5.846 1.00 55.03 416 LEU A C 1
ATOM 3332 O O . LEU A 1 416 ? -36.900 -41.685 -4.888 1.00 55.03 416 LEU A O 1
ATOM 3336 N N . GLN A 1 417 ? -37.592 -43.661 -5.767 1.00 68.81 417 GLN A N 1
ATOM 3337 C CA . GLN A 1 417 ? -38.116 -44.171 -4.503 1.00 68.81 417 GLN A CA 1
ATOM 3338 C C . GLN A 1 417 ? -36.979 -44.094 -3.474 1.00 68.81 417 GLN A C 1
ATOM 3340 O O . GLN A 1 417 ? -35.815 -44.296 -3.829 1.00 68.81 417 GLN A O 1
ATOM 3345 N N . ASP A 1 418 ? -37.268 -43.766 -2.210 1.00 64.12 418 ASP A N 1
ATOM 3346 C CA . ASP A 1 418 ? -36.221 -43.554 -1.188 1.00 64.12 418 ASP A CA 1
ATOM 3347 C C . ASP A 1 418 ? -35.214 -44.723 -1.116 1.00 64.12 418 ASP A C 1
ATOM 3349 O O . ASP A 1 418 ? -34.032 -44.527 -0.818 1.00 64.12 418 ASP A O 1
ATOM 3353 N N . GLU A 1 419 ? -35.661 -45.928 -1.478 1.00 66.00 419 GLU A N 1
ATOM 3354 C CA . GLU A 1 419 ? -34.838 -47.128 -1.600 1.00 66.00 419 GLU A CA 1
ATOM 3355 C C . GLU A 1 419 ? -33.846 -47.078 -2.782 1.00 66.00 419 GLU A C 1
ATOM 3357 O O . GLU A 1 419 ? -32.682 -47.435 -2.622 1.00 66.00 419 GLU A O 1
ATOM 3362 N N . GLU A 1 420 ? -34.247 -46.567 -3.948 1.00 70.31 420 GLU A N 1
ATOM 3363 C CA . GLU A 1 420 ? -33.388 -46.408 -5.135 1.00 70.31 420 GLU A CA 1
ATOM 3364 C C . GLU A 1 420 ? -32.349 -45.303 -4.928 1.00 70.31 420 GLU A C 1
ATOM 3366 O O . GLU A 1 420 ? -31.177 -45.455 -5.280 1.00 70.31 420 GLU A O 1
ATOM 3371 N N . ARG A 1 421 ? -32.752 -44.195 -4.289 1.00 72.69 421 ARG A N 1
ATOM 3372 C CA . ARG A 1 421 ? -31.825 -43.126 -3.893 1.00 72.69 421 ARG A CA 1
ATOM 3373 C C . ARG A 1 421 ? -30.752 -43.664 -2.949 1.00 72.69 421 ARG A C 1
ATOM 3375 O O . ARG A 1 421 ? -29.579 -43.324 -3.103 1.00 72.69 421 ARG A O 1
ATOM 3382 N N . LYS A 1 422 ? -31.145 -44.487 -1.978 1.00 78.69 422 LYS A N 1
ATOM 3383 C CA . LYS A 1 422 ? -30.216 -45.119 -1.041 1.00 78.69 422 LYS A CA 1
ATOM 3384 C C . LYS A 1 422 ? -29.276 -46.092 -1.757 1.00 78.69 422 LYS A C 1
ATOM 3386 O O . LYS A 1 422 ? -28.070 -46.014 -1.551 1.00 78.69 422 LYS A O 1
ATOM 3391 N N . GLN A 1 423 ? -29.798 -46.913 -2.668 1.00 80.69 423 GLN A N 1
ATOM 3392 C CA . GLN A 1 423 ? -28.986 -47.816 -3.490 1.00 80.69 423 GLN A CA 1
ATOM 3393 C C . GLN A 1 423 ? -27.962 -47.070 -4.361 1.00 80.69 423 GLN A C 1
ATOM 3395 O O . GLN A 1 423 ? -26.819 -47.508 -4.469 1.00 80.69 423 GLN A O 1
ATOM 3400 N N . LEU A 1 424 ? -28.326 -45.928 -4.953 1.00 81.56 424 LEU A N 1
ATOM 3401 C CA . LEU A 1 424 ? -27.397 -45.116 -5.748 1.00 81.56 424 LEU A CA 1
ATOM 3402 C C . LEU A 1 424 ? -26.291 -44.478 -4.904 1.00 81.56 424 LEU A C 1
ATOM 3404 O O . LEU A 1 424 ? -25.154 -44.394 -5.366 1.00 81.56 424 LEU A O 1
ATOM 3408 N N . LEU A 1 425 ? -26.609 -44.035 -3.685 1.00 81.31 425 LEU A N 1
ATOM 3409 C CA . LEU A 1 425 ? -25.614 -43.492 -2.760 1.00 81.31 425 LEU A CA 1
ATOM 3410 C C . LEU A 1 425 ? -24.632 -44.578 -2.303 1.00 81.31 425 LEU A C 1
ATOM 3412 O O . LEU A 1 425 ? -23.427 -44.358 -2.376 1.00 81.31 425 LEU A O 1
ATOM 3416 N N . ASP A 1 426 ? -25.129 -45.767 -1.956 1.00 82.38 426 ASP A N 1
ATOM 3417 C CA . ASP A 1 426 ? -24.281 -46.901 -1.568 1.00 82.38 426 ASP A CA 1
ATOM 3418 C C . ASP A 1 426 ? -23.354 -47.336 -2.725 1.00 82.38 426 ASP A C 1
ATOM 3420 O O . ASP A 1 426 ? -22.165 -47.590 -2.524 1.00 82.38 426 ASP A O 1
ATOM 3424 N N . LEU A 1 427 ? -23.858 -47.370 -3.967 1.00 85.56 427 LEU A N 1
ATOM 3425 C CA . LEU A 1 427 ? -23.043 -47.670 -5.154 1.00 85.56 427 LEU A CA 1
ATOM 3426 C C . LEU A 1 427 ? -22.010 -46.571 -5.458 1.00 85.56 427 LEU A C 1
ATOM 3428 O O . LEU A 1 427 ? -20.902 -46.877 -5.907 1.00 85.56 427 LEU A O 1
ATOM 3432 N N . ALA A 1 428 ? -22.350 -45.302 -5.218 1.00 80.06 428 ALA A N 1
ATOM 3433 C CA . ALA A 1 428 ? -21.429 -44.182 -5.392 1.00 80.06 428 ALA A CA 1
ATOM 3434 C C . ALA A 1 428 ? -20.281 -44.221 -4.371 1.00 80.06 428 ALA A C 1
ATOM 3436 O O . ALA A 1 428 ? -19.134 -43.961 -4.741 1.00 80.06 428 ALA A O 1
ATOM 3437 N N . ASP A 1 429 ? -20.56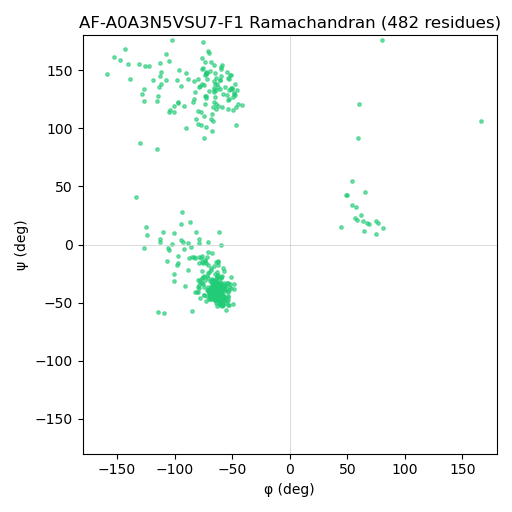9 -44.608 -3.127 1.00 83.12 429 ASP A N 1
ATOM 3438 C CA . ASP A 1 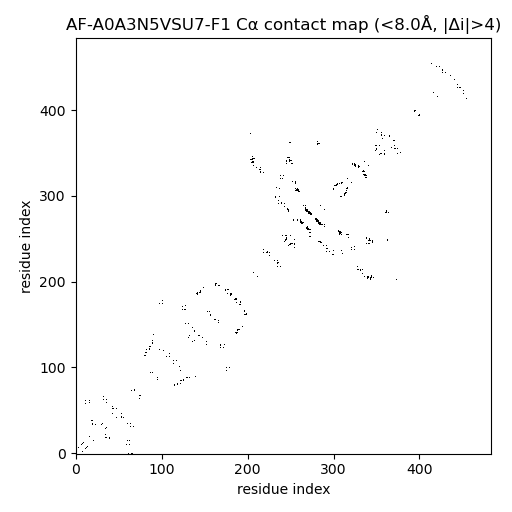429 ? -19.556 -44.793 -2.086 1.00 83.12 429 ASP A CA 1
ATOM 3439 C C . ASP A 1 429 ? -18.604 -45.953 -2.424 1.00 83.12 429 ASP A C 1
ATOM 3441 O O . ASP A 1 429 ? -17.390 -45.820 -2.263 1.00 83.12 429 ASP A O 1
ATOM 3445 N N . LEU A 1 430 ? -19.115 -47.056 -2.989 1.00 82.81 430 LEU A N 1
ATOM 3446 C CA . LEU A 1 430 ? -18.283 -48.172 -3.466 1.00 82.81 430 LEU A CA 1
ATOM 3447 C C . LEU A 1 430 ? -17.382 -47.779 -4.652 1.00 82.81 430 LEU A C 1
ATOM 3449 O O . LEU A 1 430 ? -16.231 -48.206 -4.728 1.00 82.81 430 LEU A O 1
ATOM 3453 N N . LEU A 1 431 ? -17.865 -46.933 -5.568 1.00 82.38 431 LEU A N 1
ATOM 3454 C CA . LEU A 1 431 ? -17.069 -46.421 -6.696 1.00 82.38 431 LEU A CA 1
ATOM 3455 C C . LEU A 1 431 ? -15.971 -45.434 -6.271 1.00 82.38 431 LEU A C 1
ATOM 3457 O O . LEU A 1 431 ? -14.989 -45.249 -7.007 1.00 82.38 431 LEU A O 1
ATOM 3461 N N . ALA A 1 432 ? -16.136 -44.789 -5.115 1.00 78.00 432 ALA A N 1
ATOM 3462 C CA . ALA A 1 432 ? -15.184 -43.832 -4.568 1.00 78.00 432 ALA A CA 1
ATOM 3463 C C . ALA A 1 432 ? -13.941 -44.495 -3.945 1.00 78.00 432 ALA A C 1
ATOM 3465 O O . ALA A 1 432 ? -12.969 -43.787 -3.665 1.00 78.00 432 ALA A O 1
ATOM 3466 N N . ASP A 1 433 ? -13.931 -45.823 -3.772 1.00 82.75 433 ASP A N 1
ATOM 3467 C CA . ASP A 1 433 ? -12.769 -46.560 -3.270 1.00 82.75 433 ASP A CA 1
ATOM 3468 C C . ASP A 1 433 ? -11.586 -46.456 -4.262 1.00 82.75 433 ASP A C 1
ATOM 3470 O O . ASP A 1 433 ? -11.726 -46.827 -5.436 1.00 82.75 433 ASP A O 1
ATOM 3474 N N . PRO A 1 434 ? -10.419 -45.921 -3.850 1.00 74.69 434 PRO A N 1
ATOM 3475 C CA . PRO A 1 434 ? -9.248 -45.777 -4.713 1.00 74.69 434 PRO A CA 1
ATOM 3476 C C . PRO A 1 434 ? -8.595 -47.108 -5.120 1.00 74.69 434 PRO A C 1
ATOM 3478 O O . PRO A 1 434 ? -7.928 -47.130 -6.156 1.00 74.69 434 PRO A O 1
ATOM 3481 N N . ASP A 1 435 ? -8.810 -48.198 -4.376 1.00 82.31 435 ASP A N 1
ATOM 3482 C CA . ASP A 1 435 ? -8.167 -49.502 -4.608 1.00 82.31 435 ASP A CA 1
ATOM 3483 C C . ASP A 1 435 ? -8.994 -50.440 -5.515 1.00 82.31 435 ASP A C 1
ATOM 3485 O O . ASP A 1 435 ? -8.589 -51.568 -5.810 1.00 82.31 435 ASP A O 1
ATOM 3489 N N . LEU A 1 436 ? -10.141 -49.965 -6.011 1.00 82.50 436 LEU A N 1
ATOM 3490 C CA . LEU A 1 436 ? -11.052 -50.732 -6.858 1.00 82.50 436 LEU A CA 1
ATOM 3491 C C . LEU A 1 436 ? -10.494 -50.938 -8.282 1.00 82.50 436 LEU A C 1
ATOM 3493 O O . LEU A 1 436 ? -10.154 -49.967 -8.977 1.00 82.50 436 LEU A O 1
ATOM 3497 N N . ASN A 1 437 ? -10.435 -52.199 -8.729 1.00 84.56 437 ASN A N 1
ATOM 3498 C CA . ASN A 1 437 ? -9.907 -52.576 -10.044 1.00 84.56 437 ASN A CA 1
ATOM 3499 C C . ASN A 1 437 ? -10.850 -52.153 -11.200 1.00 84.56 437 ASN A C 1
ATOM 3501 O O . ASN A 1 437 ? -11.992 -51.743 -10.992 1.00 84.56 437 ASN A O 1
ATOM 3505 N N . LEU A 1 438 ? -10.348 -52.200 -12.440 1.00 76.00 438 LEU A N 1
ATOM 3506 C CA . LEU A 1 438 ? -11.081 -51.698 -13.609 1.00 76.00 438 LEU A CA 1
ATOM 3507 C C . LEU A 1 438 ? -12.327 -52.536 -13.949 1.00 76.00 438 LEU A C 1
ATOM 3509 O O . LEU A 1 438 ? -13.328 -51.959 -14.363 1.00 76.00 438 LEU A O 1
ATOM 3513 N N . GLU A 1 439 ? -12.269 -53.858 -13.781 1.00 80.69 439 GLU A N 1
ATOM 3514 C CA . GLU A 1 439 ? -13.391 -54.762 -14.078 1.00 80.69 439 GLU A CA 1
ATOM 3515 C C . GLU A 1 439 ? -14.549 -54.534 -13.094 1.00 80.69 439 GLU A C 1
ATOM 3517 O O . GLU A 1 439 ? -15.681 -54.305 -13.521 1.00 80.69 439 GLU A O 1
ATOM 3522 N N . ASP A 1 440 ? -14.248 -54.430 -11.798 1.00 81.75 440 ASP A N 1
ATOM 3523 C CA . ASP A 1 440 ? -15.226 -54.166 -10.737 1.00 81.75 440 ASP A CA 1
ATOM 3524 C C . ASP A 1 440 ? -15.852 -52.766 -10.873 1.00 81.75 440 ASP A C 1
ATOM 3526 O O . ASP A 1 440 ? -17.044 -52.570 -10.623 1.00 81.75 440 ASP A O 1
ATOM 3530 N N . ARG A 1 441 ? -15.074 -51.768 -11.325 1.00 82.38 441 ARG A N 1
ATOM 3531 C CA . ARG A 1 441 ? -15.596 -50.421 -11.631 1.00 82.38 441 ARG A CA 1
ATOM 3532 C C . ARG A 1 441 ? -16.614 -50.444 -12.763 1.00 82.38 441 ARG A C 1
ATOM 3534 O O . ARG A 1 441 ? -17.606 -49.721 -12.689 1.00 82.38 441 ARG A O 1
ATOM 3541 N N . ILE A 1 442 ? -16.363 -51.229 -13.809 1.00 81.81 442 ILE A N 1
ATOM 3542 C CA . ILE A 1 442 ? -17.282 -51.349 -14.945 1.00 81.81 442 ILE A CA 1
ATOM 3543 C C . ILE A 1 442 ? -18.585 -52.013 -14.480 1.00 81.81 442 ILE A C 1
ATOM 3545 O O . ILE A 1 442 ? -19.656 -51.478 -14.763 1.00 81.81 442 ILE A O 1
ATOM 3549 N N . GLU A 1 443 ? -18.504 -53.082 -13.681 1.00 83.00 443 GLU A N 1
ATOM 3550 C CA . GLU A 1 443 ? -19.683 -53.766 -13.127 1.00 83.00 443 GLU A CA 1
ATOM 3551 C C . GLU A 1 443 ? -20.523 -52.844 -12.219 1.00 83.00 443 GLU A C 1
ATOM 3553 O O . GLU A 1 443 ? -21.753 -52.806 -12.315 1.00 83.00 443 GLU A O 1
ATOM 3558 N N . LEU A 1 444 ? -19.883 -52.044 -11.358 1.00 86.12 444 LEU A N 1
ATOM 3559 C CA . LEU A 1 444 ? -20.591 -51.081 -10.507 1.00 86.12 444 LEU A CA 1
ATOM 3560 C C . LEU A 1 444 ? -21.258 -49.961 -11.317 1.00 86.12 444 LEU A C 1
ATOM 3562 O O . LEU A 1 444 ? -22.384 -49.572 -11.008 1.00 86.12 444 LEU A O 1
ATOM 3566 N N . VAL A 1 445 ? -20.610 -49.463 -12.373 1.00 82.88 445 VAL A N 1
ATOM 3567 C CA . VAL A 1 445 ? -21.211 -48.464 -13.275 1.00 82.88 445 VAL A CA 1
ATOM 3568 C C . VAL A 1 445 ? -22.400 -49.051 -14.043 1.00 82.88 445 VAL A C 1
ATOM 3570 O O . VAL A 1 445 ? -23.395 -48.350 -14.244 1.00 82.88 445 VAL A O 1
ATOM 3573 N N . GLU A 1 446 ? -22.350 -50.325 -14.436 1.00 81.25 446 GLU A N 1
ATOM 3574 C CA . GLU A 1 446 ? -23.498 -51.016 -15.033 1.00 81.25 446 GLU A CA 1
ATOM 3575 C C . GLU A 1 446 ? -24.665 -51.147 -14.050 1.00 81.25 446 GLU A C 1
ATOM 3577 O O . GLU A 1 446 ? -25.802 -50.855 -14.423 1.00 81.25 446 GLU A O 1
ATOM 3582 N N . ARG A 1 447 ? -24.402 -51.480 -12.780 1.00 80.06 447 ARG A N 1
ATOM 3583 C CA . ARG A 1 447 ? -25.434 -51.486 -11.727 1.00 80.06 447 ARG A CA 1
ATOM 3584 C C . ARG A 1 447 ? -26.057 -50.108 -11.514 1.00 80.06 447 ARG A C 1
ATOM 3586 O O . ARG A 1 447 ? -27.277 -50.003 -11.438 1.00 80.06 447 ARG A O 1
ATOM 3593 N N . VAL A 1 448 ? -25.254 -49.042 -11.492 1.00 84.00 448 VAL A N 1
ATOM 3594 C CA . VAL A 1 448 ? -25.764 -47.659 -11.416 1.00 84.00 448 VAL A CA 1
ATOM 3595 C C . VAL A 1 448 ? -26.665 -47.344 -12.613 1.00 84.00 448 VAL A C 1
ATOM 3597 O O . VAL A 1 448 ? -27.739 -46.771 -12.442 1.00 84.00 448 VAL A O 1
ATOM 3600 N N . ARG A 1 449 ? -26.277 -47.757 -13.828 1.00 78.12 449 ARG A N 1
ATOM 3601 C CA . ARG A 1 449 ? -27.112 -47.590 -15.029 1.00 78.12 449 ARG A CA 1
ATOM 3602 C C . ARG A 1 449 ? -28.420 -48.369 -14.951 1.00 78.12 449 ARG A C 1
ATOM 3604 O O . ARG A 1 449 ? -29.438 -47.839 -15.377 1.00 78.12 449 ARG A O 1
ATOM 3611 N N . GLN A 1 450 ? -28.415 -49.586 -14.411 1.00 79.81 450 GLN A N 1
ATOM 3612 C CA . GLN A 1 450 ? -29.632 -50.385 -14.242 1.00 79.81 450 GLN A CA 1
ATOM 3613 C C . GLN A 1 450 ? -30.628 -49.710 -13.292 1.00 79.81 450 GLN A C 1
ATOM 3615 O O . GLN A 1 450 ? -31.804 -49.612 -13.634 1.00 79.81 450 GLN A O 1
ATOM 3620 N N . VAL A 1 451 ? -30.150 -49.175 -12.161 1.00 79.06 451 VAL A N 1
ATOM 3621 C CA . VAL A 1 451 ? -30.997 -48.444 -11.201 1.00 79.06 451 VAL A CA 1
ATOM 3622 C C . VAL A 1 451 ? -31.559 -47.160 -11.823 1.00 79.06 451 VAL A C 1
ATOM 3624 O O . VAL A 1 451 ? -32.726 -46.844 -11.635 1.00 79.06 451 VAL A O 1
ATOM 3627 N N . LEU A 1 452 ? -30.773 -46.446 -12.636 1.00 72.38 452 LEU A N 1
ATOM 3628 C CA . LEU A 1 452 ? -31.241 -45.236 -13.327 1.00 72.38 452 LEU A CA 1
ATOM 3629 C C . LEU A 1 452 ? -32.203 -45.526 -14.495 1.00 72.38 452 LEU A C 1
ATOM 3631 O O . LEU A 1 452 ? -33.082 -44.713 -14.777 1.00 72.38 452 LEU A O 1
ATOM 3635 N N . ASN A 1 453 ? -32.058 -46.669 -15.172 1.00 69.50 453 ASN A N 1
ATOM 3636 C CA . ASN A 1 453 ? -32.887 -47.047 -16.322 1.00 69.50 453 ASN A CA 1
ATOM 3637 C C . ASN A 1 453 ? -34.233 -47.684 -15.935 1.00 69.50 453 ASN A C 1
ATOM 3639 O O . ASN A 1 453 ? -35.099 -47.817 -16.800 1.00 69.50 453 ASN A O 1
ATOM 3643 N N . HIS A 1 454 ? -34.453 -48.049 -14.666 1.00 60.97 454 HIS A N 1
ATOM 3644 C CA . HIS A 1 454 ? -35.771 -48.498 -14.193 1.00 60.97 454 HIS A CA 1
ATOM 3645 C C . HIS A 1 454 ? -36.867 -47.416 -14.304 1.00 60.97 454 HIS A C 1
ATOM 3647 O O . HIS A 1 454 ? -38.040 -47.771 -14.372 1.00 60.97 454 HIS A O 1
ATOM 3653 N N . ASN A 1 455 ? -36.503 -46.138 -14.495 1.00 53.59 455 ASN A N 1
ATOM 3654 C CA . ASN A 1 455 ? -37.431 -45.019 -14.731 1.00 53.59 455 ASN A CA 1
ATOM 3655 C C . ASN A 1 455 ? -37.706 -44.692 -16.216 1.00 53.59 455 ASN A C 1
ATOM 3657 O O . ASN A 1 455 ? -38.028 -43.559 -16.561 1.00 53.59 455 ASN A O 1
ATOM 3661 N N . GLY A 1 456 ? -37.618 -45.674 -17.121 1.00 47.19 456 GLY A N 1
ATOM 3662 C CA . GLY A 1 456 ? -38.264 -45.569 -18.438 1.00 47.19 456 GLY A CA 1
ATOM 3663 C C . GLY A 1 456 ? -37.722 -44.483 -19.380 1.00 47.19 456 GLY A C 1
ATOM 3664 O O . GLY A 1 456 ? -38.499 -43.802 -20.047 1.00 47.19 456 GLY A O 1
ATOM 3665 N N . LEU A 1 457 ? -36.401 -44.342 -19.509 1.00 36.88 457 LEU A N 1
ATOM 3666 C CA . LEU A 1 457 ? -35.815 -43.643 -20.660 1.00 36.88 457 LEU A CA 1
ATOM 3667 C C . LEU A 1 457 ? -35.689 -44.635 -21.831 1.00 36.88 457 LEU A C 1
ATOM 3669 O O . LEU A 1 457 ? -35.033 -45.663 -21.662 1.00 36.88 457 LEU A O 1
ATOM 3673 N N . PRO A 1 458 ? -36.283 -44.378 -23.014 1.00 35.50 458 PRO A N 1
ATOM 3674 C CA . PRO A 1 458 ? -36.133 -45.283 -24.146 1.00 35.50 458 PRO A CA 1
ATOM 3675 C C . PRO A 1 458 ? -34.666 -45.315 -24.585 1.00 35.50 458 PRO A C 1
ATOM 3677 O O . PRO A 1 458 ? -34.029 -44.266 -24.738 1.00 35.50 458 PRO A O 1
ATOM 3680 N N . GLU A 1 459 ? -34.139 -46.523 -24.793 1.00 38.38 459 GLU A N 1
ATOM 3681 C CA . GLU A 1 459 ? -32.830 -46.736 -25.404 1.00 38.38 459 GLU A CA 1
ATOM 3682 C C . GLU A 1 459 ? -32.786 -45.992 -26.745 1.00 38.38 459 GLU A C 1
ATOM 3684 O O . GLU A 1 459 ? -33.558 -46.267 -27.664 1.00 38.38 459 GLU A O 1
ATOM 3689 N N . LYS A 1 460 ? -31.901 -44.998 -26.855 1.00 34.31 460 LYS A N 1
ATOM 3690 C CA . LYS A 1 460 ? -31.575 -44.408 -28.152 1.00 34.31 460 LYS A CA 1
ATOM 3691 C C . LYS A 1 460 ? -30.825 -45.464 -28.953 1.00 34.31 460 LYS A C 1
ATOM 3693 O O . LYS A 1 460 ? -29.664 -45.732 -28.654 1.00 34.31 460 LYS A O 1
ATOM 3698 N N . GLU A 1 461 ? -31.494 -46.020 -29.958 1.00 36.28 461 GLU A N 1
ATOM 3699 C CA . GLU A 1 461 ? -30.875 -46.820 -31.012 1.00 36.28 461 GLU A CA 1
ATOM 3700 C C . GLU A 1 461 ? -29.632 -46.097 -31.560 1.00 36.28 461 GLU A C 1
ATOM 3702 O O . GLU A 1 461 ? -29.671 -44.909 -31.906 1.00 36.28 461 GLU A O 1
ATOM 3707 N N . GLU A 1 462 ? -28.511 -46.818 -31.606 1.00 36.84 462 GLU A N 1
ATOM 3708 C CA . GLU A 1 462 ? -27.283 -46.371 -32.255 1.00 36.84 462 GLU A CA 1
ATOM 3709 C C . GLU A 1 462 ? -27.544 -46.128 -33.752 1.00 36.84 462 GLU A C 1
ATOM 3711 O O . GLU A 1 462 ? -28.157 -46.971 -34.412 1.00 36.84 462 GLU A O 1
ATOM 3716 N N . PRO A 1 463 ? -27.084 -45.009 -34.342 1.00 33.28 463 PRO A N 1
ATOM 3717 C CA . PRO A 1 463 ? -27.274 -44.794 -35.763 1.00 33.28 463 PRO A CA 1
ATOM 3718 C C . PRO A 1 463 ? -26.309 -45.681 -36.556 1.00 33.28 463 PRO A C 1
ATOM 3720 O O . PRO A 1 463 ? -25.102 -45.444 -36.593 1.00 33.28 463 PRO A O 1
ATOM 3723 N N . THR A 1 464 ? -26.880 -46.679 -37.229 1.00 32.25 464 THR A N 1
ATOM 3724 C CA . THR A 1 464 ? -26.268 -47.449 -38.316 1.00 32.25 464 THR A CA 1
ATOM 3725 C C . THR A 1 464 ? -25.631 -46.538 -39.363 1.00 32.25 464 THR A C 1
ATOM 3727 O O . THR A 1 464 ? -26.277 -45.636 -39.902 1.00 32.25 464 THR A O 1
ATOM 3730 N N . GLU A 1 465 ? -24.371 -46.826 -39.686 1.00 40.69 465 GLU A N 1
ATOM 3731 C CA . GLU A 1 465 ? -23.673 -46.333 -40.870 1.00 40.69 465 GLU A CA 1
ATOM 3732 C C . GLU A 1 465 ? -24.485 -46.638 -42.135 1.00 40.69 465 GLU A C 1
ATOM 3734 O O . GLU A 1 465 ? -24.780 -47.800 -42.409 1.00 40.69 465 GLU A O 1
ATOM 3739 N N . GLN A 1 466 ? -24.809 -45.614 -42.932 1.00 32.81 466 GLN A N 1
ATOM 3740 C CA . GLN A 1 466 ? -25.069 -45.770 -44.365 1.00 32.81 466 GLN A CA 1
ATOM 3741 C C . GLN A 1 466 ? -24.897 -44.448 -45.131 1.00 32.81 466 GLN A C 1
ATOM 3743 O O . GLN A 1 466 ? -25.094 -43.347 -44.621 1.00 32.81 466 GLN A O 1
ATOM 3748 N N . GLU A 1 467 ? -24.430 -44.617 -46.363 1.00 34.19 467 GLU A N 1
ATOM 3749 C CA . GLU A 1 467 ? -23.733 -43.678 -47.234 1.00 34.19 467 GLU A CA 1
ATOM 3750 C C . GLU A 1 467 ? -24.593 -42.594 -47.918 1.00 34.19 467 GLU A C 1
ATOM 3752 O O . GLU A 1 467 ? -25.774 -42.772 -48.186 1.00 34.19 467 GLU A O 1
ATOM 3757 N N . ASN A 1 468 ? -23.886 -41.537 -48.350 1.00 34.31 468 ASN A N 1
ATOM 3758 C CA . ASN A 1 468 ? -24.076 -40.745 -49.578 1.00 34.31 468 ASN A CA 1
ATOM 3759 C C . ASN A 1 468 ? -25.401 -39.992 -49.836 1.00 34.31 468 ASN A C 1
ATOM 3761 O O . ASN A 1 468 ? -26.448 -40.560 -50.120 1.00 34.31 468 ASN A O 1
ATOM 3765 N N . GLY A 1 469 ? -25.283 -38.665 -49.985 1.00 31.00 469 GLY A N 1
ATOM 3766 C CA . GLY A 1 469 ? -26.270 -37.841 -50.696 1.00 31.00 469 GLY A CA 1
ATOM 3767 C C . GLY A 1 469 ? -26.098 -36.341 -50.448 1.00 31.00 469 GLY A C 1
ATOM 3768 O O . GLY A 1 469 ? -26.391 -35.848 -49.366 1.00 31.00 469 GLY A O 1
ATOM 3769 N N . GLY A 1 470 ? -25.583 -35.609 -51.439 1.00 34.84 470 GLY A N 1
ATOM 3770 C CA . GLY A 1 470 ? -25.088 -34.236 -51.299 1.00 34.84 470 GLY A CA 1
ATOM 3771 C C . GLY A 1 470 ? -26.122 -33.153 -50.961 1.00 34.84 470 GLY A C 1
ATOM 3772 O O . GLY A 1 470 ? -27.293 -33.225 -51.327 1.00 34.84 470 GLY A O 1
ATOM 3773 N N . ARG A 1 471 ? -25.641 -32.076 -50.324 1.00 32.12 471 ARG A N 1
ATOM 3774 C CA . ARG A 1 471 ? -26.343 -30.786 -50.221 1.00 32.12 471 ARG A CA 1
ATOM 3775 C C . ARG A 1 471 ? -25.673 -29.726 -51.109 1.00 32.12 471 ARG A C 1
ATOM 3777 O O . ARG A 1 471 ? -24.443 -29.701 -51.195 1.00 32.12 471 ARG A O 1
ATOM 3784 N N . PRO A 1 472 ? -26.452 -28.847 -51.764 1.00 39.31 472 PRO A N 1
ATOM 3785 C CA . PRO A 1 472 ? -25.937 -27.855 -52.700 1.00 39.31 472 PRO A CA 1
ATOM 3786 C C . PRO A 1 472 ? -25.226 -26.705 -51.973 1.00 39.31 472 PRO A C 1
ATOM 3788 O O . PRO A 1 472 ? -25.610 -26.297 -50.877 1.00 39.31 472 PRO A O 1
ATOM 3791 N N . ARG A 1 473 ? -24.180 -26.170 -52.613 1.00 37.72 473 ARG A N 1
ATOM 3792 C CA . ARG A 1 473 ? -23.425 -24.994 -52.158 1.00 37.72 473 ARG A CA 1
ATOM 3793 C C . ARG A 1 473 ? -24.315 -23.745 -52.198 1.00 37.72 473 ARG A C 1
ATOM 3795 O O . ARG A 1 473 ? -24.818 -23.391 -53.260 1.00 37.72 473 ARG A O 1
ATOM 3802 N N . GLY A 1 474 ? -24.467 -23.066 -51.061 1.00 41.00 474 GLY A N 1
ATOM 3803 C CA . GLY A 1 474 ? -25.000 -21.699 -51.006 1.00 41.00 474 GLY A CA 1
ATOM 3804 C C . GLY A 1 474 ? -24.031 -20.686 -51.642 1.00 41.00 474 GLY A C 1
ATOM 3805 O O . GLY A 1 474 ? -22.836 -20.980 -51.757 1.00 41.00 474 GLY A O 1
ATOM 3806 N N . PRO A 1 475 ? -24.516 -19.514 -52.089 1.00 39.84 475 PRO A N 1
ATOM 3807 C CA . PRO A 1 475 ? -23.705 -18.563 -52.844 1.00 39.84 475 PRO A CA 1
ATOM 3808 C C . PRO A 1 475 ? -22.676 -17.853 -51.941 1.00 39.84 475 PRO A C 1
ATOM 3810 O O . PRO A 1 475 ? -22.952 -17.627 -50.761 1.00 39.84 475 PRO A O 1
ATOM 3813 N N . PRO A 1 476 ? -21.493 -17.480 -52.466 1.00 38.69 476 PRO A N 1
ATOM 3814 C CA . PRO A 1 476 ? -20.465 -16.799 -51.685 1.00 38.69 476 PRO A CA 1
ATOM 3815 C C . PRO A 1 476 ? -20.788 -15.307 -51.487 1.00 38.69 476 PRO A C 1
ATOM 3817 O O . PRO A 1 476 ? -21.174 -14.612 -52.427 1.00 38.69 476 PRO A O 1
ATOM 3820 N N . CYS A 1 477 ? -20.585 -14.806 -50.264 1.00 35.25 477 CYS A N 1
ATOM 3821 C CA . CYS A 1 477 ? -20.623 -13.375 -49.939 1.00 35.25 477 CYS A CA 1
ATOM 3822 C C . CYS A 1 477 ? -19.495 -12.595 -50.653 1.00 35.25 477 CYS A C 1
ATOM 3824 O O . CYS A 1 477 ? -18.376 -13.107 -50.747 1.00 35.25 477 CYS A O 1
ATOM 3826 N N . PRO A 1 478 ? -19.738 -11.348 -51.102 1.00 37.66 478 PRO A N 1
ATOM 3827 C CA . PRO A 1 478 ? -18.735 -10.535 -51.787 1.00 37.66 478 PRO A CA 1
ATOM 3828 C C . PRO A 1 478 ? -17.737 -9.875 -50.815 1.00 37.66 478 PRO A C 1
ATOM 3830 O O . PRO A 1 478 ? -18.099 -9.425 -49.728 1.00 37.66 478 PRO A O 1
ATOM 3833 N N . LEU A 1 479 ? -16.469 -9.811 -51.237 1.00 40.22 479 LEU A N 1
ATOM 3834 C CA . LEU A 1 479 ? -15.355 -9.140 -50.552 1.00 40.22 479 LEU A CA 1
ATOM 3835 C C . LEU A 1 479 ? -15.422 -7.602 -50.712 1.00 40.22 479 LEU A C 1
ATOM 3837 O O . LEU A 1 479 ? -15.914 -7.125 -51.736 1.00 40.22 479 LEU A O 1
ATOM 3841 N N . PRO A 1 480 ? -14.902 -6.814 -49.748 1.00 42.59 480 PRO A N 1
ATOM 3842 C CA . PRO A 1 480 ? -14.872 -5.352 -49.835 1.00 42.59 480 PRO A CA 1
ATOM 3843 C C . PRO A 1 480 ? -13.782 -4.842 -50.804 1.00 42.59 480 PRO A C 1
ATOM 3845 O O . PRO A 1 480 ? -12.755 -5.505 -50.969 1.00 42.59 480 PRO A O 1
ATOM 3848 N N . PRO A 1 481 ? -13.967 -3.662 -51.431 1.00 47.47 481 PRO A N 1
ATOM 3849 C CA . PRO A 1 481 ? -13.045 -3.145 -52.435 1.00 47.47 481 PRO A CA 1
ATOM 3850 C C . PRO A 1 481 ? -11.747 -2.610 -51.816 1.00 47.47 481 PRO A C 1
ATOM 3852 O O . PRO A 1 481 ? -11.748 -1.898 -50.811 1.00 47.47 481 PRO A O 1
ATOM 3855 N N . SER A 1 482 ? -10.637 -2.943 -52.470 1.00 38.47 482 SER A N 1
ATOM 3856 C CA . SER A 1 482 ? -9.300 -2.398 -52.248 1.00 38.47 482 SER A CA 1
ATOM 3857 C C . SER A 1 482 ? -9.245 -0.909 -52.600 1.00 38.47 482 SER A C 1
ATOM 3859 O O . SER A 1 482 ? -9.590 -0.529 -53.719 1.00 38.47 482 SER A O 1
ATOM 3861 N N . LEU A 1 483 ? -8.773 -0.083 -51.666 1.00 39.91 483 LEU A N 1
ATOM 3862 C CA . LEU A 1 483 ? -8.347 1.289 -51.939 1.00 39.91 483 LEU A CA 1
ATOM 3863 C C . LEU A 1 483 ? -7.002 1.252 -52.675 1.00 39.91 483 LEU A C 1
ATOM 3865 O O . LEU A 1 483 ? -6.042 0.666 -52.169 1.00 39.91 483 LEU A O 1
ATOM 3869 N N . GLY A 1 484 ? -6.990 1.831 -53.876 1.00 38.06 484 GLY A N 1
ATOM 3870 C CA . GLY A 1 484 ? -5.783 2.241 -54.591 1.00 38.06 484 GLY A CA 1
ATOM 3871 C C . GLY A 1 484 ? -5.286 3.602 -54.132 1.00 38.06 484 GLY A C 1
ATOM 3872 O O . GLY A 1 484 ? -6.080 4.335 -53.493 1.00 38.06 484 GLY A O 1
#

Sequence (484 aa):
GGASPKEVYFLYIPMAGHVLGLNLKPHSQLDLNADLEKALDYVKAKGSSAEWTDMCRVALEKFRRFLRQERGLAPALPPPPDLSRQQEGLPDWLVEQLTRYQHLMERNWRPARLDTQIRRFWSGHVRLWRWLAQERGIVCLADLRRQHILDYVDHRLAAGYAVSGINGDLRNFHAFLLFLQDQDIPVPQALLRVPSLKPPDSLPKFLTDEQVRALRDEIEAGVIRAGTPVQQRDALMERAAFYLLWHGGLRLGELEELKLEDLDLPGRKLMVRKGKGLSDRAVYLTDTVVAAVQAYLPVRGLGPTDHLFLYRNAPVCKDLIRSRLQAAGTRVGVKVYPHRLRHTCATQLLNAGCQVTSIQKFLGHKRLNSTMVYARVHDQTVAEDYYAAMDRVEQRLQIAPPATLPADEADESELLQDEERKQLLDLADLLADPDLNLEDRIELVERVRQVLNHNGLPEKEEPTEQENGGRPRGPPCPLPPSLG

Nearest PDB structures (foldseek):
  5hxy-assembly4_D  TM=5.776E-01  e=2.503E-12  Thermoplasma acidophilum DSM 1728
  5hxy-assembly3_C  TM=5.789E-01  e=1.176E-11  Thermoplasma acidophilum DSM 1728
  5hxy-assembly2_B  TM=5.860E-01  e=1.228E-11  Thermoplasma acidophilum DSM 1728
  5hxy-assembly6_F  TM=5.954E-01  e=2.902E-11  Thermoplasma acidophilum DSM 1728
  5hxy-assembly5_E  TM=5.703E-01  e=1.338E-11  Thermoplasma acidophilum DSM 1728

pLDDT: mean 77.04, std 17.75, range [31.0, 97.31]

Mean predicted aligned error: 18.61 Å

Radius of gyration: 34.43 Å; Cα contacts (8 Å, |Δi|>4): 382; chains: 1; bounding box: 81×104×86 Å

Foldseek 3Di:
DQDDPCCCVPPLVVLCCVLCVVVVDDLVPDDLPVSLVSSLVVLVVVVDDPVSSVVSVVSSVVVSVVSCQVVVNDDDDPPADPCCVLCPLAAPVVVVLLVVVLSVCLVVDDPVCSNVVSVVLSVLASPLRNCCCPVVVDRDQVPDDLVSLVVVVVVCVVVVHALVSNLSSLVSNLVSLVSCVVVVHDHDVNSNPNDRDDHPLDQQQADDPVLVVLLLVLLVVQCVPQPDLLSNLVSLLLNLLLQCLQQLLDDLVQLLQFFPVQDDLVQQWGWRDDPDDADIAIGGHDVSSSVSLVSNVVSQDAAPGRRSHDDPRYRDDSVVSQVVSCVSCVVRVHRDGSNNSSLNNLLVCVVVVNDLVNSCRSNVPPDSVVSVSSVVVPPPVVVVVVVVVVVVVCVVVVPDDDPDDPPPPPPPLPDLPPVLVVVLVVLVVVLPDPPDDPVVNVVSVVVNVVSVCVSDDDPDDDDDDDDDDDDDDDDDDDDDDDDD